Protein AF-A0A2V5NFQ5-F1 (afdb_monomer_lite)

Foldseek 3Di:
DQAADPVLLVVLLCVLLCVPVHDPLSNLLSLLVNLLNLLRDDLVPLQVQQVVCCSLVQFVDHDQPGWGDPLVVLQAEDDTTSSVVSVLVSVLSCLCVVLVDDDPDPCNVVSSSVCSQLQLNSQSSLSRDALVNLLVVVPVQWDKAFWAFDDDVPQCVLQQVLLVVVLVSHRPRVSSNLVVVQPQGIQTAHALQHACDQRHCWHDDPPFLWIWGRHGSALKIKIKHLRADSDLPSWFAAQDDPRHGDPLQCRIHSFGQLVLVSVLSRLQSLLQVLLCLLPVDGALEKRWNTKIFDQWDQHPVGIDGPLCCLQDCVGVPPCSVVRLVRLVVSLVVVVVVVDDPQDQQDDSSSSSVSSCVRRGGMITMIISDHSQFLLLLLQLLDQCNQVCCACVRVVHDRDLVNLVVSVSVSCCQQQVHFDADPDRDSGSNVRSVVRCVRCVVSLLVSLLVALLSLLLSLLLCVLQLKFQLLLQFFRRQKHWTWGNHNSGTHIYIHRYDCSRIDGAAQPDLDDQPLVSLNRSQSNQCQAANAPVGNDCRHPLNSSCSSSVDDPVSSVVSVVSNLVSSLVSSVSSVVCCVPPPVSVSRHHPSCVVVSVLSLVLLQQCVVCLVVCVVPVVVLLVSLCVSCVPPPDCVSSVSVSVSSVVCSRDDSRDSPD

Structure (mmCIF, N/CA/C/O backbone):
data_AF-A0A2V5NFQ5-F1
#
_entry.id   AF-A0A2V5NFQ5-F1
#
loop_
_atom_site.group_PDB
_atom_site.id
_atom_site.type_symbol
_atom_site.label_atom_id
_atom_site.label_alt_id
_atom_site.label_comp_id
_atom_site.label_asym_id
_atom_site.label_entity_id
_atom_site.label_seq_id
_atom_site.pdbx_PDB_ins_code
_atom_site.Cartn_x
_atom_site.Cartn_y
_atom_site.Cartn_z
_atom_site.occupancy
_atom_site.B_iso_or_equiv
_atom_site.auth_seq_id
_atom_site.auth_comp_id
_atom_site.auth_asym_id
_atom_site.auth_atom_id
_atom_site.pdbx_PDB_model_num
ATOM 1 N N . MET A 1 1 ? -27.724 6.186 22.660 1.00 60.56 1 MET A N 1
ATOM 2 C CA . MET A 1 1 ? -27.056 5.898 23.952 1.00 60.56 1 MET A CA 1
ATOM 3 C C . MET A 1 1 ? -26.305 7.140 24.427 1.00 60.56 1 MET A C 1
ATOM 5 O O . MET A 1 1 ? -25.516 7.668 23.646 1.00 60.56 1 MET A O 1
ATOM 9 N N . ARG A 1 2 ? -26.605 7.650 25.633 1.00 77.44 2 ARG A N 1
ATOM 10 C CA . ARG A 1 2 ? -26.025 8.900 26.187 1.00 77.44 2 ARG A CA 1
ATOM 11 C C . ARG A 1 2 ? -24.910 8.654 27.209 1.00 77.44 2 ARG A C 1
ATOM 13 O O . ARG A 1 2 ? -24.024 9.484 27.350 1.00 77.44 2 ARG A O 1
ATOM 20 N N . SER A 1 3 ? -24.938 7.504 27.865 1.00 88.44 3 SER A N 1
ATOM 21 C CA . SER A 1 3 ? -23.966 7.064 28.859 1.00 88.44 3 SER A CA 1
ATOM 22 C C . SER A 1 3 ? -23.490 5.647 28.537 1.00 88.44 3 SER A C 1
ATOM 24 O O . SER A 1 3 ? -24.050 4.960 27.671 1.00 88.44 3 SER A O 1
ATOM 26 N N . TYR A 1 4 ? -22.411 5.246 29.204 1.00 94.62 4 TYR A N 1
ATOM 27 C CA . TYR A 1 4 ? -21.958 3.863 29.220 1.00 94.62 4 TYR A CA 1
ATOM 28 C C . TYR A 1 4 ? -22.967 2.980 29.970 1.00 94.62 4 TYR A C 1
ATOM 30 O O . TYR A 1 4 ? -23.352 3.307 31.091 1.00 94.62 4 TYR A O 1
ATOM 38 N N . ASP A 1 5 ? -23.334 1.851 29.367 1.00 96.38 5 ASP A N 1
ATOM 39 C CA . ASP A 1 5 ? -24.151 0.794 29.958 1.00 96.38 5 ASP A CA 1
ATOM 40 C C . ASP A 1 5 ? -23.502 -0.569 29.669 1.00 96.38 5 ASP A C 1
ATOM 42 O O . ASP A 1 5 ? -23.420 -1.022 28.521 1.00 96.38 5 ASP A O 1
ATOM 46 N N . ARG A 1 6 ? -23.046 -1.244 30.733 1.00 97.50 6 ARG A N 1
ATOM 47 C CA . ARG A 1 6 ? -22.397 -2.559 30.647 1.00 97.50 6 ARG A CA 1
ATOM 48 C C . ARG A 1 6 ? -23.325 -3.614 30.044 1.00 97.50 6 ARG A C 1
ATOM 50 O O . ARG A 1 6 ? -22.870 -4.416 29.229 1.00 97.50 6 ARG A O 1
ATOM 57 N N . ALA A 1 7 ? -24.595 -3.646 30.448 1.00 97.44 7 ALA A N 1
ATOM 58 C CA . ALA A 1 7 ? -25.540 -4.665 30.006 1.00 97.44 7 ALA A CA 1
ATOM 59 C C . ALA A 1 7 ? -25.820 -4.516 28.508 1.00 97.44 7 ALA A C 1
ATOM 61 O O . ALA A 1 7 ? -25.747 -5.496 27.763 1.00 97.44 7 ALA A O 1
ATOM 62 N N . ALA A 1 8 ? -26.043 -3.282 28.049 1.00 95.69 8 ALA A N 1
ATOM 63 C CA . ALA A 1 8 ? -26.188 -2.998 26.628 1.00 95.69 8 ALA A CA 1
ATOM 64 C C . ALA A 1 8 ? -24.907 -3.332 25.841 1.00 95.69 8 ALA A C 1
ATOM 66 O O . ALA A 1 8 ? -24.978 -3.980 24.796 1.00 95.69 8 ALA A O 1
ATOM 67 N N . GLY A 1 9 ? -23.728 -2.977 26.365 1.00 96.69 9 GLY A N 1
ATOM 68 C CA . GLY A 1 9 ? -22.444 -3.353 25.770 1.00 96.69 9 GLY A CA 1
ATOM 69 C C . GLY A 1 9 ? -22.281 -4.869 25.611 1.00 96.69 9 GLY A C 1
ATOM 70 O O . GLY A 1 9 ? -21.804 -5.337 24.579 1.00 96.69 9 GLY A O 1
ATOM 71 N N . LEU A 1 10 ? -22.686 -5.663 26.609 1.00 97.50 10 LEU A N 1
ATOM 72 C CA . LEU A 1 10 ? -22.585 -7.126 26.548 1.00 97.50 10 LEU A CA 1
ATOM 73 C C . LEU A 1 10 ? -23.522 -7.728 25.496 1.00 97.50 10 LEU A C 1
ATOM 75 O O . LEU A 1 10 ? -23.120 -8.665 24.806 1.00 97.50 10 LEU A O 1
ATOM 79 N N . ARG A 1 11 ? -24.726 -7.172 25.316 1.00 96.38 11 ARG A N 1
ATOM 80 C CA . ARG A 1 11 ? -25.628 -7.575 24.221 1.00 96.38 11 ARG A CA 1
ATOM 81 C C . ARG A 1 11 ? -24.999 -7.284 22.860 1.00 96.38 11 ARG A C 1
ATOM 83 O O . ARG A 1 11 ? -24.940 -8.173 22.017 1.00 96.38 11 ARG A O 1
ATOM 90 N N . LEU A 1 12 ? -24.448 -6.081 22.677 1.00 96.62 12 LEU A N 1
ATOM 91 C CA . LEU A 1 12 ? -23.753 -5.698 21.442 1.00 96.62 12 LEU A CA 1
ATOM 92 C C . LEU A 1 12 ? -22.550 -6.604 21.151 1.00 96.62 12 LEU A C 1
ATOM 94 O O . LEU A 1 12 ? -22.340 -6.992 20.006 1.00 96.62 12 LEU A O 1
ATOM 98 N N . LEU A 1 13 ? -21.793 -6.998 22.180 1.00 97.44 13 LEU A N 1
ATOM 99 C CA . LEU A 1 13 ? -20.691 -7.954 22.048 1.00 97.44 13 LEU A CA 1
ATOM 100 C C . LEU A 1 13 ? -21.167 -9.321 21.530 1.00 97.44 13 LEU A C 1
ATOM 102 O O . LEU A 1 13 ? -20.500 -9.912 20.681 1.00 97.44 13 LEU A O 1
ATOM 106 N N . LEU A 1 14 ? -22.288 -9.837 22.044 1.00 96.25 14 LEU A N 1
ATOM 107 C CA . LEU A 1 14 ? -22.852 -11.115 21.597 1.00 96.25 14 LEU A CA 1
ATOM 108 C C . LEU A 1 14 ? -23.326 -11.041 20.143 1.00 96.25 14 LEU A C 1
ATOM 110 O O . LEU A 1 14 ? -22.996 -11.935 19.360 1.00 96.25 14 LEU A O 1
ATOM 114 N N . ILE A 1 15 ? -24.025 -9.958 19.787 1.00 96.81 15 ILE A N 1
ATOM 115 C CA . ILE A 1 15 ? -24.491 -9.695 18.422 1.00 96.81 15 ILE A CA 1
ATOM 116 C C . ILE A 1 15 ? -23.301 -9.606 17.469 1.00 96.81 15 ILE A C 1
ATOM 118 O O . ILE A 1 15 ? -23.250 -10.356 16.502 1.00 96.81 15 ILE A O 1
ATOM 122 N N . ALA A 1 16 ? -22.309 -8.759 17.759 1.00 96.50 16 ALA A N 1
ATOM 123 C CA . ALA A 1 16 ? -21.158 -8.543 16.882 1.00 96.50 16 ALA A CA 1
ATOM 124 C C . ALA A 1 16 ? -20.346 -9.829 16.636 1.00 96.50 16 ALA A C 1
ATOM 126 O O . ALA A 1 16 ? -19.827 -10.047 15.543 1.00 96.50 16 ALA A O 1
ATOM 127 N N . ARG A 1 17 ? -20.290 -10.732 17.621 1.00 96.00 17 ARG A N 1
ATOM 128 C CA . ARG A 1 17 ? -19.656 -12.054 17.485 1.00 96.00 17 ARG A CA 1
ATOM 129 C C . ARG A 1 17 ? -20.462 -13.066 16.669 1.00 96.00 17 ARG A C 1
ATOM 131 O O . ARG A 1 17 ? -20.007 -14.190 16.516 1.00 96.00 17 ARG A O 1
ATOM 138 N N . GLY A 1 18 ? -21.660 -12.713 16.205 1.00 91.69 18 GLY A N 1
ATOM 139 C CA . GLY A 1 18 ? -22.498 -13.590 15.387 1.00 91.69 18 GLY A CA 1
ATOM 140 C C . GLY A 1 18 ? -23.067 -14.799 16.131 1.00 91.69 18 GLY A C 1
ATOM 141 O O . GLY A 1 18 ? -23.617 -15.692 15.497 1.00 91.69 18 GLY A O 1
ATOM 142 N N . ARG A 1 19 ? -22.994 -14.841 17.471 1.00 81.88 19 ARG A N 1
ATOM 143 C CA . ARG A 1 19 ? -23.405 -16.015 18.273 1.00 81.88 19 ARG A CA 1
ATOM 144 C C . ARG A 1 19 ? -24.900 -16.337 18.219 1.00 81.88 19 ARG A C 1
ATOM 146 O O . ARG A 1 19 ? -25.308 -17.372 18.722 1.00 81.88 19 ARG A O 1
ATOM 153 N N . ALA A 1 20 ? -25.698 -15.454 17.632 1.00 76.56 20 ALA A N 1
ATOM 154 C CA . ALA A 1 20 ? -27.136 -15.611 17.481 1.00 76.56 20 ALA A CA 1
ATOM 155 C C . ALA A 1 20 ? -27.568 -15.566 16.000 1.00 76.56 20 ALA A C 1
ATOM 157 O O . ALA A 1 20 ? -28.654 -15.090 15.694 1.00 76.56 20 ALA A O 1
ATOM 158 N N . GLY A 1 21 ? -26.694 -15.965 15.064 1.00 86.56 21 GLY A N 1
ATOM 159 C CA . GLY A 1 21 ? -27.043 -16.106 13.638 1.00 86.56 21 GLY A CA 1
ATOM 160 C C . GLY A 1 21 ? -27.281 -14.789 12.889 1.00 86.56 21 GLY A C 1
ATOM 161 O O . GLY A 1 21 ? -27.967 -14.770 11.874 1.00 86.56 21 GLY A O 1
ATOM 162 N N . HIS A 1 22 ? -26.757 -13.672 13.399 1.00 93.81 22 HIS A N 1
ATOM 163 C CA . HIS A 1 22 ? -27.001 -12.347 12.823 1.00 93.81 22 HIS A CA 1
ATOM 164 C C . HIS A 1 22 ? -26.202 -12.138 11.529 1.00 93.81 22 HIS A C 1
ATOM 166 O O . HIS A 1 22 ? -25.066 -12.610 11.412 1.00 93.81 22 HIS A O 1
ATOM 172 N N . THR A 1 23 ? -26.767 -11.368 10.594 1.00 93.88 23 THR A N 1
ATOM 173 C CA . THR A 1 23 ? -26.106 -11.016 9.329 1.00 93.88 23 THR A CA 1
ATOM 174 C C . THR A 1 23 ? -24.832 -10.204 9.559 1.00 93.88 23 THR A C 1
ATOM 176 O O . THR A 1 23 ? -24.648 -9.558 10.596 1.00 93.88 23 THR A O 1
ATOM 179 N N . TRP A 1 24 ? -23.936 -10.213 8.572 1.00 93.31 24 TRP A N 1
ATOM 180 C CA . TRP A 1 24 ? -22.687 -9.452 8.620 1.00 93.31 24 TRP A CA 1
ATOM 181 C C . TRP A 1 24 ? -22.939 -7.957 8.853 1.00 93.31 24 TRP A C 1
ATOM 183 O O . TRP A 1 24 ? -22.271 -7.317 9.659 1.00 93.31 24 TRP A O 1
ATOM 193 N N . GLU A 1 25 ? -23.959 -7.410 8.200 1.00 92.50 25 GLU A N 1
ATOM 194 C CA . GLU A 1 25 ? -24.374 -6.014 8.273 1.00 92.50 25 GLU A CA 1
ATOM 195 C C . GLU A 1 25 ? -24.731 -5.621 9.712 1.00 92.50 25 GLU A C 1
ATOM 197 O O . GLU A 1 25 ? -24.140 -4.686 10.256 1.00 92.50 25 GLU A O 1
ATOM 202 N N . VAL A 1 26 ? -25.586 -6.409 10.370 1.00 93.94 26 VAL A N 1
ATOM 203 C CA . VAL A 1 26 ? -25.982 -6.182 11.768 1.00 93.94 26 VAL A CA 1
ATOM 204 C C . VAL A 1 26 ? -24.787 -6.328 12.714 1.00 93.94 26 VAL A C 1
ATOM 206 O O . VAL A 1 26 ? -24.631 -5.557 13.665 1.00 93.94 26 VAL A O 1
ATOM 209 N N . ARG A 1 27 ? -23.889 -7.284 12.448 1.00 95.25 27 ARG A N 1
ATOM 210 C CA . ARG A 1 27 ? -22.669 -7.481 13.247 1.00 95.25 27 ARG A CA 1
ATOM 211 C C . ARG A 1 27 ? -21.730 -6.274 13.182 1.00 95.25 27 ARG A C 1
ATOM 213 O O . ARG A 1 27 ? -21.167 -5.897 14.212 1.00 95.25 27 ARG A O 1
ATOM 220 N N . ARG A 1 28 ? -21.567 -5.655 12.007 1.00 93.75 28 ARG A N 1
ATOM 221 C CA . ARG A 1 28 ? -20.750 -4.439 11.818 1.00 93.75 28 ARG A CA 1
ATOM 222 C C . ARG A 1 28 ? -21.304 -3.254 12.585 1.00 93.75 28 ARG A C 1
ATOM 224 O O . ARG A 1 28 ? -20.557 -2.578 13.292 1.00 93.75 28 ARG A O 1
ATOM 231 N N . GLU A 1 29 ? -22.610 -3.035 12.496 1.00 92.81 29 GLU A N 1
ATOM 232 C CA . GLU A 1 29 ? -23.271 -1.974 13.251 1.00 92.81 29 GLU A CA 1
ATOM 233 C C . GLU A 1 29 ? -23.126 -2.198 14.756 1.00 92.81 29 GLU A C 1
ATOM 235 O O . GLU A 1 29 ? -22.724 -1.283 15.476 1.00 92.81 29 GLU A O 1
ATOM 240 N N . ALA A 1 30 ? -23.340 -3.427 15.232 1.00 94.38 30 ALA A N 1
ATOM 241 C CA . ALA A 1 30 ? -23.159 -3.768 16.638 1.00 94.38 30 ALA A CA 1
ATOM 242 C C . ALA A 1 30 ? -21.712 -3.552 17.116 1.00 94.38 30 ALA A C 1
ATOM 244 O O . ALA A 1 30 ? -21.504 -3.033 18.216 1.00 94.38 30 ALA A O 1
ATOM 245 N N . ALA A 1 31 ? -20.710 -3.883 16.294 1.00 95.19 31 ALA A N 1
ATOM 246 C CA . ALA A 1 31 ? -19.302 -3.613 16.589 1.00 95.19 31 ALA A CA 1
ATOM 247 C C . ALA A 1 31 ? -19.021 -2.105 16.723 1.00 95.19 31 ALA A C 1
ATOM 249 O O . ALA A 1 31 ? -18.347 -1.676 17.666 1.00 95.19 31 ALA A O 1
ATOM 250 N N . LEU A 1 32 ? -19.588 -1.287 15.832 1.00 92.81 32 LEU A N 1
ATOM 251 C CA . LEU A 1 32 ? -19.474 0.170 15.885 1.00 92.81 32 LEU A CA 1
ATOM 252 C C . LEU A 1 32 ? -20.191 0.759 17.115 1.00 92.81 32 LEU A C 1
ATOM 254 O O . LEU A 1 32 ? -19.662 1.647 17.791 1.00 92.81 32 LEU A O 1
ATOM 258 N N . MET A 1 33 ? -21.368 0.228 17.465 1.00 92.06 33 MET A N 1
ATOM 259 C CA . MET A 1 33 ? -22.130 0.636 18.652 1.00 92.06 33 MET A CA 1
ATOM 260 C C . MET A 1 33 ? -21.375 0.275 19.931 1.00 92.06 33 MET A C 1
ATOM 262 O O . MET A 1 33 ? -21.305 1.083 20.862 1.00 92.06 33 MET A O 1
ATOM 266 N N . LEU A 1 34 ? -20.759 -0.909 19.966 1.00 94.88 34 LEU A N 1
ATOM 267 C CA . LEU A 1 34 ? -19.910 -1.346 21.068 1.00 94.88 34 LEU A CA 1
ATOM 268 C C . LEU A 1 34 ? -18.679 -0.441 21.205 1.00 94.88 34 LEU A C 1
ATOM 270 O O . LEU A 1 34 ? -18.346 -0.025 22.315 1.00 94.88 34 LEU A O 1
ATOM 274 N N . GLN A 1 35 ? -18.047 -0.054 20.092 1.00 94.94 35 GLN A N 1
ATOM 275 C CA . GLN A 1 35 ? -16.934 0.900 20.105 1.00 94.94 35 GLN A CA 1
ATOM 276 C C . GLN A 1 35 ? -17.351 2.229 20.724 1.00 94.94 35 GLN A C 1
ATOM 278 O O . GLN A 1 35 ? -16.655 2.751 21.597 1.00 94.94 35 GLN A O 1
ATOM 283 N N . ARG A 1 36 ? -18.526 2.743 20.353 1.00 92.12 36 ARG A N 1
ATOM 284 C CA . ARG A 1 36 ? -19.090 3.943 20.975 1.00 92.12 36 ARG A CA 1
ATOM 285 C C . ARG A 1 36 ? -19.328 3.760 22.477 1.00 92.12 36 ARG A C 1
ATOM 287 O O . ARG A 1 36 ? -18.960 4.648 23.242 1.00 92.12 36 ARG A O 1
ATOM 294 N N . GLN A 1 37 ? -19.908 2.640 22.912 1.00 93.00 37 GLN A N 1
ATOM 295 C CA . GLN A 1 37 ? -20.119 2.347 24.337 1.00 93.00 37 GLN A CA 1
ATOM 296 C C . GLN A 1 37 ? -18.812 2.386 25.131 1.00 93.00 37 GLN A C 1
ATOM 298 O O . GLN A 1 37 ? -18.731 3.019 26.182 1.00 93.00 37 GLN A O 1
ATOM 303 N N . LEU A 1 38 ? -17.758 1.787 24.586 1.00 95.06 38 LEU A N 1
ATOM 304 C CA . LEU A 1 38 ? -16.445 1.746 25.221 1.00 95.06 38 LEU A CA 1
ATOM 305 C C . LEU A 1 38 ? -15.750 3.112 25.228 1.00 95.06 38 LEU A C 1
ATOM 307 O O . LEU A 1 38 ? -15.013 3.436 26.160 1.00 95.06 38 LEU A O 1
ATOM 311 N N . LEU A 1 39 ? -16.030 3.965 24.242 1.00 93.62 39 LEU A N 1
ATOM 312 C CA . LEU A 1 39 ? -15.578 5.355 24.250 1.00 93.62 39 LEU A CA 1
ATOM 313 C C . LEU A 1 39 ? -16.300 6.215 25.300 1.00 93.62 39 LEU A C 1
ATOM 315 O O . LEU A 1 39 ? -15.667 7.119 25.852 1.00 93.62 39 LEU A O 1
ATOM 319 N N . LEU A 1 40 ? -17.559 5.910 25.635 1.00 93.12 40 LEU A N 1
ATOM 320 C CA . LEU A 1 40 ? -18.313 6.582 26.707 1.00 93.12 40 LEU A CA 1
ATOM 321 C C . LEU A 1 40 ? -17.838 6.195 28.118 1.00 93.12 40 LEU A C 1
ATOM 323 O O . LEU A 1 40 ? -18.066 6.947 29.062 1.00 93.12 40 LEU A O 1
ATOM 327 N N . LEU A 1 41 ? -17.160 5.054 28.276 1.00 95.31 41 LEU A N 1
ATOM 328 C CA . LEU A 1 41 ? -16.584 4.636 29.554 1.00 95.31 41 LEU A CA 1
ATOM 329 C C . LEU A 1 41 ? -15.431 5.579 29.971 1.00 95.31 41 LEU A C 1
ATOM 331 O O . LEU A 1 41 ? -14.465 5.709 29.208 1.00 95.31 41 LEU A O 1
ATOM 335 N N . PRO A 1 42 ? -15.467 6.223 31.159 1.00 95.38 42 PRO A N 1
ATOM 336 C CA . PRO A 1 42 ? -14.389 7.111 31.590 1.00 95.38 42 PRO A CA 1
ATOM 337 C C . PRO A 1 42 ? -13.035 6.388 31.680 1.00 95.38 42 PRO A C 1
ATOM 339 O O . PRO A 1 42 ? -12.987 5.234 32.117 1.00 95.38 42 PRO A O 1
ATOM 342 N N . PRO A 1 43 ? -11.917 7.036 31.298 1.00 95.81 43 PRO A N 1
ATOM 343 C CA . PRO A 1 43 ? -10.592 6.414 31.346 1.00 95.81 43 PRO A CA 1
ATOM 344 C C . PRO A 1 43 ? -10.138 6.084 32.775 1.00 95.81 43 PRO A C 1
ATOM 346 O O . PRO A 1 43 ? -9.321 5.193 32.946 1.00 95.81 43 PRO A O 1
ATOM 349 N N . SER A 1 44 ? -10.684 6.748 33.799 1.00 96.88 44 SER A N 1
ATOM 350 C CA . SER A 1 44 ? -10.374 6.486 35.210 1.00 96.88 44 SER A CA 1
ATOM 351 C C . SER A 1 44 ? -10.993 5.193 35.756 1.00 96.88 44 SER A C 1
ATOM 353 O O . SER A 1 44 ? -10.534 4.682 36.774 1.00 96.88 44 SER A O 1
ATOM 355 N N . ARG A 1 45 ? -12.009 4.616 35.094 1.00 97.31 45 ARG A N 1
ATOM 356 C CA . ARG A 1 45 ? -12.663 3.369 35.535 1.00 97.31 45 ARG A CA 1
ATOM 357 C C . ARG A 1 45 ? -11.862 2.136 35.106 1.00 97.31 45 ARG A C 1
ATOM 359 O O . ARG A 1 45 ? -12.348 1.305 34.344 1.00 97.31 45 ARG A O 1
ATOM 366 N N . ILE A 1 46 ? -10.628 2.016 35.595 1.00 97.19 46 ILE A N 1
ATOM 367 C CA . ILE A 1 46 ? -9.658 0.991 35.167 1.00 97.19 46 ILE A CA 1
ATOM 368 C C . ILE A 1 46 ? -10.196 -0.436 35.321 1.00 97.19 46 ILE A C 1
ATOM 370 O O . ILE A 1 46 ? -10.077 -1.228 34.392 1.00 97.19 46 ILE A O 1
ATOM 374 N N . ALA A 1 47 ? -10.868 -0.750 36.432 1.00 96.75 47 ALA A N 1
ATOM 375 C CA . ALA A 1 47 ? -11.459 -2.074 36.653 1.00 96.75 47 ALA A CA 1
ATOM 376 C C . ALA A 1 47 ? -12.532 -2.449 35.609 1.00 96.75 47 ALA A C 1
ATOM 378 O O . ALA A 1 47 ? -12.728 -3.628 35.309 1.00 96.75 47 ALA A O 1
ATOM 379 N N . GLU A 1 48 ? -13.221 -1.453 35.044 1.00 97.75 48 GLU A N 1
ATOM 380 C CA . GLU A 1 48 ? -14.207 -1.666 33.985 1.00 97.75 48 GLU A CA 1
ATOM 381 C C . GLU A 1 48 ? -13.533 -1.920 32.634 1.00 97.75 48 GLU A C 1
ATOM 383 O O . GLU A 1 48 ? -13.947 -2.810 31.894 1.00 97.75 48 GLU A O 1
ATOM 388 N N . HIS A 1 49 ? -12.471 -1.174 32.317 1.00 97.81 49 HIS A N 1
ATOM 389 C CA . HIS A 1 49 ? -11.670 -1.437 31.117 1.00 97.81 49 HIS A CA 1
ATOM 390 C C . HIS A 1 49 ? -11.013 -2.812 31.181 1.00 97.81 49 HIS A C 1
ATOM 392 O O . HIS A 1 49 ? -11.063 -3.552 30.205 1.00 97.81 49 HIS A O 1
ATOM 398 N N . ASP A 1 50 ? -10.485 -3.197 32.343 1.00 97.38 50 ASP A N 1
ATOM 399 C CA . ASP A 1 50 ? -9.913 -4.523 32.572 1.00 97.38 50 ASP A CA 1
ATOM 400 C C . ASP A 1 50 ? -10.927 -5.646 32.289 1.00 97.38 50 ASP A C 1
ATOM 402 O O . ASP A 1 50 ? -10.624 -6.607 31.578 1.00 97.38 50 ASP A O 1
ATOM 406 N N . PHE A 1 51 ? -12.176 -5.483 32.745 1.00 97.69 51 PHE A N 1
ATOM 407 C CA . PHE A 1 51 ? -13.271 -6.390 32.395 1.00 97.69 51 PHE A CA 1
ATOM 408 C C . PHE A 1 51 ? -13.458 -6.507 30.874 1.00 97.69 51 PHE A C 1
ATOM 410 O O . PHE A 1 51 ? -13.542 -7.619 30.342 1.00 97.69 51 PHE A O 1
ATOM 417 N N . TRP A 1 52 ? -13.486 -5.383 30.155 1.00 98.00 52 TRP A N 1
ATOM 418 C CA . TRP A 1 52 ? -13.635 -5.384 28.698 1.00 98.00 52 TRP A CA 1
ATOM 419 C C . TRP A 1 52 ? -12.437 -5.973 27.966 1.00 98.00 52 TRP A C 1
ATOM 421 O O . TRP A 1 52 ? -12.623 -6.685 26.981 1.00 98.00 52 TRP A O 1
ATOM 431 N N . PHE A 1 53 ? -11.223 -5.753 28.459 1.00 97.50 53 PHE A N 1
ATOM 432 C CA . PHE A 1 53 ? -10.016 -6.338 27.888 1.00 97.50 53 PHE A CA 1
ATOM 433 C C . PHE A 1 53 ? -10.024 -7.861 27.990 1.00 97.50 53 PHE A C 1
ATOM 435 O O . PHE A 1 53 ? -9.625 -8.531 27.039 1.00 97.50 53 PHE A O 1
ATOM 442 N N . VAL A 1 54 ? -10.569 -8.427 29.068 1.00 96.94 54 VAL A N 1
ATOM 443 C CA . VAL A 1 54 ? -10.823 -9.874 29.147 1.00 96.94 54 VAL A CA 1
ATOM 444 C C . VAL A 1 54 ? -11.898 -10.293 28.145 1.00 96.94 54 VAL A C 1
ATOM 446 O O . VAL A 1 54 ? -11.708 -11.247 27.391 1.00 96.94 54 VAL A O 1
ATOM 449 N N . LYS A 1 55 ? -13.024 -9.570 28.077 1.00 97.50 55 LYS A N 1
ATOM 450 C CA . LYS A 1 55 ? -14.122 -9.913 27.158 1.00 97.50 55 LYS A CA 1
ATOM 451 C C . LYS A 1 55 ? -13.717 -9.854 25.688 1.00 97.50 55 LYS A C 1
ATOM 453 O O . LYS A 1 55 ? -14.210 -10.681 24.925 1.00 97.50 55 LYS A O 1
ATOM 458 N N . LEU A 1 56 ? -12.823 -8.945 25.309 1.00 96.62 56 LEU A N 1
ATOM 459 C CA . LEU A 1 56 ? -12.270 -8.778 23.960 1.00 96.62 56 LEU A CA 1
ATOM 460 C C . LEU A 1 56 ? -11.004 -9.617 23.710 1.00 96.62 56 LEU A C 1
ATOM 462 O O . LEU A 1 56 ? -10.405 -9.498 22.648 1.00 96.62 56 LEU A O 1
ATOM 466 N N . ALA A 1 57 ? -10.596 -10.461 24.665 1.00 95.25 57 ALA A N 1
ATOM 467 C CA . ALA A 1 57 ? -9.382 -11.277 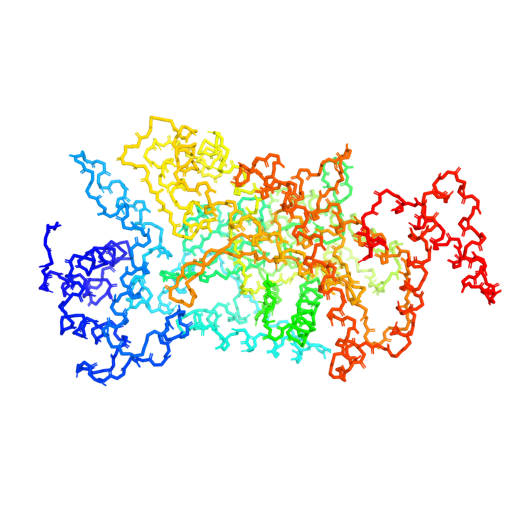24.587 1.00 95.25 57 ALA A CA 1
ATOM 468 C C . ALA A 1 57 ? -8.082 -10.468 24.373 1.00 95.25 57 ALA A C 1
ATOM 470 O O . ALA A 1 57 ? -7.100 -10.975 23.835 1.00 95.25 57 ALA A O 1
ATOM 471 N N . LEU A 1 58 ? -8.042 -9.226 24.856 1.00 94.94 58 LEU A N 1
ATOM 472 C CA . LEU A 1 58 ? -6.813 -8.435 25.012 1.00 94.94 58 LEU A CA 1
ATOM 473 C C . LEU A 1 58 ? -6.037 -8.856 26.268 1.00 94.94 58 LEU A C 1
ATOM 475 O O . LEU A 1 58 ? -4.831 -8.637 26.364 1.00 94.94 58 LEU A O 1
ATOM 479 N N . LYS A 1 59 ? -6.730 -9.505 27.212 1.00 93.69 59 LYS A N 1
ATOM 480 C CA . LYS A 1 59 ? -6.196 -10.139 28.421 1.00 93.69 59 LYS A CA 1
ATOM 481 C C . LYS A 1 59 ? -6.797 -11.527 28.603 1.00 93.69 59 LYS A C 1
ATOM 483 O O . LYS A 1 59 ? -7.921 -11.779 28.176 1.00 93.69 59 LYS A O 1
ATOM 488 N N . ARG A 1 60 ? -6.067 -12.424 29.275 1.00 92.19 60 ARG A N 1
ATOM 489 C CA . ARG A 1 60 ? -6.561 -13.780 29.594 1.00 92.19 60 ARG A CA 1
ATOM 490 C C . ARG A 1 60 ? -7.505 -13.809 30.794 1.00 92.19 60 ARG A C 1
ATOM 492 O O . ARG A 1 60 ? -8.452 -14.585 30.800 1.00 92.19 60 ARG A O 1
ATOM 499 N N . ARG A 1 61 ? -7.216 -13.014 31.827 1.00 94.00 61 ARG A N 1
ATOM 500 C CA . ARG A 1 61 ? -7.939 -12.996 33.108 1.00 94.00 61 ARG A CA 1
ATOM 501 C C . ARG A 1 61 ? -8.007 -11.572 33.659 1.00 94.00 61 ARG A C 1
ATOM 503 O O . ARG A 1 61 ? -7.215 -10.719 33.258 1.00 94.00 61 ARG A O 1
ATOM 510 N N . LYS A 1 62 ? -8.975 -11.347 34.549 1.00 92.69 62 LYS A N 1
ATOM 511 C CA . LYS A 1 62 ? -9.206 -10.070 35.238 1.00 92.69 62 LYS A CA 1
ATOM 512 C C . LYS A 1 62 ? -8.139 -9.858 36.319 1.00 92.69 62 LYS A C 1
ATOM 514 O O . LYS A 1 62 ? -7.743 -10.824 36.963 1.00 92.69 62 LYS A O 1
ATOM 519 N N . GLY A 1 63 ? -7.718 -8.616 36.523 1.00 91.38 63 GLY A N 1
ATOM 520 C CA . GLY A 1 63 ? -6.725 -8.185 37.508 1.00 91.38 63 GLY A CA 1
ATOM 521 C C . GLY A 1 63 ? -5.842 -7.093 36.910 1.00 91.38 63 GLY A C 1
ATOM 522 O O . GLY A 1 63 ? -5.236 -7.314 35.865 1.00 91.38 63 GLY A O 1
ATOM 523 N N . ILE A 1 64 ? -5.772 -5.920 37.544 1.00 89.56 64 ILE A N 1
ATOM 524 C CA . ILE A 1 64 ? -5.082 -4.735 36.994 1.00 89.56 64 ILE A CA 1
ATOM 525 C C . ILE A 1 64 ? -3.579 -5.000 36.814 1.00 89.56 64 ILE A C 1
ATOM 527 O O . ILE A 1 64 ? -3.013 -4.580 35.808 1.00 89.56 64 ILE A O 1
ATOM 531 N N . ASP A 1 65 ? -2.988 -5.791 37.710 1.00 90.00 65 ASP A N 1
ATOM 532 C CA . ASP A 1 65 ? -1.564 -6.156 37.688 1.00 90.00 65 ASP A CA 1
ATOM 533 C C . ASP A 1 65 ? -1.247 -7.308 36.724 1.00 90.00 65 ASP A C 1
ATOM 535 O O . ASP A 1 65 ? -0.086 -7.630 36.471 1.00 90.00 65 ASP A O 1
ATOM 539 N N . LEU A 1 66 ? -2.276 -7.948 36.154 1.00 89.81 66 LEU A N 1
ATOM 540 C CA . LEU A 1 66 ? -2.069 -8.996 35.161 1.00 89.81 66 LEU A CA 1
ATOM 541 C C . LEU A 1 66 ? -1.723 -8.386 33.796 1.00 89.81 66 LEU A C 1
ATOM 543 O O . LEU A 1 66 ? -2.386 -7.439 33.355 1.00 89.81 66 LEU A O 1
ATOM 547 N N . PRO A 1 67 ? -0.753 -8.965 33.070 1.00 89.19 67 PRO A N 1
ATOM 548 C CA . PRO A 1 67 ? -0.283 -8.404 31.813 1.00 89.19 67 PRO A CA 1
ATOM 549 C C . PRO A 1 67 ? -1.314 -8.534 30.685 1.00 89.19 67 PRO A C 1
ATOM 551 O O . PRO A 1 67 ? -2.162 -9.436 30.662 1.00 89.19 67 PRO A O 1
ATOM 554 N N . LEU A 1 68 ? -1.190 -7.644 29.700 1.00 91.62 68 LEU A N 1
ATOM 555 C CA . LEU A 1 68 ? -1.846 -7.769 28.397 1.00 91.62 68 LEU A CA 1
ATOM 556 C C . LEU A 1 68 ? -1.330 -8.996 27.634 1.00 91.62 68 LEU A C 1
ATOM 558 O O . LEU A 1 68 ? -0.209 -9.470 27.844 1.00 91.62 68 LEU A O 1
ATOM 562 N N . ASN A 1 69 ? -2.132 -9.500 26.697 1.00 90.75 69 ASN A N 1
ATOM 563 C CA . ASN A 1 69 ? -1.658 -10.496 25.744 1.00 90.75 69 ASN A CA 1
ATOM 564 C C . ASN A 1 69 ? -0.492 -9.912 24.936 1.00 90.75 69 ASN A C 1
ATOM 566 O O . ASN A 1 69 ? -0.621 -8.852 24.330 1.00 90.75 69 ASN A O 1
ATOM 570 N N . ARG A 1 70 ? 0.640 -10.629 24.887 1.00 87.19 70 ARG A N 1
ATOM 571 C CA . ARG A 1 70 ? 1.861 -10.169 24.195 1.00 87.19 70 ARG A CA 1
ATOM 572 C C . ARG A 1 70 ? 1.624 -9.812 22.724 1.00 87.19 70 ARG A C 1
ATOM 574 O O . ARG A 1 70 ? 2.288 -8.922 22.204 1.00 87.19 70 ARG A O 1
ATOM 581 N N . ASP A 1 71 ? 0.663 -10.470 22.080 1.00 87.06 71 ASP A N 1
ATOM 582 C CA . ASP A 1 71 ? 0.302 -10.212 20.684 1.00 87.06 71 ASP A CA 1
ATOM 583 C C . ASP A 1 71 ? -0.295 -8.812 20.467 1.00 87.06 71 ASP A C 1
ATOM 585 O O . ASP A 1 71 ? -0.133 -8.258 19.384 1.00 87.06 71 ASP A O 1
ATOM 589 N N . VAL A 1 72 ? -0.901 -8.200 21.493 1.00 89.12 72 VAL A N 1
ATOM 590 C CA . VAL A 1 72 ? -1.462 -6.838 21.415 1.00 89.12 72 VAL A CA 1
ATOM 591 C C . VAL A 1 72 ? -0.359 -5.812 21.146 1.00 89.12 72 VAL A C 1
ATOM 593 O O . VAL A 1 72 ? -0.567 -4.863 20.399 1.00 89.12 72 VAL A O 1
ATOM 596 N N . LEU A 1 73 ? 0.854 -6.024 21.667 1.00 86.88 73 LEU A N 1
ATOM 597 C CA . LEU A 1 73 ? 1.985 -5.120 21.421 1.00 86.88 73 LEU A CA 1
ATOM 598 C C . LEU A 1 73 ? 2.396 -5.088 19.941 1.00 86.88 73 LEU A C 1
ATOM 600 O O . LEU A 1 73 ? 2.833 -4.052 19.444 1.00 86.88 73 LEU A O 1
ATOM 604 N N . ARG A 1 74 ? 2.194 -6.190 19.201 1.00 90.62 74 ARG A N 1
ATOM 605 C CA . ARG A 1 74 ? 2.452 -6.232 17.748 1.00 90.62 74 ARG A CA 1
ATOM 606 C C . ARG A 1 74 ? 1.481 -5.370 16.953 1.00 90.62 74 ARG A C 1
ATOM 608 O O . ARG A 1 74 ? 1.728 -5.091 15.790 1.00 90.62 74 ARG A O 1
ATOM 615 N N . GLU A 1 75 ? 0.394 -4.925 17.573 1.00 93.88 75 GLU A N 1
ATOM 616 C CA . GLU A 1 75 ? -0.554 -4.008 16.956 1.00 93.88 75 GLU A CA 1
ATOM 617 C C . GLU A 1 75 ? -0.138 -2.536 17.054 1.00 93.88 75 GLU A C 1
ATOM 619 O O . GLU A 1 75 ? -0.917 -1.681 16.644 1.00 93.88 75 GLU A O 1
ATOM 624 N N . GLY A 1 76 ? 1.037 -2.232 17.623 1.00 93.56 76 GLY A N 1
ATOM 625 C CA . GLY A 1 76 ? 1.590 -0.876 17.713 1.00 93.56 76 GLY A CA 1
ATOM 626 C C . GLY A 1 76 ? 1.389 -0.172 19.060 1.00 93.56 76 GLY A C 1
ATOM 627 O O . GLY A 1 76 ? 1.734 1.004 19.190 1.00 93.56 76 GLY A O 1
ATOM 628 N N . PHE A 1 77 ? 0.848 -0.867 20.064 1.00 95.19 77 PHE A N 1
ATOM 629 C CA . PHE A 1 77 ? 0.764 -0.383 21.448 1.00 95.19 77 PHE A CA 1
ATOM 630 C C . PHE A 1 77 ? 2.119 -0.486 22.168 1.00 95.19 77 PHE A C 1
ATOM 632 O O . PHE A 1 77 ? 2.909 -1.385 21.879 1.00 95.19 77 PHE A O 1
ATOM 639 N N . ARG A 1 78 ? 2.391 0.432 23.103 1.00 93.75 78 ARG A N 1
ATOM 640 C CA . ARG A 1 78 ? 3.622 0.447 23.920 1.00 93.75 78 ARG A CA 1
ATOM 641 C C . ARG A 1 78 ? 3.363 0.037 25.365 1.00 93.75 78 ARG A C 1
ATOM 643 O O . ARG A 1 78 ? 4.188 -0.673 25.941 1.00 93.75 78 ARG A O 1
ATOM 650 N N . ALA A 1 79 ? 2.237 0.476 25.920 1.00 92.19 79 ALA A N 1
ATOM 651 C CA . ALA A 1 79 ? 1.855 0.222 27.302 1.00 92.19 79 ALA A CA 1
ATOM 652 C C . ALA A 1 79 ? 1.806 -1.278 27.634 1.00 92.19 79 ALA A C 1
ATOM 654 O O . ALA A 1 79 ? 1.272 -2.087 26.868 1.00 92.19 79 ALA A O 1
ATOM 655 N N . ARG A 1 80 ? 2.356 -1.643 28.799 1.00 86.56 80 ARG A N 1
ATOM 656 C CA . ARG A 1 80 ? 2.376 -3.028 29.306 1.00 86.56 80 ARG A CA 1
ATOM 657 C C . ARG A 1 80 ? 1.415 -3.242 30.471 1.00 86.56 80 ARG A C 1
ATOM 659 O O . ARG A 1 80 ? 0.902 -4.351 30.620 1.00 86.56 80 ARG A O 1
ATOM 666 N N . ASP A 1 81 ? 1.164 -2.204 31.261 1.00 90.38 81 ASP A N 1
ATOM 667 C CA . ASP A 1 81 ? 0.139 -2.188 32.297 1.00 90.38 81 ASP A CA 1
ATOM 668 C C . ASP A 1 81 ? -1.212 -1.715 31.738 1.00 90.38 81 ASP A C 1
ATOM 670 O O . ASP A 1 81 ? -1.321 -1.105 30.671 1.00 90.38 81 ASP A O 1
ATOM 674 N N . VAL A 1 82 ? -2.277 -2.005 32.481 1.00 93.12 82 VAL A N 1
ATOM 675 C CA . VAL A 1 82 ? -3.647 -1.691 32.065 1.00 93.12 82 VAL A CA 1
ATOM 676 C C . VAL A 1 82 ? -3.905 -0.186 32.041 1.00 93.12 82 VAL A C 1
ATOM 678 O O . VAL A 1 82 ? -4.639 0.285 31.171 1.00 93.12 82 VAL A O 1
ATOM 681 N N . LYS A 1 83 ? -3.343 0.577 32.984 1.00 92.81 83 LYS A N 1
ATOM 682 C CA . LYS A 1 83 ? -3.678 1.992 33.178 1.00 92.81 83 LYS A CA 1
ATOM 683 C C . LYS A 1 83 ? -3.197 2.828 31.999 1.00 92.81 83 LYS A C 1
ATOM 685 O O . LYS A 1 83 ? -3.985 3.591 31.437 1.00 92.81 83 LYS A O 1
ATOM 690 N N . GLU A 1 84 ? -1.949 2.647 31.585 1.00 93.94 84 GLU A N 1
ATOM 691 C CA . GLU A 1 84 ? -1.404 3.313 30.401 1.00 93.94 84 GLU A CA 1
ATOM 692 C C . GLU A 1 84 ? -2.095 2.829 29.121 1.00 93.94 84 GLU A C 1
ATOM 694 O O . GLU A 1 84 ? -2.481 3.637 28.265 1.00 93.94 84 GLU A O 1
ATOM 699 N N . PHE A 1 85 ? -2.351 1.520 29.021 1.00 96.25 85 PHE A N 1
ATOM 700 C CA . PHE A 1 85 ? -2.966 0.920 27.840 1.00 96.25 85 PHE A CA 1
ATOM 701 C C . PHE A 1 85 ? -4.379 1.438 27.572 1.00 96.25 85 PHE A C 1
ATOM 703 O O . PHE A 1 85 ? -4.735 1.654 26.413 1.00 96.25 85 PHE A O 1
ATOM 710 N N . VAL A 1 86 ? -5.170 1.734 28.611 1.00 96.69 86 VAL A N 1
ATOM 711 C CA . VAL A 1 86 ? -6.478 2.398 28.458 1.00 96.69 86 VAL A CA 1
ATOM 712 C C . VAL A 1 86 ? -6.346 3.704 27.674 1.00 96.69 86 VAL A C 1
ATOM 714 O O . VAL A 1 86 ? -7.167 3.980 26.796 1.00 96.69 86 VAL A O 1
ATOM 717 N N . GLY A 1 87 ? -5.314 4.503 27.949 1.00 95.56 87 GLY A N 1
ATOM 718 C CA . GLY A 1 87 ? -5.055 5.748 27.231 1.00 95.56 87 GLY A CA 1
ATOM 719 C C . GLY A 1 87 ? -4.761 5.511 25.749 1.00 95.56 87 GLY A C 1
ATOM 720 O O . GLY A 1 87 ? -5.392 6.131 24.889 1.00 95.56 87 GLY A O 1
ATOM 721 N N . GLU A 1 88 ? -3.838 4.596 25.447 1.00 95.94 88 GLU A N 1
ATOM 722 C CA . GLU A 1 88 ? -3.447 4.266 24.070 1.00 95.94 88 GLU A CA 1
ATOM 723 C C . GLU A 1 88 ? -4.604 3.661 23.266 1.00 95.94 88 GLU A C 1
ATOM 725 O O . GLU A 1 88 ? -4.917 4.120 22.166 1.00 95.94 88 GLU A O 1
ATOM 730 N N . TRP A 1 89 ? -5.284 2.666 23.833 1.00 95.69 89 TRP A N 1
ATOM 731 C CA . TRP A 1 89 ? -6.405 1.973 23.206 1.00 95.69 89 TRP A CA 1
ATOM 732 C C . TRP A 1 89 ? -7.557 2.927 22.903 1.00 95.69 89 TRP A C 1
ATOM 734 O O . TRP A 1 89 ? -8.076 2.944 21.785 1.00 95.69 89 TRP A O 1
ATOM 744 N N . ARG A 1 90 ? -7.901 3.814 23.846 1.00 94.56 90 ARG A N 1
ATOM 745 C CA . ARG A 1 90 ? -8.917 4.848 23.610 1.00 94.56 90 ARG A CA 1
ATOM 746 C C . ARG A 1 90 ? -8.504 5.815 22.508 1.00 94.56 90 ARG A C 1
ATOM 748 O O . ARG A 1 90 ? -9.357 6.171 21.704 1.00 94.56 90 ARG A O 1
ATOM 755 N N . ARG A 1 91 ? -7.237 6.247 22.439 1.00 93.12 91 ARG A N 1
ATOM 756 C CA . ARG A 1 91 ? -6.758 7.106 21.337 1.00 93.12 91 ARG A CA 1
ATOM 757 C C . ARG A 1 91 ? -6.916 6.420 19.980 1.00 93.12 91 ARG A C 1
ATOM 759 O O . ARG A 1 91 ? -7.414 7.050 19.051 1.00 93.12 91 ARG A O 1
ATOM 766 N N . ARG A 1 92 ? -6.597 5.126 19.881 1.00 93.44 92 ARG A N 1
ATOM 767 C CA . ARG A 1 92 ? -6.805 4.348 18.652 1.00 93.44 92 ARG A CA 1
ATOM 768 C C . ARG A 1 92 ? -8.287 4.267 18.270 1.00 93.44 92 ARG A C 1
ATOM 770 O O . ARG A 1 92 ? -8.648 4.615 17.149 1.00 93.44 92 ARG A O 1
ATOM 777 N N . LEU A 1 93 ? -9.160 3.894 19.211 1.00 92.12 93 LEU A N 1
ATOM 778 C CA . LEU A 1 93 ? -10.610 3.798 18.976 1.00 92.12 93 LEU A CA 1
ATOM 779 C C . LEU A 1 93 ? -11.275 5.143 18.653 1.00 92.12 93 LEU A C 1
ATOM 781 O O . LEU A 1 93 ? -12.351 5.167 18.053 1.00 92.12 93 LEU A O 1
ATOM 785 N N . LYS A 1 94 ? -10.664 6.258 19.068 1.00 89.69 94 LYS A N 1
ATOM 786 C CA . LYS A 1 94 ? -11.177 7.609 18.833 1.00 89.69 94 LYS A CA 1
ATOM 787 C C . LYS A 1 94 ? -10.971 8.118 17.410 1.00 89.69 94 LYS A C 1
ATOM 789 O O . LYS A 1 94 ? -11.551 9.149 17.091 1.00 89.69 94 LYS A O 1
ATOM 794 N N . ARG A 1 95 ? -10.199 7.443 16.553 1.00 88.00 95 ARG A N 1
ATOM 795 C CA . ARG A 1 95 ? -9.926 7.932 15.189 1.00 88.00 95 ARG A CA 1
ATOM 796 C C . ARG A 1 95 ? -11.208 8.285 14.404 1.00 88.00 95 ARG A C 1
ATOM 798 O O . ARG A 1 95 ? -11.305 9.438 13.982 1.00 88.00 95 ARG A O 1
ATOM 805 N N . PRO A 1 96 ? -12.250 7.427 14.354 1.00 81.44 96 PRO A N 1
ATOM 806 C CA . PRO A 1 96 ? -13.534 7.781 13.747 1.00 81.44 96 PRO A CA 1
ATOM 807 C C . PRO A 1 96 ? -14.487 8.517 14.712 1.00 81.44 96 PRO A C 1
ATOM 809 O O . PRO A 1 96 ? -15.655 8.708 14.396 1.00 81.44 96 PRO A O 1
ATOM 812 N N . ALA A 1 97 ? -14.070 8.919 15.921 1.00 63.72 97 ALA A N 1
ATOM 813 C CA . ALA A 1 97 ? -14.999 9.400 16.952 1.00 63.72 97 ALA A CA 1
ATOM 814 C C . ALA A 1 97 ? -15.686 10.726 16.619 1.00 63.72 97 ALA A C 1
ATOM 816 O O . ALA A 1 97 ? -16.810 10.921 17.073 1.00 63.72 97 ALA A O 1
ATOM 817 N N . GLY A 1 98 ? -15.077 11.599 15.807 1.00 64.69 98 GLY A N 1
ATOM 818 C CA . GLY A 1 98 ? -15.764 12.791 15.283 1.00 64.69 98 GLY A CA 1
ATOM 819 C C . GLY A 1 98 ? -17.018 12.442 14.466 1.00 64.69 98 GLY A C 1
ATOM 820 O O . GLY A 1 98 ? -17.968 13.218 14.400 1.00 64.69 98 GLY A O 1
ATOM 821 N N . LEU A 1 99 ? -17.054 11.226 13.921 1.00 63.38 99 LEU A N 1
ATOM 822 C CA . LEU A 1 99 ? -18.169 10.668 13.161 1.00 63.38 99 LEU A CA 1
ATOM 823 C C . LEU A 1 99 ? -19.162 9.902 14.044 1.00 63.38 99 LEU A C 1
ATOM 825 O O . LEU A 1 99 ? -20.331 9.761 13.705 1.00 63.38 99 LEU A O 1
ATOM 829 N N . LEU A 1 100 ? -18.712 9.472 15.226 1.00 65.62 100 LEU A N 1
ATOM 830 C CA . LEU A 1 100 ? -19.545 8.857 16.260 1.00 65.62 100 LEU A CA 1
ATOM 831 C C . LEU A 1 100 ? -20.232 9.889 17.169 1.00 65.62 100 LEU A C 1
ATOM 833 O O . LEU A 1 100 ? -21.078 9.513 17.981 1.00 65.62 100 LEU A O 1
ATOM 837 N N . GLN A 1 101 ? -19.893 11.177 17.090 1.00 64.56 101 GLN A N 1
ATOM 838 C CA . GLN A 1 101 ? -20.593 12.224 17.840 1.00 64.56 101 GLN A CA 1
ATOM 839 C C . GLN A 1 101 ? -21.975 12.506 17.229 1.00 64.56 101 GLN A C 1
ATOM 841 O O . GLN A 1 101 ? -22.209 12.289 16.044 1.00 64.56 101 GLN A O 1
ATOM 846 N N . ARG A 1 102 ? -22.936 12.926 18.065 1.00 56.03 102 ARG A N 1
ATOM 847 C CA . ARG A 1 102 ? -24.298 13.241 17.601 1.00 56.03 102 ARG A CA 1
ATOM 848 C C . ARG A 1 102 ? -24.254 14.420 16.623 1.00 56.03 102 ARG A C 1
ATOM 850 O O . ARG A 1 102 ? -23.670 15.443 16.957 1.00 56.03 102 ARG A O 1
ATOM 857 N N . SER A 1 103 ? -24.944 14.294 15.489 1.00 53.06 103 SER A N 1
ATOM 858 C CA . SER A 1 103 ? -25.547 15.462 14.835 1.00 53.06 103 SER A CA 1
ATOM 859 C C . SER A 1 103 ? -26.899 15.734 15.503 1.00 53.06 103 SER A C 1
ATOM 861 O O . SER A 1 103 ? -27.571 14.787 15.922 1.00 53.06 103 SER A O 1
ATOM 863 N N . ALA A 1 104 ? -27.280 17.003 15.656 1.00 45.94 104 ALA A N 1
ATOM 864 C CA . ALA A 1 104 ? -28.579 17.391 16.215 1.00 45.94 104 ALA A CA 1
ATOM 865 C C . ALA A 1 104 ? -29.752 17.092 15.256 1.00 45.94 104 ALA A C 1
ATOM 867 O O . ALA A 1 104 ? -30.897 17.034 15.689 1.00 45.94 104 ALA A O 1
ATOM 868 N N . SER A 1 105 ? -29.464 16.850 13.975 1.00 50.66 105 SER A N 1
ATOM 869 C CA . SER A 1 105 ? -30.419 16.500 12.921 1.00 50.66 105 SER A CA 1
ATOM 870 C C . SER A 1 105 ? -30.368 14.995 12.598 1.00 50.66 105 SER A C 1
ATOM 872 O O . SER A 1 105 ? -29.368 14.321 12.862 1.00 50.66 105 SER A O 1
ATOM 874 N N . GLY A 1 106 ? -31.425 14.441 11.988 1.00 48.56 106 GLY A N 1
ATOM 875 C CA . GLY A 1 106 ? -31.551 13.025 11.576 1.00 48.56 106 GLY A CA 1
ATOM 876 C C . GLY A 1 106 ? -30.423 12.454 10.688 1.00 48.56 106 GLY A C 1
ATOM 877 O O . GLY A 1 106 ? -30.375 11.249 10.456 1.00 48.56 106 GLY A O 1
ATOM 878 N N . GLN A 1 107 ? -29.448 13.277 10.293 1.00 58.59 107 GLN A N 1
ATOM 879 C CA . GLN A 1 107 ? -28.177 12.930 9.635 1.00 58.59 107 GLN A CA 1
ATOM 880 C C . GLN A 1 107 ? -27.321 11.899 10.400 1.00 58.59 107 GLN A C 1
ATOM 882 O O . GLN A 1 107 ? -26.356 11.354 9.865 1.00 58.59 107 GLN A O 1
ATOM 887 N N . CYS A 1 108 ? -27.644 11.609 11.666 1.00 65.19 108 CYS A N 1
ATOM 888 C CA . CYS A 1 108 ? -26.912 10.630 12.468 1.00 65.19 108 CYS A CA 1
ATOM 889 C C . CYS A 1 108 ? -26.999 9.196 11.910 1.00 65.19 108 CYS A C 1
ATOM 891 O O . CYS A 1 108 ? -26.037 8.450 12.071 1.00 65.19 108 CYS A O 1
ATOM 893 N N . ALA A 1 109 ? -28.114 8.802 11.281 1.00 71.81 109 ALA A N 1
ATOM 894 C CA . ALA A 1 109 ? -28.304 7.434 10.782 1.00 71.81 109 ALA A CA 1
ATOM 895 C C . ALA A 1 109 ? -27.487 7.156 9.507 1.00 71.81 109 ALA A C 1
ATOM 897 O O . ALA A 1 109 ? -26.765 6.166 9.445 1.00 71.81 109 ALA A O 1
ATOM 898 N N . VAL A 1 110 ? -27.513 8.076 8.538 1.00 71.56 110 VAL A N 1
ATOM 899 C CA . VAL A 1 110 ? -26.763 7.954 7.273 1.00 71.56 110 VAL A CA 1
ATOM 900 C C . VAL A 1 110 ? -25.253 7.899 7.526 1.00 71.56 110 VAL A C 1
ATOM 902 O O . VAL A 1 110 ? -24.562 7.009 7.035 1.00 71.56 110 VAL A O 1
ATOM 905 N N . ARG A 1 111 ? -24.731 8.785 8.386 1.00 75.06 111 ARG A N 1
ATOM 906 C CA . ARG A 1 111 ? -23.308 8.780 8.780 1.00 75.06 111 ARG A CA 1
ATOM 907 C C . ARG A 1 111 ? -22.908 7.485 9.481 1.00 75.06 111 ARG A C 1
ATOM 909 O O . ARG A 1 111 ? -21.814 6.965 9.268 1.00 75.06 111 ARG A O 1
ATOM 916 N N . TRP A 1 112 ? -23.800 6.961 10.319 1.00 80.81 112 TRP A N 1
ATOM 917 C CA . TRP A 1 112 ? -23.587 5.688 10.995 1.00 80.81 112 TRP A CA 1
ATOM 918 C C . TRP A 1 112 ? -23.480 4.533 10.000 1.00 80.81 112 TRP A C 1
ATOM 920 O O . TRP A 1 112 ? -22.565 3.718 10.104 1.00 80.81 112 TRP A O 1
ATOM 930 N N . GLN A 1 113 ? -24.373 4.496 9.014 1.00 80.00 113 GLN A N 1
ATOM 931 C CA . GLN A 1 113 ? -24.370 3.484 7.966 1.00 80.00 113 GLN A CA 1
ATOM 932 C C . GLN A 1 113 ? -23.101 3.571 7.107 1.00 80.00 113 GLN A C 1
ATOM 934 O O . GLN A 1 113 ? -22.445 2.551 6.897 1.00 80.00 113 GLN A O 1
ATOM 939 N N . TYR A 1 114 ? -22.688 4.778 6.701 1.00 80.56 114 TYR A N 1
ATOM 940 C CA . TYR A 1 114 ? -21.441 4.996 5.955 1.00 80.56 114 TYR A CA 1
ATOM 941 C C . TYR A 1 114 ? -20.209 4.480 6.723 1.00 80.56 114 TYR A C 1
ATOM 943 O O . TYR A 1 114 ? -19.351 3.783 6.177 1.00 80.56 114 TYR A O 1
ATOM 951 N N . LEU A 1 115 ? -20.135 4.763 8.029 1.00 81.62 115 LEU A N 1
ATOM 952 C CA . LEU A 1 115 ? -19.086 4.232 8.901 1.00 81.62 115 LEU A CA 1
ATOM 953 C C . LEU A 1 115 ? -19.121 2.706 9.012 1.00 81.62 115 LEU A C 1
ATOM 955 O O . LEU A 1 115 ? -18.073 2.066 8.956 1.00 81.62 115 LEU A O 1
ATOM 959 N N . ALA A 1 116 ? -20.309 2.127 9.197 1.00 85.31 116 ALA A N 1
ATOM 960 C CA . ALA A 1 116 ? -20.481 0.686 9.341 1.00 85.31 116 ALA A CA 1
ATOM 961 C C . ALA A 1 116 ? -20.136 -0.069 8.046 1.00 85.31 116 ALA A C 1
ATOM 963 O O . ALA A 1 116 ? -19.666 -1.204 8.112 1.00 85.31 116 ALA A O 1
ATOM 964 N N . GLN A 1 117 ? -20.313 0.562 6.880 1.00 85.12 117 GLN A N 1
ATOM 965 C CA . GLN A 1 117 ? -19.866 0.031 5.591 1.00 85.12 117 GLN A CA 1
ATOM 966 C C . GLN A 1 117 ? -18.333 0.017 5.464 1.00 85.12 117 GLN A C 1
ATOM 968 O O . GLN A 1 117 ? -17.781 -0.906 4.866 1.00 85.12 117 GLN A O 1
ATOM 973 N N . GLY A 1 118 ? -17.641 0.981 6.084 1.00 85.56 118 GLY A N 1
ATOM 974 C CA . GLY A 1 118 ? -16.181 1.078 6.121 1.00 85.56 118 GLY A CA 1
ATOM 975 C C . GLY A 1 118 ? -15.520 0.211 7.194 1.00 85.56 118 GLY A C 1
ATOM 976 O O . GLY A 1 118 ? -14.910 0.727 8.129 1.00 85.56 118 GLY A O 1
ATOM 977 N N . GLU A 1 119 ? -15.616 -1.110 7.056 1.00 87.38 119 GLU A N 1
ATOM 978 C CA . GLU A 1 119 ? -15.238 -2.111 8.069 1.00 87.38 119 GLU A CA 1
ATOM 979 C C . GLU A 1 119 ? -13.837 -1.945 8.674 1.00 87.38 119 GLU A C 1
ATOM 981 O O . GLU A 1 119 ? -13.644 -2.142 9.878 1.00 87.38 119 GLU A O 1
ATOM 986 N N . TYR A 1 120 ? -12.846 -1.556 7.870 1.00 89.19 120 TYR A N 1
ATOM 987 C CA . TYR A 1 120 ? -11.471 -1.371 8.344 1.00 89.19 120 TYR A CA 1
ATOM 988 C C . TYR A 1 120 ? -11.348 -0.233 9.382 1.00 89.19 120 TYR A C 1
ATOM 990 O O . TYR A 1 120 ? -10.441 -0.247 10.213 1.00 89.19 120 TYR A O 1
ATOM 998 N N . ARG A 1 121 ? -12.302 0.712 9.399 1.00 89.31 121 ARG A N 1
ATOM 999 C CA . ARG A 1 121 ? -12.381 1.831 10.361 1.00 89.31 121 ARG A CA 1
ATOM 1000 C C . ARG A 1 121 ? -13.101 1.452 11.657 1.00 89.31 121 ARG A C 1
ATOM 1002 O O . ARG A 1 121 ? -13.032 2.189 12.644 1.00 89.31 121 ARG A O 1
ATOM 1009 N N . VAL A 1 122 ? -13.760 0.292 11.695 1.00 91.69 122 VAL A N 1
ATOM 1010 C CA . VAL A 1 122 ? -14.370 -0.264 12.909 1.00 91.69 122 VAL A CA 1
ATOM 1011 C C . VAL A 1 122 ? -13.286 -0.997 13.700 1.00 91.69 122 VAL A C 1
ATOM 1013 O O . VAL A 1 122 ? -13.162 -2.216 13.647 1.00 91.69 122 VAL A O 1
ATOM 1016 N N . PHE A 1 123 ? -12.460 -0.251 14.434 1.00 93.19 123 PHE A N 1
ATOM 1017 C CA . PHE A 1 123 ? -11.269 -0.771 15.121 1.00 93.19 123 PHE A CA 1
ATOM 1018 C C . PHE A 1 123 ? -11.524 -1.937 16.078 1.00 93.19 123 PHE A C 1
ATOM 1020 O O . PHE A 1 123 ? -10.622 -2.741 16.289 1.00 93.19 123 PHE A O 1
ATOM 1027 N N . LEU A 1 124 ? -12.727 -2.069 16.643 1.00 94.75 124 LEU A N 1
ATOM 1028 C CA . LEU A 1 124 ? -13.064 -3.240 17.458 1.00 94.75 124 LEU A CA 1
ATOM 1029 C C . LEU A 1 124 ? -13.351 -4.510 16.661 1.00 94.75 124 LEU A C 1
ATOM 1031 O O . LEU A 1 124 ? -13.250 -5.594 17.232 1.00 94.75 124 LEU A O 1
ATOM 1035 N N . ALA A 1 125 ? -13.690 -4.405 15.375 1.00 95.44 125 ALA A N 1
ATOM 1036 C CA . ALA A 1 125 ? -14.086 -5.542 14.549 1.00 95.44 125 ALA A CA 1
ATOM 1037 C C . ALA A 1 125 ? -13.026 -6.654 14.539 1.00 95.44 125 ALA A C 1
ATOM 1039 O O . ALA A 1 125 ? -13.372 -7.830 14.609 1.00 95.44 125 ALA A O 1
ATOM 1040 N N . ARG A 1 126 ? -11.738 -6.294 14.600 1.00 95.88 126 ARG A N 1
ATOM 1041 C CA . ARG A 1 126 ? -10.620 -7.248 14.673 1.00 95.88 126 ARG A CA 1
ATOM 1042 C C . ARG A 1 126 ? -10.636 -8.189 15.888 1.00 95.88 126 ARG A C 1
ATOM 1044 O O . ARG A 1 126 ? -9.937 -9.195 15.886 1.00 95.88 126 ARG A O 1
ATOM 1051 N N . TYR A 1 127 ? -11.377 -7.850 16.945 1.00 96.50 127 TYR A N 1
ATOM 1052 C CA . TYR A 1 127 ? -11.529 -8.674 18.155 1.00 96.50 127 TYR A CA 1
ATOM 1053 C C . TYR A 1 127 ? -12.885 -9.398 18.209 1.00 96.50 127 TYR A C 1
ATOM 1055 O O . TYR A 1 127 ? -13.201 -10.090 19.184 1.00 96.50 127 TYR A O 1
ATOM 1063 N N . LEU A 1 128 ? -13.717 -9.186 17.188 1.00 96.94 128 LEU A N 1
ATOM 1064 C CA . LEU A 1 128 ? -15.106 -9.631 17.121 1.00 96.94 128 LEU A CA 1
ATOM 1065 C C . LEU A 1 128 ? -15.345 -10.584 15.951 1.00 96.94 128 LEU A C 1
ATOM 1067 O O . LEU A 1 128 ? -16.194 -11.464 16.077 1.00 96.94 128 LEU A O 1
ATOM 1071 N N . PHE A 1 129 ? -14.610 -10.415 14.852 1.00 96.88 129 PHE A N 1
ATOM 1072 C CA . PHE A 1 129 ? -14.697 -11.235 13.647 1.00 96.88 129 PHE A CA 1
ATOM 1073 C C . PHE A 1 129 ? -13.468 -12.135 13.559 1.00 96.88 129 PHE A C 1
ATOM 1075 O O . PHE A 1 129 ? -12.348 -11.686 13.817 1.00 96.88 129 PHE A O 1
ATOM 1082 N N . SER A 1 130 ? -13.660 -13.410 13.229 1.00 96.81 130 SER A N 1
ATOM 1083 C CA . SER A 1 130 ? -12.528 -14.313 13.034 1.00 96.81 130 SER A CA 1
ATOM 1084 C C . SER A 1 130 ? -11.861 -14.073 11.671 1.00 96.81 130 SER A C 1
ATOM 1086 O O . SER A 1 130 ? -12.523 -13.653 10.719 1.00 96.81 130 SER A O 1
ATOM 1088 N N . PRO A 1 131 ? -10.555 -14.359 11.533 1.00 98.12 131 PRO A N 1
ATOM 1089 C CA . PRO A 1 131 ? -9.884 -14.354 10.235 1.00 98.12 131 PRO A CA 1
ATOM 1090 C C . PRO A 1 131 ? -10.605 -15.177 9.158 1.00 98.12 131 PRO A C 1
ATOM 1092 O O . PRO A 1 131 ? -10.689 -14.752 8.010 1.00 98.12 131 PRO A O 1
ATOM 1095 N N . GLU A 1 132 ? -11.139 -16.341 9.529 1.00 98.00 132 GLU A N 1
ATOM 1096 C CA . GLU A 1 132 ? -11.876 -17.236 8.638 1.00 98.00 132 GLU A CA 1
ATOM 1097 C C . GLU A 1 132 ? -13.180 -16.597 8.143 1.00 98.00 132 GLU A C 1
ATOM 1099 O O . GLU A 1 132 ? -13.466 -16.641 6.949 1.00 98.00 132 GLU A O 1
ATOM 1104 N N . GLU A 1 133 ? -13.941 -15.946 9.030 1.00 96.62 133 GLU A N 1
ATOM 1105 C CA . GLU A 1 133 ? -15.154 -15.208 8.655 1.00 96.62 133 GLU A CA 1
ATOM 1106 C C . GLU A 1 133 ? -14.840 -14.081 7.669 1.00 96.62 133 GLU A C 1
ATOM 1108 O O . GLU A 1 133 ? -15.544 -13.911 6.673 1.00 96.62 133 GLU A O 1
ATOM 1113 N N . VAL A 1 134 ? -13.758 -13.336 7.917 1.00 97.62 134 VAL A N 1
ATOM 1114 C CA . VAL A 1 134 ? -13.326 -12.241 7.041 1.00 97.62 134 VAL A CA 1
ATOM 1115 C C . VAL A 1 134 ? -12.961 -12.766 5.660 1.00 97.62 134 VAL A C 1
ATOM 1117 O O . VAL A 1 134 ? -13.415 -12.211 4.663 1.00 97.62 134 VAL A O 1
ATOM 1120 N N . VAL A 1 135 ? -12.185 -13.848 5.575 1.00 98.19 135 VAL A N 1
ATOM 1121 C CA . VAL A 1 135 ? -11.806 -14.428 4.279 1.00 98.19 135 VAL A CA 1
ATOM 1122 C C . VAL A 1 135 ? -13.016 -15.011 3.558 1.00 98.19 135 VAL A C 1
ATOM 1124 O O . VAL A 1 135 ? -13.157 -14.781 2.364 1.00 98.19 135 VAL A O 1
ATOM 1127 N N . ASN A 1 136 ? -13.946 -15.666 4.254 1.00 97.12 136 ASN A N 1
ATOM 1128 C CA . ASN A 1 136 ? -15.202 -16.107 3.642 1.00 97.12 136 ASN A CA 1
ATOM 1129 C C . ASN A 1 136 ? -16.011 -14.923 3.086 1.00 97.12 136 ASN A C 1
ATOM 1131 O O . ASN A 1 136 ? -16.583 -15.014 1.999 1.00 97.12 136 ASN A O 1
ATOM 1135 N N . ARG A 1 137 ? -16.008 -13.776 3.779 1.00 95.81 137 ARG A N 1
ATOM 1136 C CA . ARG A 1 137 ? -16.641 -12.553 3.272 1.00 95.81 137 ARG A CA 1
ATOM 1137 C C . ARG A 1 137 ? -15.912 -11.994 2.051 1.00 95.81 137 ARG A C 1
ATOM 1139 O O . ARG A 1 137 ? -16.585 -11.581 1.111 1.00 95.81 137 ARG A O 1
ATOM 1146 N N . VAL A 1 138 ? -14.579 -12.024 2.026 1.00 96.56 138 VAL A N 1
ATOM 1147 C CA . VAL A 1 138 ? -13.781 -11.674 0.836 1.00 96.56 138 VAL A CA 1
ATOM 1148 C C . VAL A 1 138 ? -14.166 -12.572 -0.339 1.00 96.56 138 VAL A C 1
ATOM 1150 O O . VAL A 1 138 ? -14.511 -12.055 -1.396 1.00 96.56 138 VAL A O 1
ATOM 1153 N N . LEU A 1 139 ? -14.201 -13.894 -0.134 1.00 96.50 139 LEU A N 1
ATOM 1154 C CA . LEU A 1 139 ? -14.585 -14.881 -1.149 1.00 96.50 139 LEU A CA 1
ATOM 1155 C C . LEU A 1 139 ? -16.000 -14.637 -1.694 1.00 96.50 139 LEU A C 1
ATOM 1157 O O . LEU A 1 139 ? -16.222 -14.804 -2.883 1.00 96.50 139 LEU A O 1
ATOM 1161 N N . SER A 1 140 ? -16.937 -14.167 -0.863 1.00 95.44 140 SER A N 1
ATOM 1162 C CA . SER A 1 140 ? -18.299 -13.821 -1.311 1.00 95.44 140 SER A CA 1
ATOM 1163 C C . SER A 1 140 ? -18.386 -12.582 -2.216 1.00 95.44 140 SER A C 1
ATOM 1165 O O . SER A 1 140 ? -19.454 -12.296 -2.747 1.00 95.44 140 SER A O 1
ATOM 1167 N N . ARG A 1 141 ? -17.297 -11.814 -2.355 1.00 95.19 141 ARG A N 1
ATOM 1168 C CA . ARG A 1 141 ? -17.240 -10.561 -3.132 1.00 95.19 141 ARG A CA 1
ATOM 1169 C C . ARG A 1 141 ? -16.346 -10.647 -4.367 1.00 95.19 141 ARG A C 1
ATOM 1171 O O . ARG A 1 141 ? -16.192 -9.660 -5.078 1.00 95.19 141 ARG A O 1
ATOM 1178 N N . VAL A 1 142 ? -15.728 -11.797 -4.601 1.00 96.25 142 VAL A N 1
ATOM 1179 C CA . VAL A 1 142 ? -14.791 -12.019 -5.703 1.00 96.25 142 VAL A CA 1
ATOM 1180 C C . VAL A 1 142 ? -15.187 -13.291 -6.435 1.00 96.25 142 VAL A C 1
ATOM 1182 O O . VAL A 1 142 ? -15.835 -14.171 -5.873 1.00 96.25 142 VAL A O 1
ATOM 1185 N N . ARG A 1 143 ? -14.789 -13.408 -7.698 1.00 96.06 143 ARG A N 1
ATOM 1186 C CA . ARG A 1 143 ? -14.844 -14.688 -8.409 1.00 96.06 143 ARG A CA 1
ATOM 1187 C C . ARG A 1 143 ? -13.589 -15.490 -8.058 1.00 96.06 143 ARG A C 1
ATOM 1189 O O . ARG A 1 143 ? -12.544 -14.911 -7.761 1.00 96.06 143 ARG A O 1
ATOM 1196 N N . VAL A 1 144 ? -13.680 -16.816 -8.082 1.00 95.75 144 VAL A N 1
ATOM 1197 C CA . VAL A 1 144 ? -12.565 -17.711 -7.736 1.00 95.75 144 VAL A CA 1
ATOM 1198 C C . VAL A 1 144 ? -12.434 -18.793 -8.798 1.00 95.75 144 VAL A C 1
ATOM 1200 O O . VAL A 1 144 ? -13.444 -19.287 -9.291 1.00 95.75 144 VAL A O 1
ATOM 1203 N N . SER A 1 145 ? -11.202 -19.149 -9.145 1.00 95.62 145 SER A N 1
ATOM 1204 C CA . SER A 1 145 ? -10.880 -20.324 -9.965 1.00 95.62 145 SER A CA 1
ATOM 1205 C C . SER A 1 145 ? -9.676 -21.067 -9.386 1.00 95.62 145 SER A C 1
ATOM 1207 O O . SER A 1 145 ? -9.049 -20.585 -8.431 1.00 95.62 145 SER A O 1
ATOM 1209 N N . LYS A 1 146 ? -9.352 -22.238 -9.943 1.00 92.56 146 LYS A N 1
ATOM 1210 C CA . LYS A 1 146 ? -8.184 -23.010 -9.526 1.00 92.56 146 LYS A CA 1
ATOM 1211 C C . LYS A 1 146 ? -6.878 -22.342 -9.942 1.00 92.56 146 LYS A C 1
ATOM 1213 O O . LYS A 1 146 ? -6.703 -21.855 -11.061 1.00 92.56 146 LYS A O 1
ATOM 1218 N N . GLY A 1 147 ? -5.943 -22.366 -9.005 1.00 90.75 147 GLY A N 1
ATOM 1219 C CA . GLY A 1 147 ? -4.548 -22.023 -9.221 1.00 90.75 147 GLY A CA 1
ATOM 1220 C C . GLY A 1 147 ? -3.641 -23.149 -8.765 1.00 90.75 147 GLY A C 1
ATOM 1221 O O . GLY A 1 147 ? -4.073 -24.078 -8.082 1.00 90.75 147 GLY A O 1
ATOM 1222 N N . GLU A 1 148 ? -2.374 -23.022 -9.122 1.00 90.19 148 GLU A N 1
ATOM 1223 C CA . GLU A 1 148 ? -1.307 -23.844 -8.565 1.00 90.19 148 GLU A CA 1
ATOM 1224 C C . GLU A 1 148 ? -0.217 -22.935 -8.014 1.00 90.19 148 GLU A C 1
ATOM 1226 O O . GLU A 1 148 ? -0.023 -21.807 -8.485 1.00 90.19 148 GLU A O 1
ATOM 1231 N N . GLU A 1 149 ? 0.498 -23.410 -6.997 1.00 86.31 149 GLU A N 1
ATOM 1232 C CA . GLU A 1 149 ? 1.683 -22.705 -6.529 1.00 86.31 149 GLU A CA 1
ATOM 1233 C C . GLU A 1 149 ? 2.693 -22.641 -7.671 1.00 86.31 149 GLU A C 1
ATOM 1235 O O . GLU A 1 149 ? 3.037 -23.655 -8.272 1.00 86.31 149 GLU A O 1
ATOM 1240 N N . LEU A 1 150 ? 3.160 -21.437 -7.989 1.00 80.19 150 LEU A N 1
ATOM 1241 C CA . LEU A 1 150 ? 4.178 -21.262 -9.008 1.00 80.19 150 LEU A CA 1
ATOM 1242 C C . LEU A 1 150 ? 5.547 -21.427 -8.322 1.00 80.19 150 LEU A C 1
ATOM 1244 O O . LEU A 1 150 ? 5.949 -20.521 -7.586 1.00 80.19 150 LEU A O 1
ATOM 1248 N N . PRO A 1 151 ? 6.280 -22.541 -8.530 1.00 65.75 151 PRO A N 1
ATOM 1249 C CA . PRO A 1 151 ? 7.523 -22.788 -7.809 1.00 65.75 151 PRO A CA 1
ATOM 1250 C C . PRO A 1 151 ? 8.581 -21.725 -8.137 1.00 65.75 151 PRO A C 1
ATOM 1252 O O . PRO A 1 151 ? 8.591 -21.131 -9.226 1.00 65.75 151 PRO A O 1
ATOM 1255 N N . PHE A 1 152 ? 9.491 -21.509 -7.184 1.00 60.84 152 PHE A N 1
ATOM 1256 C CA . PHE A 1 152 ? 10.612 -20.567 -7.257 1.00 60.84 152 PHE A CA 1
ATOM 1257 C C . PHE A 1 152 ? 11.953 -21.323 -7.398 1.00 60.84 152 PHE A C 1
ATOM 1259 O O . PHE A 1 152 ? 12.687 -21.432 -6.423 1.00 60.84 152 PHE A O 1
ATOM 1266 N N . PRO A 1 153 ? 12.315 -21.873 -8.566 1.00 58.03 153 PRO A N 1
ATOM 1267 C CA . PRO A 1 153 ? 13.430 -22.821 -8.640 1.00 58.03 153 PRO A CA 1
ATOM 1268 C C . PRO A 1 153 ? 14.826 -22.237 -8.347 1.00 58.03 153 PRO A C 1
ATOM 1270 O O . PRO A 1 153 ? 15.701 -23.000 -7.962 1.00 58.03 153 PRO A O 1
ATOM 1273 N N . GLN A 1 154 ? 15.063 -20.925 -8.506 1.00 54.00 154 GLN A N 1
ATOM 1274 C CA . GLN A 1 154 ? 16.413 -20.341 -8.342 1.00 54.00 154 GLN A CA 1
ATOM 1275 C C . GLN A 1 154 ? 16.530 -19.221 -7.290 1.00 54.00 154 GLN A C 1
ATOM 1277 O O . GLN A 1 154 ? 17.637 -18.894 -6.884 1.00 54.00 154 GLN A O 1
ATOM 1282 N N . ASP A 1 155 ? 15.415 -18.679 -6.784 1.00 62.88 155 ASP A N 1
ATOM 1283 C CA . ASP A 1 155 ? 15.408 -17.570 -5.809 1.00 62.88 155 ASP A CA 1
ATOM 1284 C C . ASP A 1 155 ? 14.338 -17.742 -4.707 1.00 62.88 155 ASP A C 1
ATOM 1286 O O . ASP A 1 155 ? 13.974 -16.771 -4.029 1.00 62.88 155 ASP A O 1
ATOM 1290 N N . SER A 1 156 ? 13.822 -18.970 -4.513 1.00 67.94 156 SER A N 1
ATOM 1291 C CA . SER A 1 156 ? 12.811 -19.278 -3.484 1.00 67.94 156 SER A CA 1
ATOM 1292 C C . SER A 1 156 ? 13.211 -18.728 -2.135 1.00 67.94 156 SER A C 1
ATOM 1294 O O . SER A 1 156 ? 12.410 -18.093 -1.459 1.00 67.94 156 SER A O 1
ATOM 1296 N N . ASP A 1 157 ? 14.459 -18.946 -1.746 1.00 86.62 157 ASP A N 1
ATOM 1297 C CA . ASP A 1 157 ? 14.847 -18.827 -0.351 1.00 86.62 157 ASP A CA 1
ATOM 1298 C C . ASP A 1 157 ? 14.883 -17.375 0.094 1.00 86.62 157 ASP A C 1
ATOM 1300 O O . ASP A 1 157 ? 14.458 -17.063 1.206 1.00 86.62 157 ASP A O 1
ATOM 1304 N N . LEU A 1 158 ? 15.311 -16.465 -0.787 1.00 89.06 158 LEU A N 1
ATOM 1305 C CA . LEU A 1 158 ? 15.328 -15.040 -0.481 1.00 89.06 158 LEU A CA 1
ATOM 1306 C C . LEU A 1 158 ? 13.908 -14.475 -0.391 1.00 89.06 158 LEU A C 1
ATOM 1308 O O . LEU A 1 158 ? 13.591 -13.779 0.576 1.00 89.06 158 LEU A O 1
ATOM 1312 N N . ILE A 1 159 ? 13.051 -14.793 -1.366 1.00 91.06 159 ILE A N 1
ATOM 1313 C CA . ILE A 1 159 ? 11.660 -14.323 -1.387 1.00 91.06 159 ILE A CA 1
ATOM 1314 C C . ILE A 1 159 ? 10.909 -14.883 -0.176 1.00 91.06 159 ILE A C 1
ATOM 1316 O O . ILE A 1 159 ? 10.293 -14.129 0.574 1.00 91.06 159 ILE A O 1
ATOM 1320 N N . GLN A 1 160 ? 11.026 -16.188 0.074 1.00 91.44 160 GLN A N 1
ATOM 1321 C CA . GLN A 1 160 ? 10.385 -16.867 1.198 1.00 91.44 160 GLN A CA 1
ATOM 1322 C C . GLN A 1 160 ? 10.919 -16.377 2.548 1.00 91.44 160 GLN A C 1
ATOM 1324 O O . GLN A 1 160 ? 10.147 -16.244 3.499 1.00 91.44 160 GLN A O 1
ATOM 1329 N N . ALA A 1 161 ? 12.215 -16.068 2.666 1.00 93.38 161 ALA A N 1
ATOM 1330 C CA . ALA A 1 161 ? 12.775 -15.492 3.886 1.00 93.38 161 ALA A CA 1
ATOM 1331 C C . ALA A 1 161 ? 12.184 -14.107 4.181 1.00 93.38 161 ALA A C 1
ATOM 1333 O O . ALA A 1 161 ? 11.738 -13.866 5.306 1.00 93.38 161 ALA A O 1
ATOM 1334 N N . GLU A 1 162 ? 12.123 -13.214 3.189 1.00 95.25 162 GLU A N 1
ATOM 1335 C CA . GLU A 1 162 ? 11.521 -11.887 3.366 1.00 95.25 162 GLU A CA 1
ATOM 1336 C C . GLU A 1 162 ? 10.010 -11.970 3.625 1.00 95.25 162 GLU A C 1
ATOM 1338 O O . GLU A 1 162 ? 9.512 -11.289 4.524 1.00 95.25 162 GLU A O 1
ATOM 1343 N N . ALA A 1 163 ? 9.294 -12.868 2.940 1.00 95.44 163 ALA A N 1
ATOM 1344 C CA . ALA A 1 163 ? 7.879 -13.143 3.189 1.00 95.44 163 ALA A CA 1
ATOM 1345 C C . ALA A 1 163 ? 7.635 -13.602 4.635 1.00 95.44 163 ALA A C 1
ATOM 1347 O O . ALA A 1 163 ? 6.810 -13.029 5.348 1.00 95.44 163 ALA A O 1
ATOM 1348 N N . ARG A 1 164 ? 8.408 -14.583 5.127 1.00 95.75 164 ARG A N 1
ATOM 1349 C CA . ARG A 1 164 ? 8.318 -15.077 6.514 1.00 95.75 164 ARG A CA 1
ATOM 1350 C C . ARG A 1 164 ? 8.630 -13.985 7.533 1.00 95.75 164 ARG A C 1
ATOM 1352 O O . ARG A 1 164 ? 7.947 -13.899 8.555 1.00 95.75 164 ARG A O 1
ATOM 1359 N N . LEU A 1 165 ? 9.641 -13.152 7.275 1.00 95.88 165 LEU A N 1
ATOM 1360 C CA . LEU A 1 165 ? 9.989 -12.026 8.145 1.00 95.88 165 LEU A CA 1
ATOM 1361 C C . LEU A 1 165 ? 8.851 -11.001 8.214 1.00 95.88 165 LEU A C 1
ATOM 1363 O O . LEU A 1 165 ? 8.452 -10.617 9.315 1.00 95.88 165 LEU A O 1
ATOM 1367 N N . ALA A 1 166 ? 8.290 -10.615 7.067 1.00 95.88 166 ALA A N 1
ATOM 1368 C CA . ALA A 1 166 ? 7.157 -9.698 7.001 1.00 95.88 166 ALA A CA 1
ATOM 1369 C C . ALA A 1 166 ? 5.907 -10.288 7.676 1.00 95.88 166 ALA A C 1
ATOM 1371 O O . ALA A 1 166 ? 5.295 -9.634 8.519 1.00 95.88 166 ALA A O 1
ATOM 1372 N N . ALA A 1 167 ? 5.571 -11.552 7.404 1.00 96.12 167 ALA A N 1
ATOM 1373 C CA . ALA A 1 167 ? 4.429 -12.233 8.012 1.00 96.12 167 ALA A CA 1
ATOM 1374 C C . ALA A 1 167 ? 4.571 -12.370 9.538 1.00 96.12 167 ALA A C 1
ATOM 1376 O O . ALA A 1 167 ? 3.591 -12.229 10.267 1.00 96.12 167 ALA A O 1
ATOM 1377 N N . LYS A 1 168 ? 5.792 -12.595 10.047 1.00 95.00 168 LYS A N 1
ATOM 1378 C CA . LYS A 1 168 ? 6.080 -12.650 11.491 1.00 95.00 168 LYS A CA 1
ATOM 1379 C C . LYS A 1 168 ? 5.912 -11.291 12.180 1.00 95.00 168 LYS A C 1
ATOM 1381 O O . LYS A 1 168 ? 5.597 -11.261 13.372 1.00 95.00 168 LYS A O 1
ATOM 1386 N N . ALA A 1 169 ? 6.139 -10.195 11.455 1.00 93.62 169 ALA A N 1
ATOM 1387 C CA . ALA A 1 169 ? 5.963 -8.836 11.961 1.00 93.62 169 ALA A CA 1
ATOM 1388 C C . ALA A 1 169 ? 4.485 -8.416 12.045 1.00 93.62 169 ALA A C 1
ATOM 1390 O O . ALA A 1 169 ? 4.153 -7.533 12.835 1.00 93.62 169 ALA A O 1
ATOM 1391 N N . LEU A 1 170 ? 3.594 -9.059 11.281 1.00 95.69 170 LEU A N 1
ATOM 1392 C CA . LEU A 1 170 ? 2.159 -8.789 11.342 1.00 95.69 170 LEU A CA 1
ATOM 1393 C C . LEU A 1 170 ? 1.554 -9.221 12.691 1.00 95.69 170 LEU A C 1
ATOM 1395 O O . LEU A 1 170 ? 1.974 -10.228 13.282 1.00 95.69 170 LEU A O 1
ATOM 1399 N N . PRO A 1 171 ? 0.513 -8.520 13.180 1.00 95.81 171 PRO A N 1
ATOM 1400 C CA . PRO A 1 171 ? -0.281 -9.042 14.276 1.00 95.81 171 PRO A CA 1
ATOM 1401 C C . PRO A 1 171 ? -0.998 -10.337 13.859 1.00 95.81 171 PRO A C 1
ATOM 1403 O O . PRO A 1 171 ? -1.262 -10.592 12.682 1.00 95.81 171 PRO A O 1
ATOM 1406 N N . LYS A 1 172 ? -1.312 -11.184 14.846 1.00 96.19 172 LYS A N 1
ATOM 1407 C CA . LYS A 1 172 ? -1.811 -12.555 14.625 1.00 96.19 172 LYS A CA 1
ATOM 1408 C C . LYS A 1 172 ? -3.064 -12.615 13.741 1.00 96.19 172 LYS A C 1
ATOM 1410 O O . LYS A 1 172 ? -3.209 -13.549 12.956 1.00 96.19 172 LYS A O 1
ATOM 1415 N N . TYR A 1 173 ? -3.955 -11.636 13.885 1.00 97.50 173 TYR A N 1
ATOM 1416 C CA . TYR A 1 173 ? -5.190 -11.530 13.110 1.00 97.50 173 TYR A CA 1
ATOM 1417 C C . TYR A 1 173 ? -4.898 -11.351 11.611 1.00 97.50 173 TYR A C 1
ATOM 1419 O O . TYR A 1 173 ? -5.334 -12.159 10.795 1.00 97.50 173 TYR A O 1
ATOM 1427 N N . GLU A 1 174 ? -4.073 -10.367 11.259 1.00 98.06 174 GLU A N 1
ATOM 1428 C CA . GLU A 1 174 ? -3.647 -10.077 9.889 1.00 98.06 174 GLU A CA 1
ATOM 1429 C C . GLU A 1 174 ? -2.821 -11.222 9.303 1.00 98.06 174 GLU A C 1
ATOM 1431 O O . GLU A 1 174 ? -3.074 -11.643 8.178 1.00 98.06 174 GLU A O 1
ATOM 1436 N N . ALA A 1 175 ? -1.883 -11.779 10.075 1.00 97.94 175 ALA A N 1
ATOM 1437 C CA . ALA A 1 175 ? -1.059 -12.904 9.635 1.00 97.94 175 ALA A CA 1
ATOM 1438 C C . ALA A 1 175 ? -1.909 -14.133 9.266 1.00 97.94 175 ALA A C 1
ATOM 1440 O O . ALA A 1 175 ? -1.609 -14.841 8.302 1.00 97.94 175 ALA A O 1
ATOM 1441 N N . ARG A 1 176 ? -2.996 -14.390 10.009 1.00 98.25 176 ARG A N 1
ATOM 1442 C CA . ARG A 1 176 ? -3.917 -15.492 9.710 1.00 98.25 176 ARG A CA 1
ATOM 1443 C C . ARG A 1 176 ? -4.741 -15.227 8.450 1.00 98.25 176 ARG A C 1
ATOM 1445 O O . ARG A 1 176 ? -4.869 -16.144 7.644 1.00 98.25 176 ARG A O 1
ATOM 1452 N N . ILE A 1 177 ? -5.250 -14.006 8.264 1.00 98.62 177 ILE A N 1
ATOM 1453 C CA . ILE A 1 177 ? -5.965 -13.613 7.037 1.00 98.62 177 ILE A CA 1
ATOM 1454 C C . ILE A 1 177 ? -5.042 -13.758 5.827 1.00 98.62 177 ILE A C 1
ATOM 1456 O O . ILE A 1 177 ? -5.408 -14.416 4.859 1.00 98.62 177 ILE A O 1
ATOM 1460 N N . LEU A 1 178 ? -3.818 -13.230 5.910 1.00 98.44 178 LEU A N 1
ATOM 1461 C CA . LEU A 1 178 ? -2.816 -13.349 4.854 1.00 98.44 178 LEU A CA 1
ATOM 1462 C C . LEU A 1 178 ? -2.544 -14.812 4.488 1.00 98.44 178 LEU A C 1
ATOM 1464 O O . LEU A 1 178 ? -2.569 -15.159 3.311 1.00 98.44 178 LEU A O 1
ATOM 1468 N N . LYS A 1 179 ? -2.343 -15.682 5.488 1.00 98.12 179 LYS A N 1
ATOM 1469 C CA . LYS A 1 179 ? -2.129 -17.119 5.264 1.00 98.12 179 LYS A CA 1
ATOM 1470 C C . LYS A 1 179 ? -3.286 -17.760 4.492 1.00 98.12 179 LYS A C 1
ATOM 1472 O O . LYS A 1 179 ? -3.039 -18.560 3.600 1.00 98.12 179 LYS A O 1
ATOM 1477 N N . LEU A 1 180 ? -4.527 -17.426 4.841 1.00 98.12 180 LEU A N 1
ATOM 1478 C CA . LEU A 1 180 ? -5.720 -17.945 4.167 1.00 98.12 180 LEU A CA 1
ATOM 1479 C C . LEU A 1 180 ? -5.854 -17.399 2.734 1.00 98.12 180 LEU A C 1
ATOM 1481 O O . LEU A 1 180 ? -6.228 -18.142 1.835 1.00 98.12 180 LEU A O 1
ATOM 1485 N N . LEU A 1 181 ? -5.498 -16.131 2.499 1.00 97.56 181 LEU A N 1
ATOM 1486 C CA . LEU A 1 181 ? -5.470 -15.550 1.151 1.00 97.56 181 LEU A CA 1
ATOM 1487 C C . LEU A 1 181 ? -4.370 -16.177 0.272 1.00 97.56 181 LEU A C 1
ATOM 1489 O O . LEU A 1 181 ? -4.540 -16.318 -0.942 1.00 97.56 181 LEU A O 1
ATOM 1493 N N . CYS A 1 182 ? -3.263 -16.620 0.868 1.00 96.62 182 CYS A N 1
ATOM 1494 C CA . CYS A 1 182 ? -2.160 -17.277 0.162 1.00 96.62 182 CYS A CA 1
ATOM 1495 C C . CYS A 1 182 ? -2.422 -18.752 -0.201 1.00 96.62 182 CYS A C 1
ATOM 1497 O O . CYS A 1 182 ? -1.508 -19.395 -0.700 1.00 96.62 182 CYS A O 1
ATOM 1499 N N . ASP A 1 183 ? -3.638 -19.280 -0.004 1.00 95.00 183 ASP A N 1
ATOM 1500 C CA . ASP A 1 183 ? -4.030 -20.632 -0.435 1.00 95.00 183 ASP A CA 1
ATOM 1501 C C . ASP A 1 183 ? -3.666 -20.866 -1.919 1.00 95.00 183 ASP A C 1
ATOM 1503 O O . ASP A 1 183 ? -4.219 -20.174 -2.783 1.00 95.00 183 ASP A O 1
ATOM 1507 N N . PRO A 1 184 ? -2.734 -21.786 -2.237 1.00 90.75 184 PRO A N 1
ATOM 1508 C CA . PRO A 1 184 ? -2.216 -21.948 -3.595 1.00 90.75 184 PRO A CA 1
ATOM 1509 C C . PRO A 1 184 ? -3.287 -22.429 -4.577 1.00 90.75 184 PRO A C 1
ATOM 1511 O O . PRO A 1 184 ? -3.189 -22.133 -5.763 1.00 90.75 184 PRO A O 1
ATOM 1514 N N . SER A 1 185 ? -4.343 -23.082 -4.081 1.00 93.50 185 SER A N 1
ATOM 1515 C CA . SER A 1 185 ? -5.427 -23.623 -4.905 1.00 93.50 185 SER A CA 1
ATOM 1516 C C . SER A 1 185 ? -6.397 -22.565 -5.442 1.00 93.50 185 SER A C 1
ATOM 1518 O O . SER A 1 185 ? -7.257 -22.890 -6.258 1.00 93.50 185 SER A O 1
ATOM 1520 N N . LYS A 1 186 ? -6.288 -21.302 -4.998 1.00 95.62 186 LYS A N 1
ATOM 1521 C CA . LYS A 1 186 ? -7.258 -20.237 -5.304 1.00 95.62 186 LYS A CA 1
ATOM 1522 C C . LYS A 1 186 ? -6.634 -19.067 -6.047 1.00 95.62 186 LYS A C 1
ATOM 1524 O O . LYS A 1 186 ? -5.747 -18.393 -5.515 1.00 95.62 186 LYS A O 1
ATOM 1529 N N . ILE A 1 187 ? -7.192 -18.747 -7.208 1.00 96.81 187 ILE A N 1
ATOM 1530 C CA . ILE A 1 187 ? -7.007 -17.466 -7.894 1.00 96.81 187 ILE A CA 1
ATOM 1531 C C . ILE A 1 187 ? -8.214 -16.579 -7.611 1.00 96.81 187 ILE A C 1
ATOM 1533 O O . ILE A 1 187 ? -9.352 -17.034 -7.707 1.00 96.81 187 ILE A O 1
ATOM 1537 N N . TYR A 1 188 ? -7.972 -15.315 -7.278 1.00 96.94 188 TYR A N 1
ATOM 1538 C CA . TYR A 1 188 ? -9.018 -14.336 -6.998 1.00 96.94 188 TYR A CA 1
ATOM 1539 C C . TYR A 1 188 ? -9.211 -13.399 -8.180 1.00 96.94 188 TYR A C 1
ATOM 1541 O O . TYR A 1 188 ? -8.260 -12.802 -8.683 1.00 96.94 188 TYR A O 1
ATOM 1549 N N . TRP A 1 189 ? -10.460 -13.219 -8.575 1.00 96.81 189 TRP A N 1
ATOM 1550 C CA . TRP A 1 189 ? -10.845 -12.412 -9.716 1.00 96.81 189 TRP A CA 1
ATOM 1551 C C . TRP A 1 189 ? -11.821 -11.334 -9.288 1.00 96.81 189 TRP A C 1
ATOM 1553 O O . TRP A 1 189 ? -12.724 -11.569 -8.483 1.00 96.81 189 TRP A O 1
ATOM 1563 N N . VAL A 1 190 ? -11.669 -10.151 -9.865 1.00 95.50 190 VAL A N 1
ATOM 1564 C CA . VAL A 1 190 ? -12.620 -9.064 -9.684 1.00 95.50 190 VAL A CA 1
ATOM 1565 C C . VAL A 1 190 ? -14.015 -9.515 -10.128 1.00 95.50 190 VAL A C 1
ATOM 1567 O O . VAL A 1 190 ? -14.160 -10.255 -11.109 1.00 95.50 190 VAL A O 1
ATOM 1570 N N . SER A 1 191 ? -15.042 -9.137 -9.368 1.00 93.38 191 SER A N 1
ATOM 1571 C CA . SER A 1 191 ? -16.439 -9.350 -9.751 1.00 93.38 191 SER A CA 1
ATOM 1572 C C . SER A 1 191 ? -16.803 -8.483 -10.961 1.00 93.38 191 SER A C 1
ATOM 1574 O O . SER A 1 191 ? -16.093 -7.541 -11.304 1.00 93.38 191 SER A O 1
ATOM 1576 N N . GLU A 1 192 ? -17.914 -8.793 -11.627 1.00 90.12 192 GLU A N 1
ATOM 1577 C CA . GLU A 1 192 ? -18.417 -7.956 -12.729 1.00 90.12 192 GLU A CA 1
ATOM 1578 C C . GLU A 1 192 ? -18.933 -6.600 -12.232 1.00 90.12 192 GLU A C 1
ATOM 1580 O O . GLU A 1 192 ? -18.847 -5.605 -12.939 1.00 90.12 192 GLU A O 1
ATOM 1585 N N . GLN A 1 193 ? -19.395 -6.553 -10.981 1.00 89.56 193 GLN A N 1
ATOM 1586 C CA . GLN A 1 193 ? -19.750 -5.333 -10.260 1.00 89.56 193 GLN A CA 1
ATOM 1587 C C . GLN A 1 193 ? -18.791 -5.175 -9.076 1.00 89.56 193 GLN A C 1
ATOM 1589 O O . GLN A 1 193 ? -19.103 -5.615 -7.962 1.00 89.56 193 GLN A O 1
ATOM 1594 N N . PRO A 1 194 ? -17.564 -4.680 -9.310 1.00 89.00 194 PRO A N 1
ATOM 1595 C CA . PRO A 1 194 ? -16.597 -4.505 -8.246 1.00 89.00 194 PRO A CA 1
ATOM 1596 C C . PRO A 1 194 ? -17.006 -3.390 -7.303 1.00 89.00 194 PRO A C 1
ATOM 1598 O O . PRO A 1 194 ? -17.529 -2.354 -7.702 1.00 89.00 194 PRO A O 1
ATOM 1601 N N . ASP A 1 195 ? -16.665 -3.578 -6.039 1.00 89.06 195 ASP A N 1
ATOM 1602 C CA . ASP A 1 195 ? -16.744 -2.514 -5.060 1.00 89.06 195 ASP A CA 1
ATOM 1603 C C . ASP A 1 195 ? -15.510 -1.609 -5.222 1.00 89.06 195 ASP A C 1
ATOM 1605 O O . ASP A 1 195 ? -14.377 -1.994 -4.919 1.00 89.06 195 ASP A O 1
ATOM 1609 N N . THR A 1 196 ? -15.708 -0.420 -5.785 1.00 87.44 196 THR A N 1
ATOM 1610 C CA . THR A 1 196 ? -14.642 0.569 -6.019 1.00 87.44 196 THR A CA 1
ATOM 1611 C C . THR A 1 196 ? -14.480 1.531 -4.844 1.00 87.44 196 THR A C 1
ATOM 1613 O O . THR A 1 196 ? -13.587 2.388 -4.864 1.00 87.44 196 THR A O 1
ATOM 1616 N N . ALA A 1 197 ? -15.305 1.400 -3.796 1.00 89.94 197 ALA A N 1
ATOM 1617 C CA . ALA A 1 197 ? -15.270 2.332 -2.686 1.00 89.94 197 ALA A CA 1
ATOM 1618 C C . ALA A 1 197 ? -13.973 2.182 -1.878 1.00 89.94 197 ALA A C 1
ATOM 1620 O O . ALA A 1 197 ? -13.483 1.095 -1.555 1.00 89.94 197 ALA A O 1
ATOM 1621 N N . VAL A 1 198 ? -13.394 3.321 -1.506 1.00 87.25 198 VAL A N 1
ATOM 1622 C CA . VAL A 1 198 ? -12.100 3.396 -0.815 1.00 87.25 198 VAL A CA 1
ATOM 1623 C C . VAL A 1 198 ? -12.176 2.819 0.605 1.00 87.25 198 VAL A C 1
ATOM 1625 O O . VAL A 1 198 ? -11.148 2.553 1.220 1.00 87.25 198 VAL A O 1
ATOM 1628 N N . ASN A 1 199 ? -13.361 2.575 1.159 1.00 86.56 199 ASN A N 1
ATOM 1629 C CA . ASN A 1 199 ? -13.545 1.964 2.477 1.00 86.56 199 ASN A CA 1
ATOM 1630 C C . ASN A 1 199 ? -13.955 0.486 2.464 1.00 86.56 199 ASN A C 1
ATOM 1632 O O . ASN A 1 199 ? -14.129 -0.096 3.537 1.00 86.56 199 ASN A O 1
ATOM 1636 N N . SER A 1 200 ? -14.069 -0.122 1.292 1.00 91.69 200 SER A N 1
ATOM 1637 C CA . SER A 1 200 ? -14.616 -1.466 1.149 1.00 91.69 200 SER A CA 1
ATOM 1638 C C . SER A 1 200 ? -13.675 -2.555 1.642 1.00 91.69 200 SER A C 1
ATOM 1640 O O . SER A 1 200 ? -12.454 -2.434 1.543 1.00 91.69 200 SER A O 1
ATOM 1642 N N . LEU A 1 201 ? -14.253 -3.645 2.162 1.00 94.88 201 LEU A N 1
ATOM 1643 C CA . LEU A 1 201 ? -13.501 -4.824 2.611 1.00 94.88 201 LEU A CA 1
ATOM 1644 C C . LEU A 1 201 ? -12.608 -5.378 1.496 1.00 94.88 201 LEU A C 1
ATOM 1646 O O . LEU A 1 201 ? -11.473 -5.774 1.748 1.00 94.88 201 LEU A O 1
ATOM 1650 N N . VAL A 1 202 ? -13.150 -5.412 0.280 1.00 95.81 202 VAL A N 1
ATOM 1651 C CA . VAL A 1 202 ? -12.438 -5.727 -0.954 1.00 95.81 202 VAL A CA 1
ATOM 1652 C C . VAL A 1 202 ? -12.673 -4.548 -1.877 1.00 95.81 202 VAL A C 1
ATOM 1654 O O . VAL A 1 202 ? -13.814 -4.309 -2.255 1.00 95.81 202 VAL A O 1
ATOM 1657 N N . ALA A 1 203 ? -11.622 -3.801 -2.186 1.00 93.94 203 ALA A N 1
ATOM 1658 C CA . ALA A 1 203 ? -11.685 -2.671 -3.100 1.00 93.94 203 ALA A CA 1
ATOM 1659 C C . ALA A 1 203 ? -11.024 -3.032 -4.435 1.00 93.94 203 ALA A C 1
ATOM 1661 O O . ALA A 1 203 ? -9.987 -3.697 -4.444 1.00 93.94 203 ALA A O 1
ATOM 1662 N N . TYR A 1 204 ? -11.576 -2.546 -5.544 1.00 94.06 204 TYR A N 1
ATOM 1663 C CA . TYR A 1 204 ? -10.936 -2.538 -6.863 1.00 94.06 204 TYR A CA 1
ATOM 1664 C C . TYR A 1 204 ? -10.580 -1.088 -7.229 1.00 94.06 204 TYR A C 1
ATOM 1666 O O . TYR A 1 204 ? -11.436 -0.353 -7.726 1.00 94.06 204 TYR A O 1
ATOM 1674 N N . PRO A 1 205 ? -9.358 -0.610 -6.917 1.00 90.94 205 PRO A N 1
ATOM 1675 C CA . PRO A 1 205 ? -9.011 0.792 -7.123 1.00 90.94 205 PRO A CA 1
ATOM 1676 C C . PRO A 1 205 ? -9.117 1.201 -8.607 1.00 90.94 205 PRO A C 1
ATOM 1678 O O . PRO A 1 205 ? -8.592 0.488 -9.471 1.00 90.94 205 PRO A O 1
ATOM 1681 N N . PRO A 1 206 ? -9.725 2.358 -8.931 1.00 86.81 206 PRO A N 1
ATOM 1682 C CA . PRO A 1 206 ? -9.922 2.783 -10.316 1.00 86.81 206 PRO A CA 1
ATOM 1683 C C . PRO A 1 206 ? -8.627 2.871 -11.134 1.00 86.81 206 PRO A C 1
ATOM 1685 O O . PRO A 1 206 ? -7.645 3.502 -10.727 1.00 86.81 206 PRO A O 1
ATOM 1688 N N . GLY A 1 207 ? -8.648 2.296 -12.340 1.00 84.75 207 GLY A N 1
ATOM 1689 C CA . GLY A 1 207 ? -7.508 2.292 -13.265 1.00 84.75 207 GLY A CA 1
ATOM 1690 C C . GLY A 1 207 ? -6.397 1.305 -12.897 1.00 84.75 207 GLY A C 1
ATOM 1691 O O . GLY A 1 207 ? -5.281 1.432 -13.396 1.00 84.75 207 GLY A O 1
ATOM 1692 N N . THR A 1 208 ? -6.683 0.339 -12.024 1.00 88.75 208 THR A N 1
ATOM 1693 C CA . THR A 1 208 ? -5.749 -0.723 -11.639 1.00 88.75 208 THR A CA 1
ATOM 1694 C C . THR A 1 208 ? -6.281 -2.091 -12.053 1.00 88.75 208 THR A C 1
ATOM 1696 O O . THR A 1 208 ? -7.421 -2.232 -12.480 1.00 88.75 208 THR A O 1
ATOM 1699 N N . VAL A 1 209 ? -5.447 -3.119 -11.920 1.00 90.50 209 VAL A N 1
ATOM 1700 C CA . VAL A 1 209 ? -5.849 -4.520 -12.106 1.00 90.50 209 VAL A CA 1
ATOM 1701 C C . VAL A 1 209 ? -5.581 -5.275 -10.807 1.00 90.50 209 VAL A C 1
ATOM 1703 O O . VAL A 1 209 ? -4.942 -6.321 -10.805 1.00 90.50 209 VAL A O 1
ATOM 1706 N N . VAL A 1 210 ? -5.970 -4.699 -9.669 1.00 93.94 210 VAL A N 1
ATOM 1707 C CA . VAL A 1 210 ? -5.662 -5.260 -8.346 1.00 93.94 210 VAL A CA 1
ATOM 1708 C C . VAL A 1 210 ? -6.904 -5.282 -7.466 1.00 93.94 210 VAL A C 1
ATOM 1710 O O . VAL A 1 210 ? -7.746 -4.391 -7.550 1.00 93.94 210 VAL A O 1
ATOM 1713 N N . LEU A 1 211 ? -7.000 -6.286 -6.599 1.00 96.94 211 LEU A N 1
ATOM 1714 C CA . LEU A 1 211 ? -7.940 -6.282 -5.480 1.00 96.94 211 LEU A CA 1
ATOM 1715 C C . LEU A 1 211 ? -7.181 -5.911 -4.213 1.00 96.94 211 LEU A C 1
ATOM 1717 O O . LEU A 1 211 ? -6.113 -6.454 -3.949 1.00 96.94 211 LEU A O 1
ATOM 1721 N N . VAL A 1 212 ? -7.740 -5.020 -3.405 1.00 97.25 212 VAL A N 1
ATOM 1722 C CA . VAL A 1 212 ? -7.170 -4.649 -2.111 1.00 97.25 212 VAL A CA 1
ATOM 1723 C C . VAL A 1 212 ? -8.091 -5.135 -1.005 1.00 97.25 212 VAL A C 1
ATOM 1725 O O . VAL A 1 212 ? -9.219 -4.663 -0.878 1.00 97.25 212 VAL A O 1
ATOM 1728 N N . VAL A 1 213 ? -7.604 -6.070 -0.194 1.00 98.00 213 VAL A N 1
ATOM 1729 C CA . VAL A 1 213 ? -8.301 -6.575 0.989 1.00 98.00 213 VAL A CA 1
ATOM 1730 C C . VAL A 1 213 ? -7.928 -5.721 2.197 1.00 98.00 213 VAL A C 1
ATOM 1732 O O . VAL A 1 213 ? -6.748 -5.560 2.516 1.00 98.00 213 VAL A O 1
ATOM 1735 N N . LYS A 1 214 ? -8.942 -5.210 2.899 1.00 97.19 214 LYS A N 1
ATOM 1736 C CA . LYS A 1 214 ? -8.810 -4.337 4.074 1.00 97.19 214 LYS A CA 1
ATOM 1737 C C . LYS A 1 214 ? -9.447 -4.996 5.293 1.00 97.19 214 LYS A C 1
ATOM 1739 O O . LYS A 1 214 ? -10.636 -4.792 5.540 1.00 97.19 214 LYS A O 1
ATOM 1744 N N . PRO A 1 215 ? -8.693 -5.800 6.063 1.00 97.12 215 PRO A N 1
ATOM 1745 C CA . PRO A 1 215 ? -9.238 -6.496 7.216 1.00 97.12 215 PRO A CA 1
ATOM 1746 C C . PRO A 1 215 ? -9.968 -5.550 8.189 1.00 97.12 215 PRO A C 1
ATOM 1748 O O . PRO A 1 215 ? -9.432 -4.487 8.525 1.00 97.12 215 PRO A O 1
ATOM 1751 N N . PRO A 1 216 ? -11.153 -5.933 8.700 1.00 96.31 216 PRO A N 1
ATOM 1752 C CA . PRO A 1 216 ? -11.914 -5.107 9.630 1.00 96.31 216 PRO A CA 1
ATOM 1753 C C . PRO A 1 216 ? -11.092 -4.710 10.860 1.00 96.31 216 PRO A C 1
ATOM 1755 O O . PRO A 1 216 ? -10.447 -5.555 11.483 1.00 96.31 216 PRO A O 1
ATOM 1758 N N . GLY A 1 217 ? -11.104 -3.421 11.200 1.00 94.25 217 GLY A N 1
ATOM 1759 C CA . GLY A 1 217 ? -10.328 -2.833 12.296 1.00 94.25 217 GLY A CA 1
ATOM 1760 C C . GLY A 1 217 ? -8.797 -2.845 12.151 1.00 94.25 217 GLY A C 1
ATOM 1761 O O . GLY A 1 217 ? -8.097 -2.555 13.131 1.00 94.25 217 GLY A O 1
ATOM 1762 N N . SER A 1 218 ? -8.261 -3.179 10.973 1.00 94.44 218 SER A N 1
ATOM 1763 C CA . SER A 1 218 ? -6.820 -3.204 10.706 1.00 94.44 218 SER A CA 1
ATOM 1764 C C . SER A 1 218 ? -6.331 -1.958 9.965 1.00 94.44 218 SER A C 1
ATOM 1766 O O . SER A 1 218 ? -7.042 -1.367 9.156 1.00 94.44 218 SER A O 1
ATOM 1768 N N . CYS A 1 219 ? -5.076 -1.578 10.222 1.00 93.50 219 CYS A N 1
ATOM 1769 C CA . CYS A 1 219 ? -4.347 -0.607 9.404 1.00 93.50 219 CYS A CA 1
ATOM 1770 C C . CYS A 1 219 ? -3.509 -1.270 8.298 1.00 93.50 219 CYS A C 1
ATOM 1772 O O . CYS A 1 219 ? -2.882 -0.566 7.516 1.00 93.50 219 CYS A O 1
ATOM 1774 N N . VAL A 1 220 ? -3.493 -2.601 8.207 1.00 95.56 220 VAL A N 1
ATOM 1775 C CA . VAL A 1 220 ? -2.792 -3.334 7.145 1.00 95.56 220 VAL A CA 1
ATOM 1776 C C . VAL A 1 220 ? -3.734 -3.529 5.962 1.00 95.56 220 VAL A C 1
ATOM 1778 O O . VAL A 1 220 ? -4.926 -3.755 6.152 1.00 95.56 220 VAL A O 1
ATOM 1781 N N . GLU A 1 221 ? -3.197 -3.448 4.750 1.00 97.44 221 GLU A N 1
ATOM 1782 C CA . GLU A 1 221 ? -3.887 -3.836 3.519 1.00 97.44 221 GLU A CA 1
ATOM 1783 C C . GLU A 1 221 ? -3.107 -4.970 2.841 1.00 97.44 221 GLU A C 1
ATOM 1785 O O . GLU A 1 221 ? -1.879 -5.063 2.975 1.00 97.44 221 GLU A O 1
ATOM 1790 N N . PHE A 1 222 ? -3.832 -5.843 2.142 1.00 98.19 222 PHE A N 1
ATOM 1791 C CA . PHE A 1 222 ? -3.248 -6.865 1.280 1.00 98.19 222 PHE A CA 1
ATOM 1792 C C . PHE A 1 222 ? -3.660 -6.595 -0.158 1.00 98.19 222 PHE A C 1
ATOM 1794 O O . PHE A 1 222 ? -4.849 -6.467 -0.440 1.00 98.19 222 PHE A O 1
ATOM 1801 N N . GLU A 1 223 ? -2.695 -6.520 -1.067 1.00 97.56 223 GLU A N 1
ATOM 1802 C CA . GLU A 1 223 ? -2.971 -6.380 -2.496 1.00 97.56 223 GLU A CA 1
ATOM 1803 C C . GLU A 1 223 ? -2.869 -7.747 -3.171 1.00 97.56 223 GLU A C 1
ATOM 1805 O O . GLU A 1 223 ? -1.896 -8.476 -2.987 1.00 97.56 223 GLU A O 1
ATOM 1810 N N . ILE A 1 224 ? -3.885 -8.096 -3.949 1.00 97.12 224 ILE A N 1
ATOM 1811 C CA . ILE A 1 224 ? -3.884 -9.232 -4.859 1.00 97.12 224 ILE A CA 1
ATOM 1812 C C . ILE A 1 224 ? -3.739 -8.640 -6.252 1.00 97.12 224 ILE A C 1
ATOM 1814 O O . ILE A 1 224 ? -4.690 -8.080 -6.809 1.00 97.12 224 ILE A O 1
ATOM 1818 N N . LYS A 1 225 ? -2.528 -8.704 -6.799 1.00 93.31 225 LYS A N 1
ATOM 1819 C CA . LYS A 1 225 ? -2.258 -8.127 -8.112 1.00 93.31 225 LYS A CA 1
ATOM 1820 C C . LYS A 1 225 ? -2.784 -9.040 -9.209 1.00 93.31 225 LYS A C 1
ATOM 1822 O O . LYS A 1 225 ? -2.641 -10.257 -9.135 1.00 93.31 225 LYS A O 1
ATOM 1827 N N . ARG A 1 226 ? -3.280 -8.413 -10.275 1.00 84.69 226 ARG A N 1
ATOM 1828 C CA . ARG A 1 226 ? -3.686 -9.044 -11.540 1.00 84.69 226 ARG A CA 1
ATOM 1829 C C . ARG A 1 226 ? -4.912 -9.928 -11.377 1.00 84.69 226 ARG A C 1
ATOM 1831 O O . ARG A 1 226 ? -4.920 -11.111 -11.693 1.00 84.69 226 ARG A O 1
ATOM 1838 N N . ALA A 1 227 ? -5.954 -9.308 -10.842 1.00 86.31 227 ALA A N 1
ATOM 1839 C CA . ALA A 1 227 ? -7.234 -9.940 -10.553 1.00 86.31 227 ALA A CA 1
ATOM 1840 C C . ALA A 1 227 ? -8.222 -9.894 -11.736 1.00 86.31 227 ALA A C 1
ATOM 1842 O O . ALA A 1 227 ? -9.423 -10.044 -11.532 1.00 86.31 227 ALA A O 1
ATOM 1843 N N . GLY A 1 228 ? -7.755 -9.667 -12.966 1.00 91.75 228 GLY A N 1
ATOM 1844 C CA . GLY A 1 228 ? -8.614 -9.545 -14.142 1.00 91.75 228 GLY A CA 1
ATOM 1845 C C . GLY A 1 228 ? -9.327 -8.199 -14.278 1.00 91.75 228 GLY A C 1
ATOM 1846 O O . GLY A 1 228 ? -9.134 -7.269 -13.492 1.00 91.75 228 GLY A O 1
ATOM 1847 N N . THR A 1 229 ? -10.150 -8.097 -15.322 1.00 92.50 229 THR A N 1
ATOM 1848 C CA . THR A 1 229 ? -11.056 -6.961 -15.559 1.00 92.50 229 THR A CA 1
ATOM 1849 C C . THR A 1 229 ? -12.472 -7.253 -15.040 1.00 92.50 229 THR A C 1
ATOM 1851 O O . THR A 1 229 ? -12.860 -8.428 -14.992 1.00 92.50 229 THR A O 1
ATOM 1854 N N . PRO A 1 230 ? -13.259 -6.224 -14.657 1.00 90.81 230 PRO A N 1
ATOM 1855 C CA . PRO A 1 230 ? -14.635 -6.379 -14.181 1.00 90.81 230 PRO A CA 1
ATOM 1856 C C . PRO A 1 230 ? -15.584 -6.652 -15.349 1.00 90.81 230 PRO A C 1
ATOM 1858 O O . PRO A 1 230 ? -16.416 -5.839 -15.729 1.00 90.81 230 PRO A O 1
ATOM 1861 N N . SER A 1 231 ? -15.396 -7.800 -15.986 1.00 89.81 231 SER A N 1
ATOM 1862 C CA . SER A 1 231 ? -16.229 -8.272 -17.082 1.00 89.81 231 SER A CA 1
ATOM 1863 C C . SER A 1 231 ? -16.301 -9.797 -17.085 1.00 89.81 231 SER A C 1
ATOM 1865 O O . SER A 1 231 ? -15.542 -10.480 -16.379 1.00 89.81 231 SER A O 1
ATOM 1867 N N . SER A 1 232 ? -17.171 -10.341 -17.934 1.00 86.44 232 SER A N 1
ATOM 1868 C CA . SER A 1 232 ? -17.234 -11.774 -18.242 1.00 86.44 232 SER A CA 1
ATOM 1869 C C . SER A 1 232 ? -15.933 -12.319 -18.855 1.00 86.44 232 SER A C 1
ATOM 1871 O O . SER A 1 232 ? -15.721 -13.530 -18.859 1.00 86.44 232 SER A O 1
ATOM 1873 N N . ARG A 1 233 ? -15.033 -11.434 -19.317 1.00 90.50 233 ARG A N 1
ATOM 1874 C CA . ARG A 1 233 ? -13.706 -11.739 -19.869 1.00 90.50 233 ARG A CA 1
ATOM 1875 C C . ARG A 1 233 ? -12.624 -11.243 -18.902 1.00 90.50 233 ARG A C 1
ATOM 1877 O O . ARG A 1 233 ? -12.103 -10.134 -19.062 1.00 90.50 233 ARG A O 1
ATOM 1884 N N . PRO A 1 234 ? -12.275 -12.025 -17.864 1.00 92.25 234 PRO A N 1
ATOM 1885 C CA . PRO A 1 234 ? -11.301 -11.584 -16.870 1.00 92.25 234 PRO A CA 1
ATOM 1886 C C . PRO A 1 234 ? -9.932 -11.276 -17.495 1.00 92.25 234 PRO A C 1
ATOM 1888 O O . PRO A 1 234 ? -9.263 -10.354 -17.028 1.00 92.25 234 PRO A O 1
ATOM 1891 N N . LEU A 1 235 ? -9.558 -11.977 -18.573 1.00 94.62 235 LEU A N 1
ATOM 1892 C CA . LEU A 1 235 ? -8.336 -11.756 -19.348 1.00 94.62 235 LEU A CA 1
ATOM 1893 C C . LEU A 1 235 ? -8.636 -11.498 -20.831 1.00 94.62 235 LEU A C 1
ATOM 1895 O O . LEU A 1 235 ? -9.645 -11.959 -21.361 1.00 94.62 235 LEU A O 1
ATOM 1899 N N . SER A 1 236 ? -7.725 -10.797 -21.504 1.00 94.69 236 SER A N 1
ATOM 1900 C CA . SER A 1 236 ? -7.710 -10.626 -22.962 1.00 94.69 236 SER A CA 1
ATOM 1901 C C . SER A 1 236 ? -6.274 -10.425 -23.465 1.00 94.69 236 SER A C 1
ATOM 1903 O O . SER A 1 236 ? -5.344 -10.290 -22.668 1.00 94.69 236 SER A O 1
ATOM 1905 N N . VAL A 1 237 ? -6.089 -10.379 -24.784 1.00 95.19 237 VAL A N 1
ATOM 1906 C CA . VAL A 1 237 ? -4.810 -10.055 -25.428 1.00 95.19 237 VAL A CA 1
ATOM 1907 C C . VAL A 1 237 ? -4.914 -8.704 -26.125 1.00 95.19 237 VAL A C 1
ATOM 1909 O O . VAL A 1 237 ? -5.902 -8.419 -26.802 1.00 95.19 237 VAL A O 1
ATOM 1912 N N . LYS A 1 238 ? -3.892 -7.868 -25.946 1.00 93.62 238 LYS A N 1
ATOM 1913 C CA . LYS A 1 238 ? -3.743 -6.566 -26.599 1.00 93.62 238 LYS A CA 1
ATOM 1914 C C . LYS A 1 238 ? -2.359 -6.457 -27.219 1.00 93.62 238 LYS A C 1
ATOM 1916 O O . LYS A 1 238 ? -1.385 -6.896 -26.623 1.00 93.62 238 LYS A O 1
ATOM 1921 N N . PHE A 1 239 ? -2.288 -5.847 -28.393 1.00 93.38 239 PHE A N 1
ATOM 1922 C CA . PHE A 1 239 ? -1.024 -5.505 -29.045 1.00 93.38 239 PHE A CA 1
ATOM 1923 C C . PHE A 1 239 ? -0.864 -3.990 -29.169 1.00 93.38 239 PHE A C 1
ATOM 1925 O O . PHE A 1 239 ? 0.215 -3.469 -28.933 1.00 93.38 239 PHE A O 1
ATOM 1932 N N . GLU A 1 240 ? -1.962 -3.275 -29.414 1.00 92.00 240 GLU A N 1
ATOM 1933 C CA . GLU A 1 240 ? -1.983 -1.819 -29.528 1.00 92.00 240 GLU A CA 1
ATOM 1934 C C . GLU A 1 240 ? -3.043 -1.195 -28.616 1.00 92.00 240 GLU A C 1
ATOM 1936 O O . GLU A 1 240 ? -4.074 -1.800 -28.296 1.00 92.00 240 GLU A O 1
ATOM 1941 N N . GLN A 1 241 ? -2.791 0.044 -28.206 1.00 89.50 241 GLN A N 1
ATOM 1942 C CA . GLN A 1 241 ? -3.737 0.903 -27.514 1.00 89.50 241 GLN A CA 1
ATOM 1943 C C . GLN A 1 241 ? -3.603 2.325 -28.059 1.00 89.50 241 GLN A C 1
ATOM 1945 O O . GLN A 1 241 ? -2.530 2.912 -28.011 1.00 89.50 241 GLN A O 1
ATOM 1950 N N . ASN A 1 242 ? -4.708 2.891 -28.555 1.00 90.19 242 ASN A N 1
ATOM 1951 C CA . ASN A 1 242 ? -4.737 4.224 -29.172 1.00 90.19 242 ASN A CA 1
ATOM 1952 C C . ASN A 1 242 ? -3.735 4.391 -30.337 1.00 90.19 242 ASN A C 1
ATOM 1954 O O . ASN A 1 242 ? -3.178 5.469 -30.513 1.00 90.19 242 ASN A O 1
ATOM 1958 N N . GLY A 1 243 ? -3.508 3.326 -31.116 1.00 90.19 243 GLY A N 1
ATOM 1959 C CA . GLY A 1 243 ? -2.585 3.325 -32.258 1.00 90.19 243 GLY A CA 1
ATOM 1960 C C . GLY A 1 243 ? -1.105 3.165 -31.896 1.00 90.19 243 GLY A C 1
ATOM 1961 O O . GLY A 1 243 ? -0.269 3.168 -32.791 1.00 90.19 243 GLY A O 1
ATOM 1962 N N . GLU A 1 244 ? -0.770 3.012 -30.612 1.00 90.88 244 GLU A N 1
ATOM 1963 C CA . GLU A 1 244 ? 0.593 2.729 -30.158 1.00 90.88 244 GLU A CA 1
ATOM 1964 C C . GLU A 1 244 ? 0.709 1.282 -29.679 1.00 90.88 244 GLU A C 1
ATOM 1966 O O . GLU A 1 244 ? -0.176 0.775 -28.980 1.00 90.88 244 GLU A O 1
ATOM 1971 N N . GLU A 1 245 ? 1.815 0.622 -30.021 1.00 91.06 245 GLU A N 1
ATOM 1972 C CA . GLU A 1 245 ? 2.124 -0.713 -29.514 1.00 91.06 245 GLU A CA 1
ATOM 1973 C C . GLU A 1 245 ? 2.251 -0.686 -27.983 1.00 91.06 245 GLU A C 1
ATOM 1975 O O . GLU A 1 245 ? 2.949 0.152 -27.402 1.00 91.06 245 GLU A O 1
ATOM 1980 N N . VAL A 1 246 ? 1.583 -1.621 -27.306 1.00 88.56 246 VAL A N 1
ATOM 1981 C CA . VAL A 1 246 ? 1.718 -1.769 -25.858 1.00 88.56 246 VAL A CA 1
ATOM 1982 C C . VAL A 1 246 ? 2.986 -2.565 -25.525 1.00 88.56 246 VAL A C 1
ATOM 1984 O O . VAL A 1 246 ? 3.284 -3.559 -26.193 1.00 88.56 246 VAL A O 1
ATOM 1987 N N . PRO A 1 247 ? 3.712 -2.206 -24.448 1.00 84.31 247 PRO A N 1
ATOM 1988 C CA . PRO A 1 247 ? 4.869 -2.976 -24.001 1.00 84.31 247 PRO A CA 1
ATOM 1989 C C . PRO A 1 247 ? 4.529 -4.461 -23.795 1.00 84.31 247 PRO A C 1
ATOM 1991 O O . PRO A 1 247 ? 3.405 -4.763 -23.378 1.00 84.31 247 PRO A O 1
ATOM 1994 N N . PRO A 1 248 ? 5.483 -5.397 -23.983 1.00 84.38 248 PRO A N 1
ATOM 1995 C CA . PRO A 1 248 ? 5.242 -6.831 -23.799 1.00 84.38 248 PRO A CA 1
ATOM 1996 C C . PRO A 1 248 ? 4.559 -7.193 -22.472 1.00 84.38 248 PRO A C 1
ATOM 1998 O O . PRO A 1 248 ? 3.646 -8.017 -22.440 1.00 84.38 248 PRO A O 1
ATOM 2001 N N . SER A 1 249 ? 4.919 -6.499 -21.391 1.00 80.19 249 SER A N 1
ATOM 2002 C CA . SER A 1 249 ? 4.336 -6.648 -20.052 1.00 80.19 249 SER A CA 1
ATOM 2003 C C . SER A 1 249 ? 2.837 -6.330 -19.962 1.00 80.19 249 SER A C 1
ATOM 2005 O O . SER A 1 249 ? 2.169 -6.764 -19.024 1.00 80.19 249 SER A O 1
ATOM 2007 N N . HIS A 1 250 ? 2.297 -5.573 -20.921 1.00 85.75 250 HIS A N 1
ATOM 2008 C CA . HIS A 1 250 ? 0.900 -5.141 -20.992 1.00 85.75 250 HIS A CA 1
ATOM 2009 C C . HIS A 1 250 ? 0.080 -5.917 -22.030 1.00 85.75 250 HIS A C 1
ATOM 2011 O O . HIS A 1 250 ? -1.135 -5.717 -22.114 1.00 85.75 250 HIS A O 1
ATOM 2017 N N . ARG A 1 251 ? 0.710 -6.814 -22.804 1.00 90.88 251 ARG A N 1
ATOM 2018 C CA . ARG A 1 251 ? 0.030 -7.570 -23.867 1.00 90.88 251 ARG A CA 1
ATOM 2019 C C . ARG A 1 251 ? -1.009 -8.559 -23.332 1.00 90.88 251 ARG A C 1
ATOM 2021 O O . ARG A 1 251 ? -1.989 -8.852 -24.013 1.00 90.88 251 ARG A O 1
ATOM 2028 N N . LEU A 1 252 ? -0.844 -9.028 -22.093 1.00 92.75 252 LEU A N 1
ATOM 2029 C CA . LEU A 1 252 ? -1.867 -9.776 -21.363 1.00 92.75 252 LEU A CA 1
ATOM 2030 C C . LEU A 1 252 ? -2.758 -8.810 -20.565 1.00 92.75 252 LEU A C 1
ATOM 2032 O O . LEU A 1 252 ? -2.473 -8.459 -19.418 1.00 92.75 252 LEU A O 1
ATOM 2036 N N . GLN A 1 253 ? -3.870 -8.386 -21.159 1.00 92.19 253 GLN A N 1
ATOM 2037 C CA . GLN A 1 253 ? -4.820 -7.500 -20.496 1.00 92.19 253 GLN A CA 1
ATOM 2038 C C . GLN A 1 253 ? -5.515 -8.223 -19.335 1.00 92.19 253 GLN A C 1
ATOM 2040 O O . GLN A 1 253 ? -6.034 -9.324 -19.495 1.00 92.19 253 GLN A O 1
ATOM 2045 N N . GLY A 1 254 ? -5.580 -7.570 -18.171 1.00 90.25 254 GLY A N 1
ATOM 2046 C CA . GLY A 1 254 ? -6.205 -8.129 -16.966 1.00 90.25 254 GLY A CA 1
ATOM 2047 C C . GLY A 1 254 ? -5.291 -9.069 -16.165 1.00 90.25 254 GLY A C 1
ATOM 2048 O O . GLY A 1 254 ? -5.611 -9.389 -15.023 1.00 90.25 254 GLY A O 1
ATOM 2049 N N . GLY A 1 255 ? -4.140 -9.468 -16.716 1.00 88.94 255 GLY A N 1
ATOM 2050 C CA . GLY A 1 255 ? -3.189 -10.381 -16.079 1.00 88.94 255 GLY A CA 1
ATOM 2051 C C . GLY A 1 255 ? -1.798 -9.773 -15.872 1.00 88.94 255 GLY A C 1
ATOM 2052 O O . GLY A 1 255 ? -1.553 -8.609 -16.197 1.00 88.94 255 GLY A O 1
ATOM 2053 N N . SER A 1 256 ? -0.884 -10.576 -15.318 1.00 84.81 256 SER A N 1
ATOM 2054 C CA . SER A 1 256 ? 0.569 -10.393 -15.465 1.00 84.81 256 SER A CA 1
ATOM 2055 C C . SER A 1 256 ? 1.187 -11.651 -16.013 1.00 84.81 256 SER A C 1
ATOM 2057 O O . SER A 1 256 ? 0.746 -12.753 -15.696 1.00 84.81 256 SER A O 1
ATOM 2059 N N . LEU A 1 257 ? 2.305 -11.463 -16.699 1.00 88.00 257 LEU A N 1
ATOM 2060 C CA . LEU A 1 257 ? 3.244 -12.530 -16.998 1.00 88.00 257 LE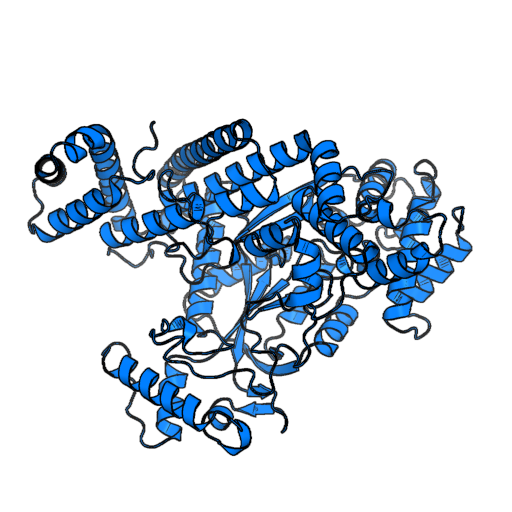U A CA 1
ATOM 2061 C C . LEU A 1 257 ? 3.814 -13.062 -15.670 1.00 88.00 257 LEU A C 1
ATOM 2063 O O . LEU A 1 257 ? 4.335 -12.297 -14.855 1.00 88.00 257 LEU A O 1
ATOM 2067 N N . GLY A 1 258 ? 3.720 -14.367 -15.425 1.00 87.38 258 GLY A N 1
ATOM 2068 C CA . GLY A 1 258 ? 4.173 -14.988 -14.178 1.00 87.38 258 GLY A CA 1
ATOM 2069 C C . GLY A 1 258 ? 5.659 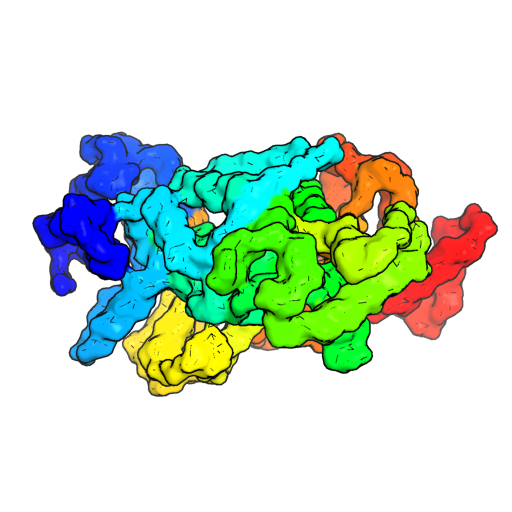-14.738 -13.903 1.00 87.38 258 GLY A C 1
ATOM 2070 O O . GLY A 1 258 ? 6.060 -14.557 -12.753 1.00 87.38 258 GLY A O 1
ATOM 2071 N N . TRP A 1 259 ? 6.475 -14.632 -14.955 1.00 85.25 259 TRP A N 1
ATOM 2072 C CA . TRP A 1 259 ? 7.892 -14.297 -14.834 1.00 85.25 259 TRP A CA 1
ATOM 2073 C C . TRP A 1 259 ? 8.142 -12.841 -14.394 1.00 85.25 259 TRP A C 1
ATOM 2075 O O . TRP A 1 259 ? 9.073 -12.616 -13.624 1.00 85.25 259 TRP A O 1
ATOM 2085 N N . HIS A 1 260 ? 7.286 -11.876 -14.766 1.00 87.62 260 HIS A N 1
ATOM 2086 C CA . HIS A 1 260 ? 7.356 -10.501 -14.237 1.00 87.62 260 HIS A CA 1
ATOM 2087 C C . HIS A 1 260 ? 7.125 -10.483 -12.728 1.00 87.62 260 HIS A C 1
ATOM 2089 O O . HIS A 1 260 ? 7.850 -9.822 -11.994 1.00 87.62 260 HIS A O 1
ATOM 2095 N N . LEU A 1 261 ? 6.140 -11.242 -12.243 1.00 90.12 261 LEU A N 1
ATOM 2096 C CA . LEU A 1 261 ? 5.850 -11.310 -10.810 1.00 90.12 261 LEU A CA 1
ATOM 2097 C C . LEU A 1 261 ? 6.979 -11.998 -10.024 1.00 90.12 261 LEU A C 1
ATOM 2099 O O . LEU A 1 261 ? 7.263 -11.619 -8.885 1.00 90.12 261 LEU A O 1
ATOM 2103 N N . ARG A 1 262 ? 7.656 -12.986 -10.630 1.00 89.06 262 ARG A N 1
ATOM 2104 C CA . ARG A 1 262 ? 8.888 -13.571 -10.071 1.00 89.06 262 ARG A CA 1
ATOM 2105 C C . ARG A 1 262 ? 9.998 -12.526 -9.979 1.00 89.06 262 ARG A C 1
ATOM 2107 O O . ARG A 1 262 ? 10.618 -12.403 -8.924 1.00 89.06 262 ARG A O 1
ATOM 2114 N N . PHE A 1 263 ? 10.225 -11.779 -11.060 1.00 89.62 263 PHE A N 1
ATOM 2115 C CA . PHE A 1 263 ? 11.206 -10.698 -11.102 1.00 89.62 263 PHE A CA 1
ATOM 2116 C C . PHE A 1 263 ? 10.922 -9.650 -10.018 1.00 89.62 263 PHE A C 1
ATOM 2118 O O . PHE A 1 263 ? 11.803 -9.361 -9.211 1.00 89.62 263 PHE A O 1
ATOM 2125 N N . GLU A 1 264 ? 9.677 -9.176 -9.927 1.00 91.75 264 GLU A N 1
ATOM 2126 C CA . GLU A 1 264 ? 9.216 -8.227 -8.912 1.00 91.75 264 GLU A CA 1
ATOM 2127 C C . GLU A 1 264 ? 9.487 -8.747 -7.491 1.00 91.75 264 GLU A C 1
ATOM 2129 O O . GLU A 1 264 ? 10.107 -8.062 -6.674 1.00 91.75 264 GLU A O 1
ATOM 2134 N N . GLY A 1 265 ? 9.060 -9.981 -7.194 1.00 93.06 265 GLY A N 1
ATOM 2135 C CA . GLY A 1 265 ? 9.245 -10.596 -5.880 1.00 93.06 265 GLY A CA 1
ATOM 2136 C C . GLY A 1 265 ? 10.720 -10.708 -5.492 1.00 93.06 265 GLY A C 1
ATOM 2137 O O . GLY A 1 265 ? 11.096 -10.361 -4.371 1.00 93.06 265 GLY A O 1
ATOM 2138 N N . ARG A 1 266 ? 11.571 -11.132 -6.431 1.00 92.00 266 ARG A N 1
ATOM 2139 C CA . ARG A 1 266 ? 13.023 -11.250 -6.249 1.00 92.00 266 ARG A CA 1
ATOM 2140 C C . ARG A 1 266 ? 13.679 -9.888 -6.026 1.00 92.00 266 ARG A C 1
ATOM 2142 O O . ARG A 1 266 ? 14.441 -9.722 -5.071 1.00 92.00 266 ARG A O 1
ATOM 2149 N N . ALA A 1 267 ? 13.398 -8.919 -6.895 1.00 93.06 267 ALA A N 1
ATOM 2150 C CA . ALA A 1 267 ? 13.969 -7.581 -6.825 1.00 93.06 267 ALA A CA 1
ATOM 2151 C C . ALA A 1 267 ? 13.563 -6.877 -5.522 1.00 93.06 267 ALA A C 1
ATOM 2153 O O . ALA A 1 267 ? 14.424 -6.365 -4.799 1.00 93.06 267 ALA A O 1
ATOM 2154 N N . GLY A 1 268 ? 12.276 -6.945 -5.168 1.00 95.44 268 GLY A N 1
ATOM 2155 C CA . GLY A 1 268 ? 11.738 -6.401 -3.924 1.00 95.44 268 GLY A CA 1
ATOM 2156 C C . GLY A 1 268 ? 12.345 -7.050 -2.678 1.00 95.44 268 GLY A C 1
ATOM 2157 O O . GLY A 1 268 ? 12.799 -6.340 -1.778 1.00 95.44 268 GLY A O 1
ATOM 2158 N N . ALA A 1 269 ? 12.442 -8.385 -2.632 1.00 95.44 269 ALA A N 1
ATOM 2159 C CA . ALA A 1 269 ? 13.046 -9.104 -1.506 1.00 95.44 269 ALA A CA 1
ATOM 2160 C C . ALA A 1 269 ? 14.532 -8.752 -1.328 1.00 95.44 269 ALA A C 1
ATOM 2162 O O . ALA A 1 269 ? 15.003 -8.476 -0.218 1.00 95.44 269 ALA A O 1
ATOM 2163 N N . ARG A 1 270 ? 15.282 -8.685 -2.431 1.00 95.12 270 ARG A N 1
ATOM 2164 C CA . ARG A 1 270 ? 16.695 -8.307 -2.395 1.00 95.12 270 ARG A CA 1
ATOM 2165 C C . ARG A 1 2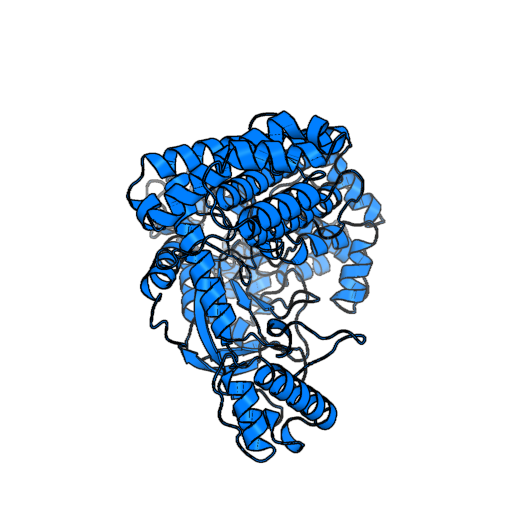70 ? 16.890 -6.862 -1.947 1.00 95.12 270 ARG A C 1
ATOM 2167 O O . ARG A 1 270 ? 17.735 -6.609 -1.087 1.00 95.12 270 ARG A O 1
ATOM 2174 N N . PHE A 1 271 ? 16.090 -5.928 -2.460 1.00 97.12 271 PHE A N 1
ATOM 2175 C CA . PHE A 1 271 ? 16.135 -4.542 -2.002 1.00 97.12 271 PHE A CA 1
ATOM 2176 C C . PHE A 1 271 ? 15.747 -4.412 -0.526 1.00 97.12 271 PHE A C 1
ATOM 2178 O O . PHE A 1 271 ? 16.421 -3.695 0.212 1.00 97.12 271 PHE A O 1
ATOM 2185 N N . SER A 1 272 ? 14.730 -5.154 -0.068 1.00 96.94 272 SER A N 1
ATOM 2186 C CA . SER A 1 272 ? 14.328 -5.220 1.345 1.00 96.94 272 SER A CA 1
ATOM 2187 C C . SER A 1 272 ? 15.494 -5.596 2.251 1.00 96.94 272 SER A C 1
ATOM 2189 O O . SER A 1 272 ? 15.787 -4.896 3.228 1.00 96.94 272 SER A O 1
ATOM 2191 N N . ARG A 1 273 ? 16.224 -6.653 1.884 1.00 96.19 273 ARG A N 1
ATOM 2192 C CA . ARG A 1 273 ? 17.386 -7.122 2.638 1.00 96.19 273 ARG A CA 1
ATOM 2193 C C . ARG A 1 273 ? 18.521 -6.099 2.648 1.00 96.19 273 ARG A C 1
ATOM 2195 O O . ARG A 1 273 ? 19.012 -5.780 3.727 1.00 96.19 273 ARG A O 1
ATOM 2202 N N . ILE A 1 274 ? 18.886 -5.535 1.493 1.00 96.94 274 ILE A N 1
ATOM 2203 C CA . ILE A 1 274 ? 19.894 -4.462 1.391 1.00 96.94 274 ILE A CA 1
ATOM 2204 C C . ILE A 1 274 ? 19.501 -3.287 2.292 1.00 96.94 274 ILE A C 1
ATOM 2206 O O . ILE A 1 274 ? 20.293 -2.842 3.122 1.00 96.94 274 ILE A O 1
ATOM 2210 N N . TYR A 1 275 ? 18.268 -2.801 2.164 1.00 98.06 275 TYR A N 1
ATOM 2211 C CA . TYR A 1 275 ? 17.783 -1.653 2.916 1.00 98.06 275 TYR A CA 1
ATOM 2212 C C . TYR A 1 275 ? 17.801 -1.921 4.423 1.00 98.06 275 TYR A C 1
ATOM 2214 O O . TYR A 1 275 ? 18.260 -1.073 5.186 1.00 98.06 275 TYR A O 1
ATOM 2222 N N . ARG A 1 276 ? 17.370 -3.107 4.867 1.00 97.06 276 ARG A N 1
ATOM 2223 C CA . ARG A 1 276 ? 17.412 -3.495 6.282 1.00 97.06 276 ARG A CA 1
ATOM 2224 C C . ARG A 1 276 ? 18.839 -3.595 6.808 1.00 97.06 276 ARG A C 1
ATOM 2226 O O . ARG A 1 276 ? 19.084 -3.125 7.914 1.00 97.06 276 ARG A O 1
ATOM 2233 N N . THR A 1 277 ? 19.771 -4.138 6.029 1.00 97.12 277 THR A N 1
ATOM 2234 C CA . THR A 1 277 ? 21.190 -4.200 6.405 1.00 97.12 277 THR A CA 1
ATOM 2235 C C . THR A 1 277 ? 21.788 -2.803 6.566 1.00 97.12 277 THR A C 1
ATOM 2237 O O . THR A 1 277 ? 22.497 -2.549 7.531 1.00 97.12 277 THR A O 1
ATOM 2240 N N . VAL A 1 278 ? 21.445 -1.864 5.677 1.00 97.81 278 VAL A N 1
ATOM 2241 C CA . VAL A 1 278 ? 21.942 -0.481 5.748 1.00 97.81 278 VAL A CA 1
ATOM 2242 C C . VAL A 1 278 ? 21.266 0.320 6.864 1.00 97.81 278 VAL A C 1
ATOM 2244 O O . VAL A 1 278 ? 21.894 1.148 7.525 1.00 97.81 278 VAL A O 1
ATOM 2247 N N . HIS A 1 279 ? 19.959 0.141 7.060 1.00 97.06 279 HIS A N 1
ATOM 2248 C CA . HIS A 1 279 ? 19.145 1.047 7.876 1.00 97.06 279 HIS A CA 1
ATOM 2249 C C . HIS A 1 279 ? 18.668 0.484 9.205 1.00 97.06 279 HIS A C 1
ATOM 2251 O O . HIS A 1 279 ? 18.146 1.255 10.007 1.00 97.06 279 HIS A O 1
ATOM 2257 N N . GLY A 1 280 ? 18.827 -0.815 9.446 1.00 96.44 280 GLY A N 1
ATOM 2258 C CA . GLY A 1 280 ? 18.315 -1.493 10.638 1.00 96.44 280 GLY A CA 1
ATOM 2259 C C . GLY A 1 280 ? 16.785 -1.559 10.705 1.00 96.44 280 GLY A C 1
ATOM 2260 O O . GLY A 1 280 ? 16.229 -1.892 11.748 1.00 96.44 280 GLY A O 1
ATOM 2261 N N . ARG A 1 281 ? 16.082 -1.225 9.615 1.00 95.44 281 ARG A N 1
ATOM 2262 C CA . ARG A 1 281 ? 14.614 -1.214 9.529 1.00 95.44 281 ARG A CA 1
ATOM 2263 C C . ARG A 1 281 ? 14.139 -1.695 8.163 1.00 95.44 281 ARG A C 1
ATOM 2265 O O . ARG A 1 281 ? 14.861 -1.560 7.181 1.00 95.44 281 ARG A O 1
ATOM 2272 N N . VAL A 1 282 ? 12.923 -2.226 8.106 1.00 93.94 282 VAL A N 1
ATOM 2273 C CA . VAL A 1 282 ? 12.289 -2.683 6.858 1.00 93.94 282 VAL A CA 1
ATOM 2274 C C . VAL A 1 282 ? 11.950 -1.462 5.982 1.00 93.94 282 VAL A C 1
ATOM 2276 O O . VAL A 1 282 ? 11.496 -0.450 6.531 1.00 93.94 282 VAL A O 1
ATOM 2279 N N . PRO A 1 283 ? 12.198 -1.490 4.657 1.00 94.75 283 PRO A N 1
ATOM 2280 C CA . PRO A 1 283 ? 11.716 -0.436 3.768 1.00 94.75 283 PRO A CA 1
ATOM 2281 C C . PRO A 1 283 ? 10.203 -0.507 3.602 1.00 94.75 283 PRO A C 1
ATOM 2283 O O . PRO A 1 283 ? 9.589 -1.553 3.783 1.00 94.75 283 PRO A O 1
ATOM 2286 N N . ALA A 1 284 ? 9.602 0.595 3.171 1.00 94.81 284 ALA A N 1
ATOM 2287 C CA . ALA A 1 284 ? 8.174 0.645 2.900 1.00 94.81 284 ALA A CA 1
ATOM 2288 C C . ALA A 1 284 ? 7.804 0.109 1.502 1.00 94.81 284 ALA A C 1
ATOM 2290 O O . ALA A 1 284 ? 7.027 0.726 0.778 1.00 94.81 284 ALA A O 1
ATOM 2291 N N . ILE A 1 285 ? 8.405 -1.013 1.109 1.00 96.31 285 ILE A N 1
ATOM 2292 C CA . ILE A 1 285 ? 8.162 -1.705 -0.162 1.00 96.31 285 ILE A CA 1
ATOM 2293 C C . ILE A 1 285 ? 7.128 -2.816 0.036 1.00 96.31 285 ILE A C 1
ATOM 2295 O O . ILE A 1 285 ? 7.069 -3.422 1.110 1.00 96.31 285 ILE A O 1
ATOM 2299 N N . ALA A 1 286 ? 6.331 -3.100 -0.991 1.00 96.81 286 ALA A N 1
ATOM 2300 C CA . ALA A 1 286 ? 5.461 -4.268 -0.983 1.00 96.81 286 ALA A CA 1
ATOM 2301 C C . ALA A 1 286 ? 6.279 -5.567 -0.875 1.00 96.81 286 ALA A C 1
ATOM 2303 O O . ALA A 1 286 ? 7.347 -5.704 -1.474 1.00 96.81 286 ALA A O 1
ATOM 2304 N N . VAL A 1 287 ? 5.766 -6.530 -0.108 1.00 96.75 287 VAL A N 1
ATOM 2305 C CA . VAL A 1 287 ? 6.382 -7.852 0.078 1.00 96.75 287 VAL A CA 1
ATOM 2306 C C . VAL A 1 287 ? 5.455 -8.922 -0.472 1.00 96.75 287 VAL A C 1
ATOM 2308 O O . VAL A 1 287 ? 4.303 -9.017 -0.050 1.00 96.75 287 VAL A O 1
ATOM 2311 N N . THR A 1 288 ? 5.979 -9.737 -1.384 1.00 95.88 288 THR A N 1
ATOM 2312 C CA . THR A 1 288 ? 5.309 -10.900 -1.975 1.00 95.88 288 THR A CA 1
ATOM 2313 C C . THR A 1 288 ? 5.259 -12.068 -0.992 1.00 95.88 288 THR A C 1
ATOM 2315 O O . THR A 1 288 ? 6.297 -12.484 -0.488 1.00 95.88 288 THR A O 1
ATOM 2318 N N . HIS A 1 289 ? 4.063 -12.617 -0.750 1.00 95.25 289 HIS A N 1
ATOM 2319 C CA . HIS A 1 289 ? 3.841 -13.756 0.161 1.00 95.25 289 HIS A CA 1
ATOM 2320 C C . HIS A 1 289 ? 3.418 -15.043 -0.534 1.00 95.25 289 HIS A C 1
ATOM 2322 O O . HIS A 1 289 ? 3.722 -16.126 -0.047 1.00 95.25 289 HIS A O 1
ATOM 2328 N N . GLY A 1 290 ? 2.714 -14.934 -1.656 1.00 92.38 290 GLY A N 1
ATOM 2329 C CA . GLY A 1 290 ? 2.265 -16.087 -2.426 1.00 92.38 290 GLY A CA 1
ATOM 2330 C C . GLY A 1 290 ? 2.195 -15.733 -3.897 1.00 92.38 290 GLY A C 1
ATOM 2331 O O . GLY A 1 290 ? 1.679 -14.669 -4.239 1.00 92.38 290 GLY A O 1
ATOM 2332 N N . LEU A 1 291 ? 2.717 -16.618 -4.742 1.00 92.25 291 LEU A N 1
ATOM 2333 C CA . LEU A 1 291 ? 2.719 -16.484 -6.191 1.00 92.25 291 LEU A CA 1
ATOM 2334 C C . LEU A 1 291 ? 2.057 -17.717 -6.801 1.00 92.25 291 LEU A C 1
ATOM 2336 O O . LEU A 1 291 ? 2.382 -18.847 -6.437 1.00 92.25 291 LEU A O 1
ATOM 2340 N N . LYS A 1 292 ? 1.106 -17.489 -7.700 1.00 93.12 292 LYS A N 1
ATOM 2341 C CA . LYS A 1 292 ? 0.218 -18.531 -8.209 1.00 93.12 292 LYS A CA 1
ATOM 2342 C C . LYS A 1 292 ? 0.189 -18.502 -9.724 1.00 93.12 292 LYS A C 1
ATOM 2344 O O . LYS A 1 292 ? 0.140 -17.425 -10.318 1.00 93.12 292 LYS A O 1
ATOM 2349 N N . SER A 1 293 ? 0.207 -19.682 -10.320 1.00 92.75 293 SER A N 1
ATOM 2350 C CA . SER A 1 293 ? -0.048 -19.908 -11.735 1.00 92.75 293 SER A CA 1
ATOM 2351 C C . SER A 1 293 ? -1.551 -19.918 -11.981 1.00 92.75 293 SER A C 1
ATOM 2353 O O . SER A 1 293 ? -2.299 -20.541 -11.222 1.00 92.75 293 SER A O 1
ATOM 2355 N N . ILE A 1 294 ? -2.000 -19.241 -13.034 1.00 93.44 294 ILE A N 1
ATOM 2356 C CA . ILE A 1 294 ? -3.409 -19.237 -13.427 1.00 93.44 294 ILE A CA 1
ATOM 2357 C C . ILE A 1 294 ? -3.618 -20.301 -14.508 1.00 93.44 294 ILE A C 1
ATOM 2359 O O . ILE A 1 294 ? -3.161 -20.141 -15.636 1.00 93.44 294 ILE A O 1
ATOM 2363 N N . HIS A 1 295 ? -4.342 -21.369 -14.171 1.00 90.75 295 HIS A N 1
ATOM 2364 C CA . HIS A 1 295 ? -4.656 -22.455 -15.111 1.00 90.75 295 HIS A CA 1
ATOM 2365 C C . HIS A 1 295 ? -6.057 -22.322 -15.700 1.00 90.75 295 HIS A C 1
ATOM 2367 O O . HIS A 1 295 ? -6.292 -22.670 -16.860 1.00 90.75 295 HIS A O 1
ATOM 2373 N N . THR A 1 296 ? -6.986 -21.795 -14.908 1.00 95.00 296 THR A N 1
ATOM 2374 C CA . THR A 1 296 ? -8.390 -21.682 -15.275 1.00 95.00 296 THR A CA 1
ATOM 2375 C C . THR A 1 296 ? -8.942 -20.294 -14.977 1.00 95.00 296 THR A C 1
ATOM 2377 O O . THR A 1 296 ? -8.462 -19.574 -14.096 1.00 95.00 296 THR A O 1
ATOM 2380 N N . LEU A 1 297 ? -9.979 -19.917 -15.719 1.00 95.00 297 LEU A N 1
ATOM 2381 C CA . LEU A 1 297 ? -10.664 -18.637 -15.621 1.00 95.00 297 LEU A CA 1
ATOM 2382 C C . LEU A 1 297 ? -12.130 -18.854 -15.236 1.00 95.00 297 LEU A C 1
ATOM 2384 O O . LEU A 1 297 ? -12.758 -19.787 -15.747 1.00 95.00 297 LEU A O 1
ATOM 2388 N N . PRO A 1 298 ? -12.708 -17.998 -14.377 1.00 94.19 298 PRO A N 1
ATOM 2389 C CA . PRO A 1 298 ? -14.142 -17.993 -14.157 1.00 94.19 298 PRO A CA 1
ATOM 2390 C C . PRO A 1 298 ? -14.831 -17.409 -15.396 1.00 94.19 298 PRO A C 1
ATOM 2392 O O . PRO A 1 298 ? -14.570 -16.269 -15.781 1.00 94.19 298 PRO A O 1
ATOM 2395 N N . THR A 1 299 ? -15.720 -18.184 -16.011 1.00 91.19 299 THR A N 1
ATOM 2396 C CA . THR A 1 299 ? -16.559 -17.752 -17.139 1.00 91.19 299 THR A CA 1
ATOM 2397 C C . THR A 1 299 ? -18.037 -17.885 -16.774 1.00 91.19 299 THR A C 1
ATOM 2399 O O . THR A 1 299 ? -18.384 -18.531 -15.782 1.00 91.19 299 THR A O 1
ATOM 2402 N N . ALA A 1 300 ? -18.929 -17.343 -17.607 1.00 87.06 300 ALA A N 1
ATOM 2403 C CA . ALA A 1 300 ? -20.371 -17.563 -17.465 1.00 87.06 300 ALA A CA 1
ATOM 2404 C C . ALA A 1 300 ? -20.765 -19.057 -17.536 1.00 87.06 300 ALA A C 1
ATOM 2406 O O . ALA A 1 300 ? -21.782 -19.454 -16.978 1.00 87.06 300 ALA A O 1
ATOM 2407 N N . LYS A 1 301 ? -19.939 -19.901 -18.176 1.00 88.94 301 LYS A N 1
ATOM 2408 C CA . LYS A 1 301 ? -20.130 -21.359 -18.312 1.00 88.94 301 LYS A CA 1
ATOM 2409 C C . LYS A 1 301 ? -19.339 -22.166 -17.277 1.00 88.94 301 LYS A C 1
ATOM 2411 O O . LYS A 1 301 ? -18.992 -23.326 -17.524 1.00 88.94 301 LYS A O 1
ATOM 2416 N N . GLY A 1 302 ? -19.013 -21.535 -16.150 1.00 91.00 302 GLY A N 1
ATOM 2417 C CA . GLY A 1 302 ? -18.176 -22.100 -15.100 1.00 91.00 302 GLY A CA 1
ATOM 2418 C C . GLY A 1 302 ? -16.683 -21.891 -15.342 1.00 91.00 302 GLY A C 1
ATOM 2419 O O . GLY A 1 302 ? -16.253 -21.075 -16.157 1.00 91.00 302 GLY A O 1
ATOM 2420 N N . GLU A 1 303 ? -15.876 -22.619 -14.587 1.00 95.06 303 GLU A N 1
ATOM 2421 C CA . GLU A 1 303 ? -14.421 -22.557 -14.660 1.00 95.06 303 GLU A CA 1
ATOM 2422 C C . GLU A 1 303 ? -13.899 -23.243 -15.937 1.00 95.06 303 GLU A C 1
ATOM 2424 O O . GLU A 1 303 ? -14.279 -24.378 -16.224 1.00 95.06 303 GLU A O 1
ATOM 2429 N N . ARG A 1 304 ? -13.042 -22.561 -16.713 1.00 95.50 304 ARG A N 1
ATOM 2430 C CA . ARG A 1 304 ? -12.495 -23.076 -17.986 1.00 95.50 304 ARG A CA 1
ATOM 2431 C C . ARG A 1 304 ? -10.976 -22.932 -18.067 1.00 95.50 304 ARG A C 1
ATOM 2433 O O . ARG A 1 304 ? -10.468 -21.896 -17.637 1.00 95.50 304 ARG A O 1
ATOM 2440 N N . PRO A 1 305 ? -10.240 -23.907 -18.629 1.00 95.38 305 PRO A N 1
ATOM 2441 C CA . PRO A 1 305 ? -8.819 -23.767 -18.936 1.00 95.38 305 PRO A CA 1
ATOM 2442 C C . PRO A 1 305 ? -8.529 -22.519 -19.773 1.00 95.38 305 PRO A C 1
ATOM 2444 O O . PRO A 1 305 ? -9.249 -22.219 -20.727 1.00 95.38 305 PRO A O 1
ATOM 2447 N N . ILE A 1 306 ? -7.446 -21.806 -19.458 1.00 94.25 306 ILE A N 1
ATOM 2448 C CA . ILE A 1 306 ? -7.100 -20.571 -20.178 1.00 94.25 306 ILE A CA 1
ATOM 2449 C C . ILE A 1 306 ? -6.868 -20.799 -21.677 1.00 94.25 306 ILE A C 1
ATOM 2451 O O . ILE A 1 306 ? -7.271 -19.977 -22.500 1.00 94.25 306 ILE A O 1
ATOM 2455 N N . ILE A 1 307 ? -6.257 -21.928 -22.036 1.00 94.94 307 ILE A N 1
ATOM 2456 C CA . ILE A 1 307 ? -6.013 -22.303 -23.430 1.00 94.94 307 ILE A CA 1
ATOM 2457 C C . ILE A 1 307 ? -7.325 -22.437 -24.212 1.00 94.94 307 ILE A C 1
ATOM 2459 O O . ILE A 1 307 ? -7.422 -21.950 -25.338 1.00 94.94 307 ILE A O 1
ATOM 2463 N N . GLU A 1 308 ? -8.347 -23.041 -23.602 1.00 95.19 308 GLU A N 1
ATOM 2464 C CA . GLU A 1 308 ? -9.675 -23.212 -24.192 1.00 95.19 308 GLU A CA 1
ATOM 2465 C C . GLU A 1 308 ? -10.360 -21.848 -24.326 1.00 95.19 308 GLU A C 1
ATOM 2467 O O . GLU A 1 308 ? -10.848 -21.498 -25.399 1.00 95.19 308 GLU A O 1
ATOM 2472 N N . PHE A 1 309 ? -10.304 -21.030 -23.269 1.00 95.38 309 PHE A N 1
ATOM 2473 C CA . PHE A 1 309 ? -10.886 -19.688 -23.248 1.00 95.38 309 PHE A CA 1
ATOM 2474 C C . PHE A 1 309 ? -10.328 -18.773 -24.351 1.00 95.38 309 PHE A C 1
ATOM 2476 O O . PHE A 1 309 ? -11.093 -18.095 -25.030 1.00 95.38 309 PHE A O 1
ATOM 2483 N N . LEU A 1 310 ? -9.009 -18.770 -24.574 1.00 95.88 310 LEU A N 1
ATOM 2484 C CA . LEU A 1 310 ? -8.369 -17.947 -25.612 1.00 95.88 310 LEU A CA 1
ATOM 2485 C C . LEU A 1 310 ? -8.477 -18.538 -27.031 1.00 95.88 310 LEU A C 1
ATOM 2487 O O . LEU A 1 310 ? -8.111 -17.870 -28.002 1.00 95.88 310 LEU A O 1
ATOM 2491 N N . SER A 1 311 ? -8.968 -19.773 -27.170 1.00 95.56 311 SER A N 1
ATOM 2492 C CA . SER A 1 311 ? -9.082 -20.469 -28.463 1.00 95.56 311 SER A CA 1
ATOM 2493 C C . SER A 1 311 ? -10.528 -20.685 -28.918 1.00 95.56 311 SER A C 1
ATOM 2495 O O . SER A 1 311 ? -10.749 -20.986 -30.086 1.00 95.56 311 SER A O 1
ATOM 2497 N N . SER A 1 312 ? -11.516 -20.513 -28.035 1.00 94.31 312 SER A N 1
ATOM 2498 C CA . SER A 1 312 ? -12.932 -20.736 -28.336 1.00 94.31 312 SER A CA 1
ATOM 2499 C C . SER A 1 312 ? -13.705 -19.425 -28.465 1.00 94.31 312 SER A C 1
ATOM 2501 O O . SER A 1 312 ? -13.871 -18.686 -27.491 1.00 94.31 312 SER A O 1
ATOM 2503 N N . ARG A 1 313 ? -14.261 -19.173 -29.658 1.00 94.88 313 ARG A N 1
ATOM 2504 C CA . ARG A 1 313 ? -15.177 -18.047 -29.909 1.00 94.88 313 ARG A CA 1
ATOM 2505 C C . ARG A 1 313 ? -16.405 -18.098 -29.004 1.00 94.88 313 ARG A C 1
ATOM 2507 O O . ARG A 1 313 ? -16.879 -17.062 -28.556 1.00 94.88 313 ARG A O 1
ATOM 2514 N N . GLU A 1 314 ? -16.891 -19.299 -28.714 1.00 94.06 314 GLU A N 1
ATOM 2515 C CA . GLU A 1 314 ? -18.069 -19.525 -27.879 1.00 94.06 314 GLU A CA 1
ATOM 2516 C C . GLU A 1 314 ? -17.815 -19.193 -26.398 1.00 94.06 314 GLU A C 1
ATOM 2518 O O . GLU A 1 314 ? -18.724 -18.734 -25.705 1.00 94.06 314 GLU A O 1
ATOM 2523 N N . LEU A 1 315 ? -16.595 -19.430 -25.899 1.00 92.94 315 LEU A N 1
ATOM 2524 C CA . LEU A 1 315 ? -16.219 -19.101 -24.519 1.00 92.94 315 LEU A CA 1
ATOM 2525 C C . LEU A 1 315 ? -15.812 -17.639 -24.357 1.00 92.94 315 LEU A C 1
ATOM 2527 O O . LEU A 1 315 ? -16.157 -17.020 -23.352 1.00 92.94 315 LEU A O 1
ATOM 2531 N N . PHE A 1 316 ? -15.065 -17.098 -25.321 1.00 93.69 316 PHE A N 1
ATOM 2532 C CA . PHE A 1 316 ? -14.601 -15.716 -25.270 1.00 93.69 316 PHE A CA 1
ATOM 2533 C C . PHE A 1 316 ? -15.734 -14.721 -25.555 1.00 93.69 316 PHE A C 1
ATOM 2535 O O . PHE A 1 316 ? -15.797 -13.660 -24.934 1.00 93.69 316 PHE A O 1
ATOM 2542 N N . GLY A 1 317 ? -16.629 -15.070 -26.484 1.00 93.75 317 GLY A N 1
ATOM 2543 C CA . GLY A 1 317 ? -17.737 -14.232 -26.925 1.00 93.75 317 GLY A CA 1
ATOM 2544 C C . GLY A 1 317 ? -17.287 -13.054 -27.790 1.00 93.75 317 GLY A C 1
ATOM 2545 O O . GLY A 1 317 ? -16.366 -13.157 -28.608 1.00 93.75 317 GLY A O 1
ATOM 2546 N N . ASP A 1 318 ? -17.957 -11.917 -27.617 1.00 93.00 318 ASP A N 1
ATOM 2547 C CA . ASP A 1 318 ? -17.689 -10.708 -28.391 1.00 93.00 318 ASP A CA 1
ATOM 2548 C C . ASP A 1 318 ? -16.230 -10.255 -28.267 1.00 93.00 318 ASP A C 1
ATOM 2550 O O . ASP A 1 318 ? -15.589 -10.368 -27.220 1.00 93.00 318 ASP A O 1
ATOM 2554 N N . GLY A 1 319 ? -15.679 -9.719 -29.356 1.00 93.81 319 GLY A N 1
ATOM 2555 C CA . GLY A 1 319 ? -14.277 -9.299 -29.424 1.00 93.81 319 GLY A CA 1
ATOM 2556 C C . GLY A 1 319 ? -13.268 -10.438 -29.599 1.00 93.81 319 GLY A C 1
ATOM 2557 O O . GLY A 1 319 ? -12.070 -10.157 -29.601 1.00 93.81 319 GLY A O 1
ATOM 2558 N N . PHE A 1 320 ? -13.714 -11.689 -29.784 1.00 95.81 320 PHE A N 1
ATOM 2559 C CA . PHE A 1 320 ? -12.827 -12.824 -30.065 1.00 95.81 320 PHE A CA 1
ATOM 2560 C C . PHE A 1 320 ? -11.906 -12.550 -31.255 1.00 95.81 320 PHE A C 1
ATOM 2562 O O . PHE A 1 320 ? -10.695 -12.655 -31.111 1.00 95.81 320 PHE A O 1
ATOM 2569 N N . GLU A 1 321 ? -12.443 -12.110 -32.396 1.00 96.88 321 GLU A N 1
ATOM 2570 C CA . GLU A 1 321 ? -11.637 -11.856 -33.601 1.00 96.88 321 GLU A CA 1
ATOM 2571 C C . GLU A 1 321 ? -10.572 -10.771 -33.385 1.00 96.88 321 GLU A C 1
ATOM 2573 O O . GLU A 1 321 ? -9.433 -10.916 -33.832 1.00 96.88 321 GLU A O 1
ATOM 2578 N N . ALA A 1 322 ? -10.909 -9.711 -32.642 1.00 95.81 322 ALA A N 1
ATOM 2579 C CA . ALA A 1 322 ? -9.963 -8.654 -32.285 1.00 95.81 322 ALA A CA 1
ATOM 2580 C C . ALA A 1 322 ? -8.852 -9.184 -31.365 1.00 95.81 322 ALA A C 1
ATOM 2582 O O . ALA A 1 322 ? -7.673 -8.920 -31.599 1.00 95.81 322 ALA A O 1
ATOM 2583 N N . MET A 1 323 ? -9.214 -9.988 -30.360 1.00 96.00 323 MET A N 1
ATOM 2584 C CA . MET A 1 323 ? -8.252 -10.668 -29.492 1.00 96.00 323 MET A CA 1
ATOM 2585 C C . MET A 1 323 ? -7.362 -11.632 -30.290 1.00 96.00 323 MET A C 1
ATOM 2587 O O . MET A 1 323 ? -6.147 -11.611 -30.108 1.00 96.00 323 MET A O 1
ATOM 2591 N N . ARG A 1 324 ? -7.916 -12.416 -31.226 1.00 96.44 324 ARG A N 1
ATOM 2592 C CA . ARG A 1 324 ? -7.139 -13.300 -32.114 1.00 96.44 324 ARG A CA 1
ATOM 2593 C C . ARG A 1 324 ? -6.186 -12.512 -33.007 1.00 96.44 324 ARG A C 1
ATOM 2595 O O . ARG A 1 324 ? -5.049 -12.936 -33.200 1.00 96.44 324 ARG A O 1
ATOM 2602 N N . GLY A 1 325 ? -6.622 -11.360 -33.518 1.00 95.94 325 GLY A N 1
ATOM 2603 C CA . GLY A 1 325 ? -5.769 -10.408 -34.228 1.00 95.94 325 GLY A CA 1
ATOM 2604 C C . GLY A 1 325 ? -4.583 -9.969 -33.375 1.00 95.94 325 GLY A C 1
ATOM 2605 O O . GLY A 1 325 ? -3.438 -10.193 -33.764 1.00 95.94 325 GLY A O 1
ATOM 2606 N N . ALA A 1 326 ? -4.852 -9.441 -32.180 1.00 95.56 326 ALA A N 1
ATOM 2607 C CA . ALA A 1 326 ? -3.815 -9.024 -31.239 1.00 95.56 326 ALA A CA 1
ATOM 2608 C C . ALA A 1 326 ? -2.858 -10.171 -30.882 1.00 95.56 326 ALA A C 1
ATOM 2610 O O . ALA A 1 326 ? -1.647 -9.986 -30.896 1.00 95.56 326 ALA A O 1
ATOM 2611 N N . LEU A 1 327 ? -3.379 -11.374 -30.635 1.00 94.75 327 LEU A N 1
ATOM 2612 C CA . LEU A 1 327 ? -2.579 -12.558 -30.334 1.00 94.75 327 LEU A CA 1
ATOM 2613 C C . LEU A 1 327 ? -1.629 -12.911 -31.485 1.00 94.75 327 LEU A C 1
ATOM 2615 O O . LEU A 1 327 ? -0.452 -13.165 -31.234 1.00 94.75 327 LEU A O 1
ATOM 2619 N N . ARG A 1 328 ? -2.091 -12.860 -32.743 1.00 93.00 328 ARG A N 1
ATOM 2620 C CA . ARG A 1 328 ? -1.227 -13.067 -33.919 1.00 93.00 328 ARG A CA 1
ATOM 2621 C C . ARG A 1 328 ? -0.096 -12.043 -33.988 1.00 93.00 328 ARG A C 1
ATOM 2623 O O . ARG A 1 328 ? 1.036 -12.429 -34.270 1.00 93.00 328 ARG A O 1
ATOM 2630 N N . HIS A 1 329 ? -0.384 -10.771 -33.716 1.00 92.75 329 HIS A N 1
ATOM 2631 C CA . HIS A 1 329 ? 0.642 -9.726 -33.687 1.00 92.75 329 HIS A CA 1
ATOM 2632 C C . HIS A 1 329 ? 1.649 -9.944 -32.553 1.00 92.75 329 HIS A C 1
ATOM 2634 O O . HIS A 1 329 ? 2.850 -9.905 -32.801 1.00 92.75 329 HIS A O 1
ATOM 2640 N N . CYS A 1 330 ? 1.181 -10.271 -31.345 1.00 90.69 330 CYS A N 1
ATOM 2641 C CA . CYS A 1 330 ? 2.044 -10.575 -30.203 1.00 90.69 330 CYS A CA 1
ATOM 2642 C C . CYS A 1 330 ? 3.008 -11.731 -30.493 1.00 90.69 330 CYS A C 1
ATOM 2644 O O . CYS A 1 330 ? 4.190 -11.625 -30.178 1.00 90.69 330 CYS A O 1
ATOM 2646 N N . VAL A 1 331 ? 2.499 -12.818 -31.082 1.00 88.69 331 VAL A N 1
ATOM 2647 C CA . VAL A 1 331 ? 3.284 -14.015 -31.408 1.00 88.69 331 VAL A CA 1
ATOM 2648 C C . VAL A 1 331 ? 4.320 -13.711 -32.493 1.00 88.69 331 VAL A C 1
ATOM 2650 O O . VAL A 1 331 ? 5.483 -14.051 -32.317 1.00 88.69 331 VAL A O 1
ATOM 2653 N N . ARG A 1 332 ? 3.938 -13.004 -33.569 1.00 85.62 332 ARG A N 1
ATOM 2654 C CA . ARG A 1 332 ? 4.880 -12.576 -34.622 1.00 85.62 332 ARG A CA 1
ATOM 2655 C C . ARG A 1 332 ? 5.991 -11.684 -34.077 1.00 85.62 332 ARG A C 1
ATOM 2657 O O . ARG A 1 332 ? 7.156 -12.011 -34.243 1.00 85.62 332 ARG A O 1
ATOM 2664 N N . ALA A 1 333 ? 5.628 -10.636 -33.339 1.00 82.88 333 ALA A N 1
ATOM 2665 C CA . ALA A 1 333 ? 6.595 -9.703 -32.765 1.00 82.88 333 ALA A CA 1
ATOM 2666 C C . ALA A 1 333 ? 7.579 -10.375 -31.791 1.00 82.88 333 ALA A C 1
ATOM 2668 O O . ALA A 1 333 ? 8.655 -9.846 -31.543 1.00 82.88 333 ALA A O 1
ATOM 2669 N N . ALA A 1 334 ? 7.204 -11.512 -31.198 1.00 73.62 334 ALA A N 1
ATOM 2670 C CA . ALA A 1 334 ? 8.100 -12.280 -30.348 1.00 73.62 334 ALA A CA 1
ATOM 2671 C C . ALA A 1 334 ? 8.990 -13.264 -31.122 1.00 73.62 334 ALA A C 1
ATOM 2673 O O . ALA A 1 334 ? 10.094 -13.545 -30.668 1.00 73.62 334 ALA A O 1
ATOM 2674 N N . PHE A 1 335 ? 8.531 -13.779 -32.268 1.00 58.41 335 PHE A N 1
ATOM 2675 C CA . PHE A 1 335 ? 9.359 -14.580 -33.173 1.00 58.41 335 PHE A CA 1
ATOM 2676 C C . PHE A 1 335 ? 10.409 -13.736 -33.894 1.00 58.41 335 PHE A C 1
ATOM 2678 O O . PHE A 1 335 ? 11.543 -14.176 -34.018 1.00 58.41 335 PHE A O 1
ATOM 2685 N N . ASP A 1 336 ? 10.072 -12.498 -34.260 1.00 55.69 336 ASP A N 1
ATOM 2686 C CA . ASP A 1 336 ? 11.026 -11.553 -34.857 1.00 55.69 336 ASP A CA 1
ATOM 2687 C C . ASP A 1 336 ? 12.133 -11.120 -33.871 1.00 55.69 336 ASP A C 1
ATOM 2689 O O . ASP A 1 336 ? 13.115 -10.498 -34.270 1.00 55.69 336 ASP A O 1
ATOM 2693 N N . ALA A 1 337 ? 11.977 -11.426 -32.576 1.00 55.38 337 ALA A N 1
ATOM 2694 C CA . ALA A 1 337 ? 12.925 -11.066 -31.526 1.00 55.38 337 ALA A CA 1
ATOM 2695 C C . ALA A 1 337 ? 13.975 -12.155 -31.212 1.00 55.38 337 ALA A C 1
ATOM 2697 O O . ALA A 1 337 ? 14.773 -11.928 -30.310 1.00 55.38 337 ALA A O 1
ATOM 2698 N N . ASP A 1 338 ? 13.980 -13.310 -31.902 1.00 48.03 338 ASP A N 1
ATOM 2699 C CA . ASP A 1 338 ? 14.939 -14.443 -31.788 1.00 48.03 338 ASP A CA 1
ATOM 2700 C C . ASP A 1 338 ? 15.193 -15.050 -30.376 1.00 48.03 338 ASP A C 1
ATOM 2702 O O . ASP A 1 338 ? 15.830 -16.095 -30.248 1.00 48.03 338 ASP A O 1
ATOM 2706 N N . ASP A 1 339 ? 14.663 -14.477 -29.293 1.00 51.03 339 ASP A N 1
ATOM 2707 C CA . ASP A 1 339 ? 15.207 -14.677 -27.939 1.00 51.03 339 ASP A CA 1
ATOM 2708 C C . ASP A 1 339 ? 14.692 -15.911 -27.164 1.00 51.03 339 ASP A C 1
ATOM 2710 O O . ASP A 1 339 ? 15.215 -16.218 -26.091 1.00 51.03 339 ASP A O 1
ATOM 2714 N N . TYR A 1 340 ? 13.675 -16.641 -27.650 1.00 56.72 340 TYR A N 1
ATOM 2715 C CA . TYR A 1 340 ? 12.997 -17.662 -26.820 1.00 56.72 340 TYR A CA 1
ATOM 2716 C C . TYR A 1 340 ? 12.842 -19.063 -27.422 1.00 56.72 340 TYR A C 1
ATOM 2718 O O . TYR A 1 340 ? 12.336 -19.943 -26.725 1.00 56.72 340 TYR A O 1
ATOM 2726 N N . GLY A 1 341 ? 13.262 -19.304 -28.671 1.00 58.88 341 GLY A N 1
ATOM 2727 C CA . GLY A 1 341 ? 13.248 -20.651 -29.271 1.00 58.88 341 GLY A CA 1
ATOM 2728 C C . GLY A 1 341 ? 11.889 -21.367 -29.214 1.00 58.88 341 GLY A C 1
ATOM 2729 O O . GLY A 1 341 ? 11.838 -22.591 -29.088 1.00 58.88 341 GLY A O 1
ATOM 2730 N N . VAL A 1 342 ? 10.780 -20.617 -29.234 1.00 65.69 342 VAL A N 1
ATOM 2731 C CA . VAL A 1 342 ? 9.432 -21.196 -29.148 1.00 65.69 342 VAL A CA 1
ATOM 2732 C C . VAL A 1 342 ? 9.152 -21.970 -30.447 1.00 65.69 342 VAL A C 1
ATOM 2734 O O . VAL A 1 342 ? 9.398 -21.432 -31.523 1.00 65.69 342 VAL A O 1
ATOM 2737 N N . PRO A 1 343 ? 8.661 -23.219 -30.405 1.00 69.94 343 PRO A N 1
ATOM 2738 C CA . PRO A 1 343 ? 8.297 -23.942 -31.623 1.00 69.94 343 PRO A CA 1
ATOM 2739 C C . PRO A 1 343 ? 7.160 -23.236 -32.376 1.00 69.94 343 PRO A C 1
ATOM 2741 O O . PRO A 1 343 ? 6.194 -22.792 -31.754 1.00 69.94 343 PRO A O 1
ATOM 2744 N N . ASP A 1 344 ? 7.214 -23.172 -33.709 1.00 75.56 344 ASP A N 1
ATOM 2745 C CA . ASP A 1 344 ? 6.067 -22.707 -34.501 1.00 75.56 344 ASP A CA 1
ATOM 2746 C C . ASP A 1 344 ? 4.979 -23.792 -34.540 1.00 75.56 344 ASP A C 1
ATOM 2748 O O . ASP A 1 344 ? 4.962 -24.680 -35.393 1.00 75.56 344 ASP A O 1
ATOM 2752 N N . LEU A 1 345 ? 4.097 -23.777 -33.540 1.00 81.50 345 LEU A N 1
ATOM 2753 C CA . LEU A 1 345 ? 2.957 -24.684 -33.472 1.00 81.50 345 LEU A CA 1
ATOM 2754 C C . LEU A 1 345 ? 1.855 -24.257 -34.465 1.00 81.50 345 LEU A C 1
ATOM 2756 O O . LEU A 1 345 ? 1.321 -23.146 -34.347 1.00 81.50 345 LEU A O 1
ATOM 2760 N N . PRO A 1 346 ? 1.439 -25.133 -35.400 1.00 83.25 346 PRO A N 1
ATOM 2761 C CA . PRO A 1 346 ? 0.465 -24.778 -36.425 1.00 83.25 346 PRO A CA 1
ATOM 2762 C C . PRO A 1 346 ? -0.950 -24.573 -35.860 1.00 83.25 346 PRO A C 1
ATOM 2764 O O . PRO A 1 346 ? -1.349 -25.135 -34.837 1.00 83.25 346 PRO A O 1
ATOM 2767 N N . GLY A 1 347 ? -1.749 -23.790 -36.589 1.00 88.62 347 GLY A N 1
ATOM 2768 C CA . GLY A 1 347 ? -3.171 -23.575 -36.306 1.00 88.62 347 GLY A CA 1
ATOM 2769 C C . GLY A 1 347 ? -3.470 -22.594 -35.163 1.00 88.62 347 GLY A C 1
ATOM 2770 O O . GLY A 1 347 ? -2.586 -22.015 -34.534 1.00 88.62 347 GLY A O 1
ATOM 2771 N N . GLU A 1 348 ? -4.761 -22.368 -34.898 1.00 88.06 348 GLU A N 1
ATOM 2772 C CA . GLU A 1 348 ? -5.206 -21.386 -33.895 1.00 88.06 348 GLU A CA 1
ATOM 2773 C C . GLU A 1 348 ? -4.829 -21.786 -32.461 1.00 88.06 348 GLU A C 1
ATOM 2775 O O . GLU A 1 348 ? -4.420 -20.926 -31.676 1.00 88.06 348 GLU A O 1
ATOM 2780 N N . LEU A 1 349 ? -4.916 -23.079 -32.133 1.00 90.56 349 LEU A N 1
ATOM 2781 C CA . LEU A 1 349 ? -4.517 -23.609 -30.828 1.00 90.56 349 LEU A CA 1
ATOM 2782 C C . LEU A 1 349 ? -3.003 -23.479 -30.608 1.00 90.56 349 LEU A C 1
ATOM 2784 O O . LEU A 1 349 ? -2.577 -23.040 -29.540 1.00 90.56 349 LEU A O 1
ATOM 2788 N N . GLY A 1 350 ? -2.201 -23.795 -31.632 1.00 90.81 350 GLY A N 1
ATOM 2789 C CA . GLY A 1 350 ? -0.747 -23.643 -31.596 1.00 90.81 350 GLY A CA 1
ATOM 2790 C C . GLY A 1 350 ? -0.322 -22.200 -31.324 1.00 90.81 350 GLY A C 1
ATOM 2791 O O . GLY A 1 350 ? 0.485 -21.946 -30.434 1.00 90.81 350 GLY A O 1
ATOM 2792 N N . ARG A 1 351 ? -0.978 -21.227 -31.970 1.00 91.19 351 ARG A N 1
ATOM 2793 C CA . ARG A 1 351 ? -0.762 -19.795 -31.694 1.00 91.19 351 ARG A CA 1
ATOM 2794 C C . ARG A 1 351 ? -1.096 -19.410 -30.254 1.00 91.19 351 ARG A C 1
ATOM 2796 O O . ARG A 1 351 ? -0.336 -18.663 -29.641 1.00 91.19 351 ARG A O 1
ATOM 2803 N N . THR A 1 352 ? -2.206 -19.911 -29.703 1.00 94.06 352 THR A N 1
ATOM 2804 C CA . THR A 1 352 ? -2.547 -19.684 -28.288 1.00 94.06 352 THR A CA 1
ATOM 2805 C C . THR A 1 352 ? -1.451 -20.215 -27.373 1.00 94.06 352 THR A C 1
ATOM 2807 O O . THR A 1 352 ? -1.051 -19.524 -26.439 1.00 94.06 352 THR A O 1
ATOM 2810 N N . MET A 1 353 ? -0.937 -21.412 -27.658 1.00 91.50 353 MET A N 1
ATOM 2811 C CA . MET A 1 353 ? 0.158 -22.006 -26.897 1.00 91.50 353 MET A CA 1
ATOM 2812 C C . MET A 1 353 ? 1.441 -21.185 -27.001 1.00 91.50 353 MET A C 1
ATOM 2814 O O . MET A 1 353 ? 2.030 -20.885 -25.968 1.00 91.50 353 MET A O 1
ATOM 2818 N N . ASN A 1 354 ? 1.821 -20.734 -28.198 1.00 89.44 354 ASN A N 1
ATOM 2819 C CA . ASN A 1 354 ? 2.995 -19.877 -28.390 1.00 89.44 354 ASN A CA 1
ATOM 2820 C C . ASN A 1 354 ? 2.896 -18.585 -27.574 1.00 89.44 354 ASN A C 1
ATOM 2822 O O . ASN A 1 354 ? 3.853 -18.195 -26.908 1.00 89.44 354 ASN A O 1
ATOM 2826 N N . PHE A 1 355 ? 1.717 -17.955 -27.563 1.00 91.06 355 PHE A N 1
ATOM 2827 C CA . PHE A 1 355 ? 1.470 -16.792 -26.715 1.00 91.06 355 PHE A CA 1
ATOM 2828 C C . PHE A 1 355 ? 1.596 -17.140 -25.226 1.00 91.06 355 PHE A C 1
ATOM 2830 O O . PHE A 1 355 ? 2.308 -16.457 -24.492 1.00 91.06 355 PHE A O 1
ATOM 2837 N N . LEU A 1 356 ? 0.940 -18.209 -24.766 1.00 90.56 356 LEU A N 1
ATOM 2838 C CA . LEU A 1 356 ? 0.940 -18.604 -23.356 1.00 90.56 356 LEU A CA 1
ATOM 2839 C C . LEU A 1 356 ? 2.315 -19.058 -22.853 1.00 90.56 356 LEU A C 1
ATOM 2841 O O . LEU A 1 356 ? 2.615 -18.822 -21.690 1.00 90.56 356 LEU A O 1
ATOM 2845 N N . ILE A 1 357 ? 3.173 -19.640 -23.692 1.00 86.62 357 ILE A N 1
ATOM 2846 C CA . ILE A 1 357 ? 4.557 -19.984 -23.321 1.00 86.62 357 ILE A CA 1
ATOM 28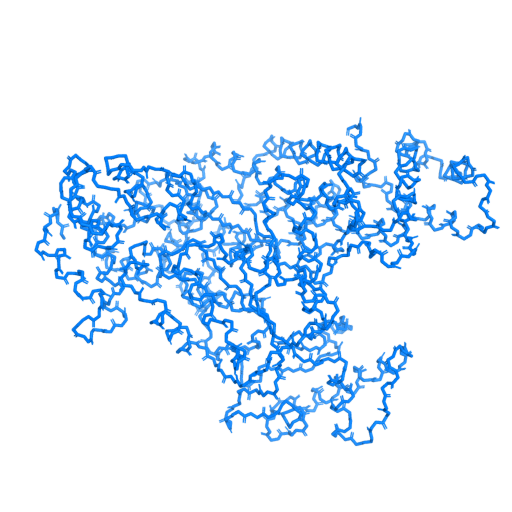47 C C . ILE A 1 357 ? 5.328 -18.733 -22.871 1.00 86.62 357 ILE A C 1
ATOM 2849 O O . ILE A 1 357 ? 6.088 -18.782 -21.906 1.00 86.62 357 ILE A O 1
ATOM 2853 N N . GLN A 1 358 ? 5.088 -17.593 -23.518 1.00 83.19 358 GLN A N 1
ATOM 2854 C CA . GLN A 1 358 ? 5.765 -16.329 -23.211 1.00 83.19 358 GLN A CA 1
ATOM 2855 C C . GLN A 1 358 ? 5.020 -15.488 -22.167 1.00 83.19 358 GLN A C 1
ATOM 2857 O O . GLN A 1 358 ? 5.624 -14.767 -21.367 1.00 83.19 358 GLN A O 1
ATOM 2862 N N . ALA A 1 359 ? 3.691 -15.575 -22.184 1.00 88.56 359 ALA A N 1
ATOM 2863 C CA . ALA A 1 359 ? 2.790 -14.742 -21.404 1.00 88.56 359 ALA A CA 1
ATOM 2864 C C . ALA A 1 359 ? 1.993 -15.530 -20.363 1.00 88.56 359 ALA A C 1
ATOM 2866 O O . ALA A 1 359 ? 0.881 -15.129 -20.012 1.00 88.56 359 ALA A O 1
ATOM 2867 N N . TRP A 1 360 ? 2.551 -16.640 -19.865 1.00 91.00 360 TRP A N 1
ATOM 2868 C CA . TRP A 1 360 ? 1.851 -17.498 -18.916 1.00 91.00 360 TRP A CA 1
ATOM 2869 C C . TRP A 1 360 ? 1.395 -16.678 -17.705 1.00 91.00 360 TRP A C 1
ATOM 2871 O O . TRP A 1 360 ? 2.234 -16.048 -17.050 1.00 91.00 360 TRP A O 1
ATOM 2881 N N . PRO A 1 361 ? 0.090 -16.633 -17.405 1.00 92.19 361 PRO A N 1
ATOM 2882 C CA . PRO A 1 361 ? -0.434 -15.728 -16.399 1.00 92.19 361 PRO A CA 1
ATOM 2883 C C . PRO A 1 361 ? -0.093 -16.161 -14.974 1.00 92.19 361 PRO A C 1
ATOM 2885 O O . PRO A 1 361 ? -0.147 -17.342 -14.623 1.00 92.19 361 PRO A O 1
ATOM 2888 N N . GLY A 1 362 ? 0.179 -15.177 -14.120 1.00 93.06 362 GLY A N 1
ATOM 2889 C CA . GLY A 1 362 ? 0.312 -15.381 -12.682 1.00 93.06 362 GLY A CA 1
ATOM 2890 C C . GLY A 1 362 ? -0.429 -14.338 -11.849 1.00 93.06 362 GLY A C 1
ATOM 2891 O O . GLY A 1 362 ? -0.801 -13.269 -12.336 1.00 93.06 362 GLY A O 1
ATOM 2892 N N . GLN A 1 363 ? -0.606 -14.652 -10.567 1.00 95.00 363 GLN A N 1
ATOM 2893 C CA . GLN A 1 363 ? -1.189 -13.775 -9.553 1.00 95.00 363 GLN A CA 1
ATOM 2894 C C . GLN A 1 363 ? -0.323 -13.771 -8.294 1.00 95.00 363 GLN A C 1
ATOM 2896 O O . GLN A 1 363 ? 0.185 -14.813 -7.881 1.00 95.00 363 GLN A O 1
ATOM 2901 N N . VAL A 1 364 ? -0.186 -12.607 -7.656 1.00 95.00 364 VAL A N 1
ATOM 2902 C CA . VAL A 1 364 ? 0.587 -12.455 -6.419 1.00 95.00 364 VAL A CA 1
ATOM 2903 C C . VAL A 1 364 ? -0.252 -11.836 -5.305 1.00 95.00 364 VAL A C 1
ATOM 2905 O O . VAL A 1 364 ? -1.057 -10.939 -5.553 1.00 95.00 364 VAL A O 1
ATOM 2908 N N . VAL A 1 365 ? -0.044 -12.311 -4.075 1.00 97.12 365 VAL A N 1
ATOM 2909 C CA . VAL A 1 365 ? -0.569 -11.699 -2.846 1.00 97.12 365 VAL A CA 1
ATOM 2910 C C . VAL A 1 365 ? 0.565 -10.962 -2.138 1.00 97.12 365 VAL A C 1
ATOM 2912 O O . VAL A 1 365 ? 1.605 -11.556 -1.836 1.00 97.12 365 VAL A O 1
ATOM 2915 N N . GLN A 1 366 ? 0.361 -9.677 -1.860 1.00 97.44 366 GLN A N 1
ATOM 2916 C CA . GLN A 1 366 ? 1.352 -8.784 -1.270 1.00 97.44 366 GLN A CA 1
ATOM 2917 C C . GLN A 1 366 ? 0.840 -8.105 0.003 1.00 97.44 366 GLN A C 1
ATOM 2919 O O . GLN A 1 366 ? -0.345 -7.810 0.141 1.00 97.44 366 GLN A O 1
ATOM 2924 N N . SER A 1 367 ? 1.757 -7.820 0.929 1.00 97.75 367 SER A N 1
ATOM 2925 C CA . SER A 1 367 ? 1.532 -6.930 2.079 1.00 97.75 367 SER A CA 1
ATOM 2926 C C . SER A 1 367 ? 2.366 -5.658 1.948 1.00 97.75 367 SER A C 1
ATOM 2928 O O . SER A 1 367 ? 3.314 -5.633 1.168 1.00 97.75 367 SER A O 1
ATOM 2930 N N . GLY A 1 368 ? 2.105 -4.649 2.783 1.00 96.06 368 GLY A N 1
ATOM 2931 C CA . GLY A 1 368 ? 2.855 -3.387 2.730 1.00 96.06 368 GLY A CA 1
ATOM 2932 C C . GLY A 1 368 ? 2.399 -2.497 1.574 1.00 96.06 368 GLY A C 1
ATOM 2933 O O . GLY A 1 368 ? 3.186 -1.730 1.028 1.00 96.06 368 GLY A O 1
ATOM 2934 N N . THR A 1 369 ? 1.128 -2.620 1.200 1.00 96.44 369 THR A N 1
ATOM 2935 C CA . THR A 1 369 ? 0.477 -1.864 0.129 1.00 96.44 369 THR A CA 1
ATOM 2936 C C . THR A 1 369 ? -0.525 -0.859 0.696 1.00 96.44 369 THR A C 1
ATOM 2938 O O . THR A 1 369 ? -0.760 -0.799 1.906 1.00 96.44 369 THR A O 1
ATOM 2941 N N . SER A 1 370 ? -1.076 -0.017 -0.175 1.00 95.69 370 SER A N 1
ATOM 2942 C CA . SER A 1 370 ? -2.161 0.902 0.146 1.00 95.69 370 SER A CA 1
ATOM 2943 C C . SER A 1 370 ? -2.968 1.269 -1.098 1.00 95.69 370 SER A C 1
ATOM 2945 O O . SER A 1 370 ? -2.447 1.751 -2.101 1.00 95.69 370 SER A O 1
ATOM 2947 N N . SER A 1 371 ? -4.280 1.130 -0.996 1.00 94.88 371 SER A N 1
ATOM 2948 C CA . SER A 1 371 ? -5.245 1.624 -1.980 1.00 94.88 371 SER A CA 1
ATOM 2949 C C . SER A 1 371 ? -5.305 3.155 -2.085 1.00 94.88 371 SER A C 1
ATOM 2951 O O . SER A 1 371 ? -5.823 3.675 -3.073 1.00 94.88 371 SER A O 1
ATOM 2953 N N . PHE A 1 372 ? -4.760 3.893 -1.112 1.00 95.81 372 PHE A N 1
ATOM 2954 C CA . PHE A 1 372 ? -4.702 5.357 -1.117 1.00 95.81 372 PHE A CA 1
ATOM 2955 C C . PHE A 1 372 ? -3.507 5.851 -1.946 1.00 95.81 372 PHE A C 1
ATOM 2957 O O . PHE A 1 372 ? -2.542 6.406 -1.416 1.00 95.81 372 PHE A O 1
ATOM 2964 N N . ARG A 1 373 ? -3.563 5.598 -3.258 1.00 96.81 373 ARG A N 1
ATOM 2965 C CA . ARG A 1 373 ? -2.539 5.977 -4.249 1.00 96.81 373 ARG A CA 1
ATOM 2966 C C . ARG A 1 373 ? -2.400 7.500 -4.352 1.00 96.81 373 ARG A C 1
ATOM 2968 O O . ARG A 1 373 ? -3.395 8.214 -4.229 1.00 96.81 373 ARG A O 1
ATOM 2975 N N . LEU A 1 374 ? -1.180 8.013 -4.548 1.00 98.12 374 LEU A N 1
ATOM 2976 C CA . LEU A 1 374 ? -0.909 9.458 -4.493 1.00 98.12 374 LEU A CA 1
ATOM 2977 C C . LEU A 1 374 ? -1.684 10.250 -5.555 1.00 98.12 374 LEU A C 1
ATOM 2979 O O . LEU A 1 374 ? -2.185 11.334 -5.269 1.00 98.12 374 LEU A O 1
ATOM 2983 N N . ASP A 1 375 ? -1.795 9.718 -6.768 1.00 96.75 375 ASP A N 1
ATOM 2984 C CA . ASP A 1 375 ? -2.563 10.341 -7.850 1.00 96.75 375 ASP A CA 1
ATOM 2985 C C . ASP A 1 375 ? -4.055 10.463 -7.496 1.00 96.75 375 ASP A C 1
ATOM 2987 O O . ASP A 1 375 ? -4.637 11.542 -7.619 1.00 96.75 375 ASP A O 1
ATOM 2991 N N . ARG A 1 376 ? -4.653 9.393 -6.962 1.00 96.12 376 ARG A N 1
ATOM 2992 C CA . ARG A 1 376 ? -6.053 9.370 -6.515 1.00 96.12 376 ARG A CA 1
ATOM 2993 C C . ARG A 1 376 ? -6.294 10.246 -5.300 1.00 96.12 376 ARG A C 1
ATOM 2995 O O . ARG A 1 376 ? -7.301 10.938 -5.246 1.00 96.12 376 ARG A O 1
ATOM 3002 N N . LEU A 1 377 ? -5.370 10.278 -4.346 1.00 97.69 377 LEU A N 1
ATOM 3003 C CA . LEU A 1 377 ? -5.456 11.192 -3.208 1.00 97.69 377 LEU A CA 1
ATOM 3004 C C . LEU A 1 377 ? -5.421 12.656 -3.654 1.00 97.69 377 LEU A C 1
ATOM 3006 O O . LEU A 1 377 ? -6.234 13.447 -3.182 1.00 97.69 377 LEU A O 1
ATOM 3010 N N . ALA A 1 378 ? -4.516 13.015 -4.570 1.00 97.81 378 ALA A N 1
ATOM 3011 C CA . ALA A 1 378 ? -4.452 14.365 -5.126 1.00 97.81 378 ALA A CA 1
ATOM 3012 C C . ALA A 1 378 ? -5.763 14.738 -5.840 1.00 97.81 378 ALA A C 1
ATOM 3014 O O . ALA A 1 378 ? -6.274 15.844 -5.670 1.00 97.81 378 ALA A O 1
ATOM 3015 N N . GLU A 1 379 ? -6.340 13.794 -6.585 1.00 96.75 379 GLU A N 1
ATOM 3016 C CA . GLU A 1 379 ? -7.630 13.955 -7.250 1.00 96.75 379 GLU A CA 1
ATOM 3017 C C . GLU A 1 379 ? -8.790 14.124 -6.255 1.00 96.75 379 GLU A C 1
ATOM 3019 O O . GLU A 1 379 ? -9.560 15.082 -6.360 1.00 96.75 379 GLU A O 1
ATOM 3024 N N . TYR A 1 380 ? -8.909 13.247 -5.257 1.00 97.25 380 TYR A N 1
ATOM 3025 C CA . TYR A 1 380 ? -10.019 13.260 -4.301 1.00 97.25 380 TYR A CA 1
ATOM 3026 C C . TYR A 1 380 ? -9.926 14.406 -3.282 1.00 97.25 380 TYR A C 1
ATOM 3028 O O . TYR A 1 380 ? -10.951 14.824 -2.749 1.00 97.25 380 TYR A O 1
ATOM 3036 N N . LEU A 1 381 ? -8.739 14.967 -3.034 1.00 97.75 381 LEU A N 1
ATOM 3037 C CA . LEU A 1 381 ? -8.536 16.158 -2.188 1.00 97.75 381 LEU A CA 1
ATOM 3038 C C . LEU A 1 381 ? -8.550 17.481 -2.979 1.00 97.75 381 LEU A C 1
ATOM 3040 O O . LEU A 1 381 ? -8.272 18.555 -2.425 1.00 97.75 381 LEU A O 1
ATOM 3044 N N . SER A 1 382 ? -8.888 17.429 -4.268 1.00 97.06 382 SER A N 1
ATOM 3045 C CA . SER A 1 382 ? -9.159 18.619 -5.078 1.00 97.06 382 SER A CA 1
ATOM 3046 C C . SER A 1 382 ? -10.538 19.224 -4.750 1.00 97.06 382 SER A C 1
ATOM 3048 O O . SER A 1 382 ? -11.379 18.550 -4.148 1.00 97.06 382 SER A O 1
ATOM 3050 N N . PRO A 1 383 ? -10.818 20.481 -5.146 1.00 96.19 383 PRO A N 1
ATOM 3051 C CA . PRO A 1 383 ? -12.143 21.092 -4.989 1.00 96.19 383 PRO A CA 1
ATOM 3052 C C . PRO A 1 383 ? -13.301 20.252 -5.554 1.00 96.19 383 PRO A C 1
ATOM 3054 O O . PRO A 1 383 ? -14.370 20.217 -4.946 1.00 96.19 383 PRO A O 1
ATOM 3057 N N . ASP A 1 384 ? -13.060 19.528 -6.652 1.00 95.56 384 ASP A N 1
ATOM 3058 C CA . ASP A 1 384 ? -14.037 18.653 -7.318 1.00 95.56 384 ASP A CA 1
ATOM 3059 C C . ASP A 1 384 ? -13.935 17.186 -6.874 1.00 95.56 384 ASP A C 1
ATOM 3061 O O . ASP A 1 384 ? -14.587 16.307 -7.441 1.00 95.56 384 ASP A O 1
ATOM 3065 N N . GLY A 1 385 ? -13.104 16.890 -5.875 1.00 95.44 385 GLY A N 1
ATOM 3066 C CA . GLY A 1 385 ? -12.722 15.526 -5.530 1.00 95.44 385 GLY A CA 1
ATOM 3067 C C . GLY A 1 385 ? -13.899 14.625 -5.156 1.00 95.44 385 GLY A C 1
ATOM 3068 O O . GLY A 1 385 ? -13.950 13.486 -5.611 1.00 95.44 385 GLY A O 1
ATOM 3069 N N . ALA A 1 386 ? -14.894 15.142 -4.427 1.00 94.44 386 ALA A N 1
ATOM 3070 C CA . ALA A 1 386 ? -16.118 14.397 -4.129 1.00 94.44 386 ALA A CA 1
ATOM 3071 C C . ALA A 1 386 ? -16.911 14.056 -5.401 1.00 94.44 386 ALA A C 1
ATOM 3073 O O . ALA A 1 386 ? -17.321 12.912 -5.579 1.00 94.44 386 ALA A O 1
ATOM 3074 N N . LYS A 1 387 ? -17.072 15.011 -6.326 1.00 94.00 387 LYS A N 1
ATOM 3075 C CA . LYS A 1 387 ? -17.753 14.769 -7.607 1.00 94.00 387 LYS A CA 1
ATOM 3076 C C . LYS A 1 387 ? -17.026 13.699 -8.422 1.00 94.00 387 LYS A C 1
ATOM 3078 O O . LYS A 1 387 ? -17.675 12.838 -9.001 1.00 94.00 387 LYS A O 1
ATOM 3083 N N . ARG A 1 388 ? -15.691 13.730 -8.447 1.00 93.38 388 ARG A N 1
ATOM 3084 C CA . ARG A 1 388 ? -14.879 12.727 -9.152 1.00 93.38 388 ARG A CA 1
ATOM 3085 C C . ARG A 1 388 ? -14.975 11.350 -8.501 1.00 93.38 388 ARG A C 1
ATOM 3087 O O . ARG A 1 388 ? -15.167 10.359 -9.195 1.00 93.38 388 ARG A O 1
ATOM 3094 N N . TYR A 1 389 ? -14.893 11.283 -7.178 1.00 93.31 389 TYR A N 1
ATOM 3095 C CA . TYR A 1 389 ? -15.007 10.020 -6.460 1.00 93.31 389 TYR A CA 1
ATOM 3096 C C . TYR A 1 389 ? -16.395 9.392 -6.634 1.00 93.31 389 TYR A C 1
ATOM 3098 O O . TYR A 1 389 ? -16.503 8.295 -7.173 1.00 93.31 389 TYR A O 1
ATOM 3106 N N . PHE A 1 390 ? -17.463 10.094 -6.250 1.00 91.19 390 PHE A N 1
ATOM 3107 C CA . PHE A 1 390 ? -18.812 9.535 -6.338 1.00 91.19 390 PHE A CA 1
ATOM 3108 C C . PHE A 1 390 ? -19.258 9.380 -7.794 1.00 91.19 390 PHE A C 1
ATOM 3110 O O . PHE A 1 390 ? -19.668 8.296 -8.177 1.00 91.19 390 PHE A O 1
ATOM 3117 N N . GLY A 1 391 ? -19.099 10.407 -8.632 1.00 88.06 391 GLY A N 1
ATOM 3118 C CA . GLY A 1 391 ? -19.628 10.395 -9.997 1.00 88.06 391 GLY A CA 1
ATOM 3119 C C . GLY A 1 391 ? -18.831 9.543 -10.984 1.00 88.06 391 GLY A C 1
ATOM 3120 O O . GLY A 1 391 ? -19.433 8.885 -11.820 1.00 88.06 391 GLY A O 1
ATOM 3121 N N . VAL A 1 392 ? -17.494 9.543 -10.904 1.00 81.19 392 VAL A N 1
ATOM 3122 C CA . VAL A 1 392 ? -16.643 8.816 -11.869 1.00 81.19 392 VAL A CA 1
ATOM 3123 C C . VAL A 1 392 ? -16.190 7.467 -11.321 1.00 81.19 392 VAL A C 1
ATOM 3125 O O . VAL A 1 392 ? -16.105 6.510 -12.076 1.00 81.19 392 VAL A O 1
ATOM 3128 N N . SER A 1 393 ? -15.874 7.371 -10.025 1.00 81.88 393 SER A N 1
ATOM 3129 C CA . SER A 1 393 ? -15.336 6.119 -9.463 1.00 81.88 393 SER A CA 1
ATOM 3130 C C . SER A 1 393 ? -16.419 5.182 -8.937 1.00 81.88 393 SER A C 1
ATOM 3132 O O . SER A 1 393 ? -16.245 3.969 -9.032 1.00 81.88 393 SER A O 1
ATOM 3134 N N . LEU A 1 394 ? -17.503 5.724 -8.369 1.00 84.19 394 LEU A N 1
ATOM 3135 C CA . LEU A 1 394 ? -18.628 4.941 -7.844 1.00 84.19 394 LEU A CA 1
ATOM 3136 C C . LEU A 1 394 ? -19.873 4.965 -8.738 1.00 84.19 394 LEU A C 1
ATOM 3138 O O . LEU A 1 394 ? -20.808 4.227 -8.447 1.00 84.19 394 LEU A O 1
ATOM 3142 N N . GLU A 1 395 ? -19.905 5.811 -9.773 1.00 84.44 395 GLU A N 1
ATOM 3143 C CA . GLU A 1 395 ? -21.079 6.031 -10.637 1.00 84.44 395 GLU A CA 1
ATOM 3144 C C . GLU A 1 395 ? -22.350 6.403 -9.840 1.00 84.44 395 GLU A C 1
ATOM 3146 O O . GLU A 1 395 ? -23.472 6.006 -10.146 1.00 84.44 395 GLU A O 1
ATOM 3151 N N . GLN A 1 396 ? -22.166 7.187 -8.775 1.00 84.81 396 GLN A N 1
ATOM 3152 C CA . GLN A 1 396 ? -23.192 7.606 -7.822 1.00 84.81 396 GLN A CA 1
ATOM 3153 C C . GLN A 1 396 ? -23.227 9.130 -7.657 1.00 84.81 396 GLN A C 1
ATOM 3155 O O . GLN A 1 396 ? -22.239 9.838 -7.861 1.00 84.81 396 GLN A O 1
ATOM 3160 N N . HIS A 1 397 ? -24.374 9.653 -7.223 1.00 80.00 397 HIS A N 1
ATOM 3161 C CA . HIS A 1 397 ? -24.498 11.066 -6.873 1.00 80.00 397 HIS A CA 1
ATOM 3162 C C . HIS A 1 397 ? -23.839 11.359 -5.518 1.00 80.00 397 HIS A C 1
ATOM 3164 O O . HIS A 1 397 ? -23.982 10.609 -4.551 1.00 80.00 397 HIS A O 1
ATOM 3170 N N . ALA A 1 398 ? -23.101 12.469 -5.453 1.00 80.38 398 ALA A N 1
ATOM 3171 C CA . ALA A 1 398 ? -22.437 12.913 -4.235 1.00 80.38 398 ALA A CA 1
ATOM 3172 C C . ALA A 1 398 ? -23.422 13.658 -3.322 1.00 80.38 398 ALA A C 1
ATOM 3174 O O . ALA A 1 398 ? -23.678 14.844 -3.523 1.00 80.38 398 ALA A O 1
ATOM 3175 N N . GLU A 1 399 ? -23.911 12.992 -2.278 1.00 82.75 399 GLU A N 1
ATOM 3176 C CA . GLU A 1 399 ? -24.595 13.684 -1.183 1.00 82.75 399 GLU A CA 1
ATOM 3177 C C . GLU A 1 399 ? -23.589 14.539 -0.384 1.00 82.75 399 GLU A C 1
ATOM 3179 O O . GLU A 1 399 ? -22.485 14.060 -0.088 1.00 82.75 399 GLU A O 1
ATOM 3184 N N . PRO A 1 400 ? -23.928 15.779 0.024 1.00 82.69 400 PRO A N 1
ATOM 3185 C CA . PRO A 1 400 ? -23.000 16.662 0.741 1.00 82.69 400 PRO A CA 1
ATOM 3186 C C . PRO A 1 400 ? -22.404 16.041 2.010 1.00 82.69 400 PRO A C 1
ATOM 3188 O O . PRO A 1 400 ? -21.226 16.237 2.314 1.00 82.69 400 PRO A O 1
ATOM 3191 N N . ASP A 1 401 ? -23.190 15.254 2.746 1.00 81.44 401 ASP A N 1
ATOM 3192 C CA . ASP A 1 401 ? -22.700 14.561 3.936 1.00 81.44 401 ASP A CA 1
ATOM 3193 C C . ASP A 1 401 ? -21.695 13.461 3.578 1.00 81.44 401 ASP A C 1
ATOM 3195 O O . ASP A 1 401 ? -20.638 13.392 4.205 1.00 81.44 401 ASP A O 1
ATOM 3199 N N . HIS A 1 402 ? -21.953 12.666 2.534 1.00 84.38 402 HIS A N 1
ATOM 3200 C CA . HIS A 1 402 ? -21.005 11.659 2.047 1.00 84.38 402 HIS A CA 1
ATOM 3201 C C . HIS A 1 402 ? -19.701 12.291 1.553 1.00 84.38 402 HIS A C 1
ATOM 3203 O O . HIS A 1 402 ? -18.625 11.739 1.784 1.00 84.38 402 HIS A O 1
ATOM 3209 N N . ALA A 1 403 ? -19.770 13.477 0.943 1.00 89.44 403 ALA A N 1
ATOM 3210 C CA . ALA A 1 403 ? -18.586 14.235 0.557 1.00 89.44 403 ALA A CA 1
ATOM 3211 C C . ALA A 1 403 ? -17.713 14.592 1.772 1.00 89.44 403 ALA A C 1
ATOM 3213 O O . ALA A 1 403 ? -16.507 14.358 1.755 1.00 89.44 403 ALA A O 1
ATOM 3214 N N . HIS A 1 404 ? -18.293 15.095 2.864 1.00 88.62 404 HIS A N 1
ATOM 3215 C CA . HIS A 1 404 ? -17.523 15.384 4.080 1.00 88.62 404 HIS A CA 1
ATOM 3216 C C . HIS A 1 404 ? -16.969 14.124 4.757 1.00 88.62 404 HIS A C 1
ATOM 3218 O O . HIS A 1 404 ? -15.850 14.146 5.265 1.00 88.62 404 HIS A O 1
ATOM 3224 N N . GLU A 1 405 ? -17.720 13.021 4.747 1.00 87.12 405 GLU A N 1
ATOM 3225 C CA . GLU A 1 405 ? -17.245 11.736 5.272 1.00 87.12 405 GLU A CA 1
ATOM 3226 C C . GLU A 1 405 ? -16.069 11.169 4.465 1.00 87.12 405 GLU A C 1
ATOM 3228 O O . GLU A 1 405 ? -15.111 10.655 5.050 1.00 87.12 405 GLU A O 1
ATOM 3233 N N . LEU A 1 406 ? -16.110 11.307 3.134 1.00 91.00 406 LEU A N 1
ATOM 3234 C CA . LEU A 1 406 ? -14.979 11.002 2.262 1.00 91.00 406 LEU A CA 1
ATOM 3235 C C . LEU A 1 406 ? -13.764 11.852 2.652 1.00 91.00 406 LEU A C 1
ATOM 3237 O O . LEU A 1 406 ? -12.697 11.293 2.892 1.00 91.00 406 LEU A O 1
ATOM 3241 N N . ALA A 1 407 ? -13.913 13.177 2.776 1.00 93.75 407 ALA A N 1
ATOM 3242 C CA . ALA A 1 407 ? -12.810 14.049 3.195 1.00 93.75 407 ALA A CA 1
ATOM 3243 C C . ALA A 1 407 ? -12.216 13.612 4.539 1.00 93.75 407 ALA A C 1
ATOM 3245 O O . ALA A 1 407 ? -11.000 13.472 4.648 1.00 93.75 407 ALA A O 1
ATOM 3246 N N . ASP A 1 408 ? -13.053 13.353 5.547 1.00 91.94 408 ASP A N 1
ATOM 3247 C CA . ASP A 1 408 ? -12.597 12.921 6.871 1.00 91.94 408 ASP A CA 1
ATOM 3248 C C . ASP A 1 408 ? -11.805 11.610 6.804 1.00 91.94 408 ASP A C 1
ATOM 3250 O O . ASP A 1 408 ? -10.787 11.466 7.483 1.00 91.94 408 ASP A O 1
ATOM 3254 N N . GLN A 1 409 ? -12.231 10.669 5.961 1.00 90.88 409 GLN A N 1
ATOM 3255 C CA . GLN A 1 409 ? -11.504 9.426 5.719 1.00 90.88 409 GLN A CA 1
ATOM 3256 C C . GLN A 1 409 ? -10.143 9.673 5.056 1.00 90.88 409 GLN A C 1
ATOM 3258 O O . GLN A 1 409 ? -9.142 9.088 5.469 1.00 90.88 409 GLN A O 1
ATOM 3263 N N . LEU A 1 410 ? -10.083 10.539 4.044 1.00 95.50 410 LEU A N 1
ATOM 3264 C CA . LEU A 1 410 ? -8.827 10.877 3.375 1.00 95.50 410 LEU A CA 1
ATOM 3265 C C . LEU A 1 410 ? -7.871 11.591 4.343 1.00 95.50 410 LEU A C 1
ATOM 3267 O O . LEU A 1 410 ? -6.691 11.248 4.410 1.00 95.50 410 LEU A O 1
ATOM 3271 N N . PHE A 1 411 ? -8.371 12.519 5.163 1.00 96.12 411 PHE A N 1
ATOM 3272 C CA . PHE A 1 411 ? -7.571 13.207 6.178 1.00 96.12 411 PHE A CA 1
ATOM 3273 C C . PHE A 1 411 ? -7.056 12.272 7.271 1.00 96.12 411 PHE A C 1
ATOM 3275 O O . PHE A 1 411 ? -5.904 12.404 7.689 1.00 96.12 411 PHE A O 1
ATOM 3282 N N . GLU A 1 412 ? -7.858 11.293 7.698 1.00 93.38 412 GLU A N 1
ATOM 3283 C CA . GLU A 1 412 ? -7.397 10.232 8.595 1.00 93.38 412 GLU A CA 1
ATOM 3284 C C . GLU A 1 412 ? -6.182 9.500 8.019 1.00 93.38 412 GLU A C 1
ATOM 3286 O O . GLU A 1 412 ? -5.296 9.125 8.780 1.00 93.38 412 GLU A O 1
ATOM 3291 N N . GLU A 1 413 ? -6.110 9.264 6.710 1.00 95.25 413 GLU A N 1
ATOM 3292 C CA . GLU A 1 413 ? -4.979 8.556 6.099 1.00 95.25 413 GLU A CA 1
ATOM 3293 C C . GLU A 1 413 ? -3.760 9.449 5.853 1.00 95.25 413 GLU A C 1
ATOM 3295 O O . GLU A 1 413 ? -2.638 9.012 6.106 1.00 95.25 413 GLU A O 1
ATOM 3300 N N . ILE A 1 414 ? -3.947 10.699 5.413 1.00 97.75 414 ILE A N 1
ATOM 3301 C CA . ILE A 1 414 ? -2.818 11.583 5.067 1.00 97.75 414 ILE A CA 1
ATOM 3302 C C . ILE A 1 414 ? -2.261 12.369 6.265 1.00 97.75 414 ILE A C 1
ATOM 3304 O O . ILE A 1 414 ? -1.144 12.879 6.177 1.00 97.75 414 ILE A O 1
ATOM 3308 N N . LEU A 1 415 ? -3.013 12.504 7.368 1.00 96.88 415 LEU A N 1
ATOM 3309 C CA . LEU A 1 415 ? -2.589 13.211 8.594 1.00 96.88 415 LEU A CA 1
ATOM 3310 C C . LEU A 1 415 ? -2.525 12.300 9.832 1.00 96.88 415 LEU A C 1
ATOM 3312 O O . LEU A 1 415 ? -1.954 12.690 10.856 1.00 96.88 415 LEU A O 1
ATOM 3316 N N . GLY A 1 416 ? -3.101 11.096 9.757 1.00 93.19 416 GLY A N 1
ATOM 3317 C CA . GLY A 1 416 ? -3.235 10.167 10.876 1.00 93.19 416 GLY A CA 1
ATOM 3318 C C . GLY A 1 416 ? -4.319 10.597 11.859 1.00 93.19 416 GLY A C 1
ATOM 3319 O O . GLY A 1 416 ? -5.457 10.133 11.802 1.00 93.19 416 GLY A O 1
ATOM 3320 N N . ASP A 1 417 ? -3.956 11.500 12.764 1.00 88.56 417 ASP A N 1
ATOM 3321 C CA . ASP A 1 417 ? -4.897 12.181 13.658 1.00 88.56 417 ASP A CA 1
ATOM 3322 C C . ASP A 1 417 ? -5.038 13.642 13.210 1.00 88.56 417 ASP A C 1
ATOM 3324 O O . ASP A 1 417 ? -4.053 14.252 12.792 1.00 88.56 417 ASP A O 1
ATOM 3328 N N . PHE A 1 418 ? -6.241 14.209 13.241 1.00 92.75 418 PHE A N 1
ATOM 3329 C CA . PHE A 1 418 ? -6.471 15.570 12.751 1.00 92.75 418 PHE A CA 1
ATOM 3330 C C . PHE A 1 418 ? -7.656 16.246 13.447 1.00 92.75 418 PHE A C 1
ATOM 3332 O O . PHE A 1 418 ? -8.605 15.599 13.900 1.00 92.75 418 PHE A O 1
ATOM 3339 N N . ALA A 1 419 ? -7.591 17.574 13.527 1.00 91.62 419 ALA A N 1
ATOM 3340 C CA . ALA A 1 419 ? -8.657 18.409 14.055 1.00 91.62 419 ALA A CA 1
ATOM 3341 C C . ALA A 1 419 ? -9.733 18.643 12.986 1.00 91.62 419 ALA A C 1
ATOM 3343 O O . ALA A 1 419 ? -9.419 19.010 11.855 1.00 91.62 419 ALA A O 1
ATOM 3344 N N . ARG A 1 420 ? -11.001 18.459 13.354 1.00 89.00 420 ARG A N 1
ATOM 3345 C CA . ARG A 1 420 ? -12.152 18.670 12.465 1.00 89.00 420 ARG A CA 1
ATOM 3346 C C . ARG A 1 420 ? -12.809 20.026 12.763 1.00 89.00 420 ARG A C 1
ATOM 3348 O O . ARG A 1 420 ? -12.907 20.372 13.943 1.00 89.00 420 ARG A O 1
ATOM 3355 N N . PRO A 1 421 ? -13.292 20.763 11.749 1.00 87.50 421 PRO A N 1
ATOM 3356 C CA . PRO A 1 421 ? -14.138 21.934 11.956 1.00 87.50 421 PRO A CA 1
ATOM 3357 C C . PRO A 1 421 ? -15.393 21.592 12.770 1.00 87.50 421 PRO A C 1
ATOM 3359 O O . PRO A 1 421 ? -15.987 20.527 12.594 1.00 87.50 421 PRO A O 1
ATOM 3362 N N . HIS A 1 422 ? -15.812 22.498 13.659 1.00 79.44 422 HIS A N 1
ATOM 3363 C CA . HIS A 1 422 ? -17.027 22.313 14.467 1.00 79.44 422 HIS A CA 1
ATOM 3364 C C . HIS A 1 422 ? -18.312 22.393 13.633 1.00 79.44 422 HIS A C 1
ATOM 3366 O O . HIS A 1 422 ? -19.282 21.699 13.930 1.00 79.44 422 HIS A O 1
ATOM 3372 N N . HIS A 1 423 ? -18.315 23.231 12.597 1.00 78.69 423 HIS A N 1
ATOM 3373 C CA . HIS A 1 423 ? -19.401 23.351 11.633 1.00 78.69 423 HIS A CA 1
ATOM 3374 C C . HIS A 1 423 ? -18.968 22.726 10.307 1.00 78.69 423 HIS A C 1
ATOM 3376 O O . HIS A 1 423 ? -17.833 22.906 9.872 1.00 78.69 423 HIS A O 1
ATOM 3382 N N . ARG A 1 424 ? -19.871 21.986 9.657 1.00 74.88 424 ARG A N 1
ATOM 3383 C CA . ARG A 1 424 ? -19.625 21.486 8.303 1.00 74.88 424 ARG A CA 1
ATOM 3384 C C . ARG A 1 424 ? -19.999 22.568 7.303 1.00 74.88 424 ARG A C 1
ATOM 3386 O O . ARG A 1 424 ? -21.133 23.044 7.281 1.00 74.88 424 ARG A O 1
ATOM 3393 N N . SER A 1 425 ? -19.019 22.963 6.504 1.00 82.12 425 SER A N 1
ATOM 3394 C CA . SER A 1 425 ? -19.212 23.869 5.380 1.00 82.12 425 SER A CA 1
ATOM 3395 C C . SER A 1 425 ? -20.236 23.325 4.382 1.00 82.12 425 SER A C 1
ATOM 3397 O O . SER A 1 425 ? -20.419 22.122 4.260 1.00 82.12 425 SER A O 1
ATOM 3399 N N . ARG A 1 426 ? -20.908 24.211 3.635 1.00 84.12 426 ARG A N 1
ATOM 3400 C CA . ARG A 1 426 ? -21.886 23.791 2.610 1.00 84.12 426 ARG A CA 1
ATOM 3401 C C . ARG A 1 426 ? -21.238 23.148 1.381 1.00 84.12 426 ARG A C 1
ATOM 3403 O O . ARG A 1 426 ? -21.914 22.427 0.659 1.00 84.12 426 ARG A O 1
ATOM 3410 N N . SER A 1 427 ? -19.960 23.430 1.122 1.00 92.00 427 SER A N 1
ATOM 3411 C CA . SER A 1 427 ? -19.233 22.901 -0.031 1.00 92.00 427 SER A CA 1
ATOM 3412 C C . SER A 1 427 ? -18.014 22.091 0.394 1.00 92.00 427 SER A C 1
ATOM 3414 O O . SER A 1 427 ? -17.291 22.459 1.324 1.00 92.00 427 SER A O 1
ATOM 3416 N N . TYR A 1 428 ? -17.752 21.026 -0.365 1.00 94.00 428 TYR A N 1
ATOM 3417 C CA . TYR A 1 428 ? -16.592 20.156 -0.189 1.00 94.00 428 TYR A CA 1
ATOM 3418 C C . TYR A 1 428 ? -15.276 20.948 -0.208 1.00 94.00 428 TYR A C 1
ATOM 3420 O O . TYR A 1 428 ? -14.466 20.841 0.707 1.00 94.00 428 TYR A O 1
ATOM 3428 N N . SER A 1 429 ? -15.098 21.831 -1.197 1.00 95.50 429 SER A N 1
ATOM 3429 C CA . SER A 1 429 ? -13.897 22.667 -1.331 1.00 95.50 429 SER A CA 1
ATOM 3430 C C . SER A 1 429 ? -13.636 23.544 -0.099 1.00 95.50 429 SER A C 1
ATOM 3432 O O . SER A 1 429 ? -12.509 23.589 0.404 1.00 95.50 429 SER A O 1
ATOM 3434 N N . ARG A 1 430 ? -14.679 24.200 0.433 1.00 95.19 430 ARG A N 1
ATOM 3435 C CA . ARG A 1 430 ? -14.555 25.039 1.631 1.00 95.19 430 ARG A CA 1
ATOM 3436 C C . ARG A 1 430 ? -14.215 24.199 2.861 1.00 95.19 430 ARG A C 1
ATOM 3438 O O . ARG A 1 430 ? -13.320 24.583 3.609 1.00 95.19 430 ARG A O 1
ATOM 3445 N N . TYR A 1 431 ? -14.842 23.030 3.009 1.00 94.94 431 TYR A N 1
ATOM 3446 C CA . TYR A 1 431 ? -14.519 22.090 4.083 1.00 94.94 431 TYR A CA 1
ATOM 3447 C C . TYR A 1 431 ? -13.046 21.664 4.054 1.00 94.94 431 TYR A C 1
ATOM 3449 O O . TYR A 1 431 ? -12.361 21.738 5.072 1.00 94.94 431 TYR A O 1
ATOM 3457 N N . LEU A 1 432 ? -12.520 21.290 2.880 1.00 96.69 432 LEU A N 1
ATOM 3458 C CA . LEU A 1 432 ? -11.106 20.936 2.736 1.00 96.69 432 LEU A CA 1
ATOM 3459 C C . LEU A 1 432 ? -10.185 22.090 3.158 1.00 96.69 432 LEU A C 1
ATOM 3461 O O . LEU A 1 432 ? -9.204 21.867 3.866 1.00 96.69 432 LEU A O 1
ATOM 3465 N N . THR A 1 433 ? -10.497 23.320 2.744 1.00 96.69 433 THR A N 1
ATOM 3466 C CA . THR A 1 433 ? -9.720 24.516 3.105 1.00 96.69 433 THR A CA 1
ATOM 3467 C C . THR A 1 433 ? -9.710 24.758 4.614 1.00 96.69 433 THR A C 1
ATOM 3469 O O . THR A 1 433 ? -8.643 24.995 5.180 1.00 96.69 433 THR A O 1
ATOM 3472 N N . GLU A 1 434 ? -10.858 24.635 5.281 1.00 96.19 434 GLU A N 1
ATOM 3473 C CA . GLU A 1 434 ? -10.978 24.784 6.737 1.00 96.19 434 GLU A CA 1
ATOM 3474 C C . GLU A 1 434 ? -10.183 23.702 7.485 1.00 96.19 434 GLU A C 1
ATOM 3476 O O . GLU A 1 434 ? -9.403 24.021 8.388 1.00 96.19 434 GLU A O 1
ATOM 3481 N N . VAL A 1 435 ? -10.290 22.433 7.068 1.00 96.00 435 VAL A N 1
ATOM 3482 C CA . VAL A 1 435 ? -9.516 21.333 7.669 1.00 96.00 435 VAL A CA 1
ATOM 3483 C C . VAL A 1 435 ? -8.010 21.559 7.492 1.00 96.00 435 VAL A C 1
ATOM 3485 O O . VAL A 1 435 ? -7.257 21.433 8.462 1.00 96.00 435 VAL A O 1
ATOM 3488 N N . PHE A 1 436 ? -7.544 21.926 6.293 1.00 97.69 436 PHE A N 1
ATOM 3489 C CA . PHE A 1 436 ? -6.123 22.217 6.071 1.00 97.69 436 PHE A CA 1
ATOM 3490 C C . PHE A 1 436 ? -5.641 23.418 6.882 1.00 97.69 436 PHE A C 1
ATOM 3492 O O . PHE A 1 436 ? -4.540 23.356 7.423 1.00 97.69 436 PHE A O 1
ATOM 3499 N N . ALA A 1 437 ? -6.441 24.479 7.015 1.00 97.00 437 ALA A N 1
ATOM 3500 C CA . ALA A 1 437 ? -6.085 25.638 7.829 1.00 97.00 437 ALA A CA 1
ATOM 3501 C C . ALA A 1 437 ? -5.891 25.249 9.305 1.00 97.00 437 ALA A C 1
ATOM 3503 O O . ALA A 1 437 ? -4.857 25.562 9.897 1.00 97.00 437 ALA A O 1
ATOM 3504 N N . MET A 1 438 ? -6.822 24.475 9.874 1.00 97.38 438 MET A N 1
ATOM 3505 C CA . MET A 1 438 ? -6.737 23.990 11.259 1.00 97.38 438 MET A CA 1
ATOM 3506 C C . MET A 1 438 ? -5.567 23.022 11.494 1.00 97.38 438 MET A C 1
ATOM 3508 O O . MET A 1 438 ? -5.053 22.927 12.607 1.00 97.38 438 MET A O 1
ATOM 3512 N N . ASN A 1 439 ? -5.134 22.299 10.457 1.00 97.75 439 ASN A N 1
ATOM 3513 C CA . ASN A 1 439 ? -4.098 21.267 10.551 1.00 97.75 439 ASN A CA 1
ATOM 3514 C C . ASN A 1 439 ? -2.796 21.631 9.823 1.00 97.75 439 ASN A C 1
ATOM 3516 O O . ASN A 1 439 ? -1.948 20.757 9.633 1.00 97.75 439 ASN A O 1
ATOM 3520 N N . ARG A 1 440 ? -2.595 22.900 9.441 1.00 98.06 440 ARG A N 1
ATOM 3521 C CA . ARG A 1 440 ? -1.510 23.330 8.540 1.00 98.06 440 ARG A CA 1
ATOM 3522 C C . ARG A 1 440 ? -0.130 22.862 9.000 1.00 98.06 440 ARG A C 1
ATOM 3524 O O . ARG A 1 440 ? 0.573 22.193 8.249 1.00 98.06 440 ARG A O 1
ATOM 3531 N N . ARG A 1 441 ? 0.200 23.095 10.278 1.00 97.94 441 ARG A N 1
ATOM 3532 C CA . ARG A 1 441 ? 1.476 22.664 10.887 1.00 97.94 441 ARG A CA 1
ATOM 3533 C C . ARG A 1 441 ? 1.696 21.152 10.786 1.00 97.94 441 ARG A C 1
ATOM 3535 O O . ARG A 1 441 ? 2.810 20.706 10.532 1.00 97.94 441 ARG A O 1
ATOM 3542 N N . ARG A 1 442 ? 0.641 20.356 10.990 1.00 97.81 442 ARG A N 1
ATOM 3543 C CA . ARG A 1 442 ? 0.706 18.892 10.898 1.00 97.81 442 ARG A CA 1
ATOM 3544 C C . ARG A 1 442 ? 0.885 18.446 9.452 1.00 97.81 442 ARG A C 1
ATOM 3546 O O . ARG A 1 442 ? 1.736 17.607 9.192 1.00 97.81 442 ARG A O 1
ATOM 3553 N N . ALA A 1 443 ? 0.120 19.023 8.531 1.00 98.50 443 ALA A N 1
ATOM 3554 C CA . ALA A 1 443 ? 0.226 18.738 7.106 1.00 98.50 443 ALA A CA 1
ATOM 3555 C C . ALA A 1 443 ? 1.637 19.046 6.568 1.00 98.50 443 ALA A C 1
ATOM 3557 O O . ALA A 1 443 ? 2.222 18.206 5.890 1.00 98.50 443 ALA A O 1
ATOM 3558 N N . ASP A 1 444 ? 2.225 20.184 6.952 1.00 98.62 444 ASP A N 1
ATOM 3559 C CA . ASP A 1 444 ? 3.603 20.545 6.586 1.00 98.62 444 ASP A CA 1
ATOM 3560 C C . ASP A 1 444 ? 4.620 19.563 7.177 1.00 98.62 444 ASP A C 1
ATOM 3562 O O . ASP A 1 444 ? 5.514 19.086 6.480 1.00 98.62 444 ASP A O 1
ATOM 3566 N N . HIS A 1 445 ? 4.458 19.202 8.454 1.00 98.44 445 HIS A N 1
ATOM 3567 C CA . HIS A 1 445 ? 5.325 18.224 9.106 1.00 98.44 445 HIS A CA 1
ATOM 3568 C C . HIS A 1 445 ? 5.287 16.856 8.409 1.00 98.44 445 HIS A C 1
ATOM 3570 O O . HIS A 1 445 ? 6.342 16.270 8.155 1.00 98.44 445 HIS A O 1
ATOM 3576 N N . VAL A 1 446 ? 4.091 16.356 8.079 1.00 98.56 446 VAL A N 1
ATOM 3577 C CA . VAL A 1 446 ? 3.930 15.074 7.382 1.00 98.56 446 VAL A CA 1
ATOM 3578 C C . VAL A 1 446 ? 4.541 15.146 5.984 1.00 98.56 446 VAL A C 1
ATOM 3580 O O . VAL A 1 446 ? 5.328 14.271 5.636 1.00 98.56 446 VAL A O 1
ATOM 3583 N N . PHE A 1 447 ? 4.280 16.206 5.215 1.00 98.81 447 PHE A N 1
ATOM 3584 C CA . PHE A 1 447 ? 4.887 16.405 3.896 1.00 98.81 447 PHE A CA 1
ATOM 3585 C C . PHE A 1 447 ? 6.423 16.319 3.940 1.00 98.81 447 PHE A C 1
ATOM 3587 O O . PHE A 1 447 ? 7.031 15.557 3.185 1.00 98.81 447 PHE A O 1
ATOM 3594 N N . LEU A 1 448 ? 7.062 17.036 4.873 1.00 98.75 448 LEU A N 1
ATOM 3595 C CA . LEU A 1 448 ? 8.519 16.997 5.041 1.00 98.75 448 LEU A CA 1
ATOM 3596 C C . LEU A 1 448 ? 9.018 15.606 5.468 1.00 98.75 448 LEU A C 1
ATOM 3598 O O . LEU A 1 448 ? 10.075 15.159 5.015 1.00 98.75 448 LEU A O 1
ATOM 3602 N N . ALA A 1 449 ? 8.277 14.902 6.327 1.00 98.50 449 ALA A N 1
ATOM 3603 C CA . ALA A 1 449 ? 8.617 13.541 6.737 1.00 98.50 449 ALA A CA 1
ATOM 3604 C C . ALA A 1 449 ? 8.549 12.547 5.563 1.00 98.50 449 ALA A C 1
ATOM 3606 O O . ALA A 1 449 ? 9.469 11.742 5.400 1.00 98.50 449 ALA A O 1
ATOM 3607 N N . LEU A 1 450 ? 7.527 12.649 4.710 1.00 98.69 450 LEU A N 1
ATOM 3608 C CA . LEU A 1 450 ? 7.370 11.803 3.524 1.00 98.69 450 LEU A CA 1
ATOM 3609 C C . LEU A 1 450 ? 8.471 12.065 2.490 1.00 98.69 450 LEU A C 1
ATOM 3611 O O . LEU A 1 450 ? 9.027 11.120 1.936 1.00 98.69 450 LEU A O 1
ATOM 3615 N N . LEU A 1 451 ? 8.877 13.322 2.278 1.00 98.56 451 LEU A N 1
ATOM 3616 C CA . LEU A 1 451 ? 10.010 13.625 1.394 1.00 98.56 451 LEU A CA 1
ATOM 3617 C C . LEU A 1 451 ? 11.348 13.116 1.938 1.00 98.56 451 LEU A C 1
ATOM 3619 O O . LEU A 1 451 ? 12.212 12.698 1.164 1.00 98.56 451 LEU A O 1
ATOM 3623 N N . ARG A 1 452 ? 11.518 13.072 3.264 1.00 98.56 452 ARG A N 1
ATOM 3624 C CA . ARG A 1 452 ? 12.671 12.405 3.884 1.00 98.56 452 ARG A CA 1
ATOM 3625 C C . ARG A 1 452 ? 12.656 10.898 3.613 1.00 98.56 452 ARG A C 1
ATOM 3627 O O . ARG A 1 452 ? 13.705 10.330 3.307 1.00 98.56 452 ARG A O 1
ATOM 3634 N N . GLU A 1 453 ? 11.497 10.250 3.721 1.00 98.31 453 GLU A N 1
ATOM 3635 C CA . GLU A 1 453 ? 11.336 8.823 3.413 1.00 98.31 453 GLU A CA 1
ATOM 3636 C C . GLU A 1 453 ? 11.634 8.531 1.936 1.00 98.31 453 GLU A C 1
ATOM 3638 O O . GLU A 1 453 ? 12.473 7.675 1.649 1.00 98.31 453 GLU A O 1
ATOM 3643 N N . LEU A 1 454 ? 11.056 9.315 1.020 1.00 98.19 454 LEU A N 1
ATOM 3644 C CA . LEU A 1 454 ? 11.304 9.232 -0.421 1.00 98.19 454 LEU A CA 1
ATOM 3645 C C . LEU A 1 454 ? 12.795 9.385 -0.752 1.00 98.19 454 LEU A C 1
ATOM 3647 O O . LEU A 1 454 ? 13.360 8.571 -1.481 1.00 98.19 454 LEU A O 1
ATOM 3651 N N . GLY A 1 455 ? 13.461 10.381 -0.158 1.00 97.38 455 GLY A N 1
ATOM 3652 C CA . GLY A 1 455 ? 14.897 10.606 -0.339 1.00 97.38 455 GLY A CA 1
ATOM 3653 C C . GLY A 1 455 ? 15.759 9.477 0.218 1.00 97.38 455 GLY A C 1
ATOM 3654 O O . GLY A 1 455 ? 16.772 9.127 -0.384 1.00 97.38 455 GLY A O 1
ATOM 3655 N N . THR A 1 456 ? 15.348 8.864 1.330 1.00 98.25 456 THR A N 1
ATOM 3656 C CA . THR A 1 456 ? 16.047 7.710 1.919 1.00 98.25 456 THR A CA 1
ATOM 3657 C C . THR A 1 456 ? 15.923 6.473 1.027 1.00 98.25 456 THR A C 1
ATOM 3659 O O . THR A 1 456 ? 16.927 5.822 0.731 1.00 98.25 456 THR A O 1
ATOM 3662 N N . PHE A 1 457 ? 14.714 6.162 0.552 1.00 97.88 457 PHE A N 1
ATOM 3663 C CA . PHE A 1 457 ? 14.473 5.047 -0.367 1.00 97.88 457 PHE A CA 1
ATOM 3664 C C . PHE A 1 457 ? 15.293 5.219 -1.650 1.00 97.88 457 PHE A C 1
ATOM 3666 O O . PHE A 1 457 ? 16.132 4.378 -1.983 1.00 97.88 457 PHE A O 1
ATOM 3673 N N . TRP A 1 458 ? 15.137 6.370 -2.306 1.00 96.81 458 TRP A N 1
ATOM 3674 C CA . TRP A 1 458 ? 15.812 6.685 -3.561 1.00 96.81 458 TRP A CA 1
ATOM 3675 C C . TRP A 1 458 ? 17.335 6.766 -3.417 1.00 96.81 458 TRP A C 1
ATOM 3677 O O . TRP A 1 458 ? 18.065 6.243 -4.254 1.00 96.81 458 TRP A O 1
ATOM 3687 N N . GLY A 1 459 ? 17.841 7.356 -2.329 1.00 95.75 459 GLY A N 1
ATOM 3688 C CA . GLY A 1 459 ? 19.277 7.416 -2.051 1.00 95.75 459 GLY A CA 1
ATOM 3689 C C . GLY A 1 459 ? 19.904 6.038 -1.830 1.00 95.75 459 GLY A C 1
ATOM 3690 O O . GLY A 1 459 ? 21.039 5.809 -2.254 1.00 95.75 459 GLY A O 1
ATOM 3691 N N . THR A 1 460 ? 19.167 5.106 -1.215 1.00 97.31 460 THR A N 1
ATOM 3692 C CA . THR A 1 460 ? 19.631 3.719 -1.032 1.00 97.31 460 THR A CA 1
ATOM 3693 C C . THR A 1 460 ? 19.731 3.030 -2.387 1.00 97.31 460 THR A C 1
ATOM 3695 O O . THR A 1 460 ? 20.800 2.529 -2.734 1.00 97.31 460 THR A O 1
ATOM 3698 N N . LEU A 1 461 ? 18.652 3.091 -3.178 1.00 96.44 461 LEU A N 1
ATOM 3699 C CA . LEU A 1 461 ? 18.569 2.513 -4.520 1.00 96.44 461 LEU A CA 1
ATOM 3700 C C . LEU A 1 461 ? 19.682 3.033 -5.441 1.00 96.44 461 LEU A C 1
ATOM 3702 O O . LEU A 1 461 ? 20.440 2.251 -6.014 1.00 96.44 461 LEU A O 1
ATOM 3706 N N . ALA A 1 462 ? 19.859 4.354 -5.491 1.00 91.94 462 ALA A N 1
ATOM 3707 C CA . ALA A 1 462 ? 20.895 4.995 -6.290 1.00 91.94 462 ALA A CA 1
ATOM 3708 C C . ALA A 1 462 ? 22.315 4.553 -5.901 1.00 91.94 462 ALA A C 1
ATOM 3710 O O . ALA A 1 462 ? 23.184 4.405 -6.763 1.00 91.94 462 ALA A O 1
ATOM 3711 N N . THR A 1 463 ? 22.576 4.337 -4.608 1.00 92.62 463 THR A N 1
ATOM 3712 C CA . THR A 1 463 ? 23.918 3.958 -4.137 1.00 92.62 463 THR A CA 1
ATOM 3713 C C . THR A 1 463 ? 24.283 2.536 -4.526 1.00 92.62 463 THR A C 1
ATOM 3715 O O . THR A 1 463 ? 25.428 2.279 -4.892 1.00 92.62 463 THR A O 1
ATOM 3718 N N . VAL A 1 464 ? 23.309 1.626 -4.513 1.00 93.75 464 VAL A N 1
ATOM 3719 C CA . VAL A 1 464 ? 23.505 0.242 -4.969 1.00 93.75 464 VAL A CA 1
ATOM 3720 C C . VAL A 1 464 ? 23.428 0.097 -6.491 1.00 93.75 464 VAL A C 1
ATOM 3722 O O . VAL A 1 464 ? 23.412 -1.019 -6.998 1.00 93.75 464 VAL A O 1
ATOM 3725 N N . LYS A 1 465 ? 23.397 1.223 -7.220 1.00 92.31 465 LYS A N 1
ATOM 3726 C CA . LYS A 1 465 ? 23.235 1.304 -8.680 1.00 92.31 465 LYS A CA 1
ATOM 3727 C C . LYS A 1 465 ? 21.989 0.571 -9.181 1.00 92.31 465 LYS A C 1
ATOM 3729 O O . LYS A 1 465 ? 22.003 -0.006 -10.264 1.00 92.31 465 LYS A O 1
ATOM 3734 N N . GLY A 1 466 ? 20.932 0.582 -8.376 1.00 94.06 466 GLY A N 1
ATOM 3735 C CA . GLY A 1 466 ? 19.616 0.162 -8.822 1.00 94.06 466 GLY A CA 1
ATOM 3736 C C . GLY A 1 466 ? 18.832 1.325 -9.418 1.00 94.06 466 GLY A C 1
ATOM 3737 O O . GLY A 1 466 ? 19.163 2.492 -9.190 1.00 94.06 466 GLY A O 1
ATOM 3738 N N . TYR A 1 467 ? 17.800 0.992 -10.180 1.00 95.06 467 TYR A N 1
ATOM 3739 C CA . TYR A 1 467 ? 16.847 1.942 -10.754 1.00 95.06 467 TYR A CA 1
ATOM 3740 C C . TYR A 1 467 ? 15.524 1.239 -11.064 1.00 95.06 467 TYR A C 1
ATOM 3742 O O . TYR A 1 467 ? 15.485 0.012 -11.101 1.00 95.06 467 TYR A O 1
ATOM 3750 N N . THR A 1 468 ? 14.452 2.003 -11.280 1.00 94.88 468 THR A N 1
ATOM 3751 C CA . THR A 1 468 ? 13.098 1.453 -11.518 1.00 94.88 468 THR A CA 1
ATOM 3752 C C . THR A 1 468 ? 12.472 1.896 -12.840 1.00 94.88 468 THR A C 1
ATOM 3754 O O . THR A 1 468 ? 11.284 1.691 -13.062 1.00 94.88 468 THR A O 1
ATOM 3757 N N . ASN A 1 469 ? 13.237 2.616 -13.673 1.00 92.31 469 ASN A N 1
ATOM 3758 C CA . ASN A 1 469 ? 12.743 3.360 -14.843 1.00 92.31 469 ASN A CA 1
ATOM 3759 C C . ASN A 1 469 ? 11.530 4.261 -14.530 1.00 92.31 469 ASN A C 1
ATOM 3761 O O . ASN A 1 469 ? 10.762 4.637 -15.415 1.00 92.31 469 ASN A O 1
ATOM 3765 N N . GLY A 1 470 ? 11.380 4.661 -13.267 1.00 92.19 470 GLY A N 1
ATOM 3766 C CA . GLY A 1 470 ? 10.263 5.435 -12.759 1.00 92.19 470 GLY A CA 1
ATOM 3767 C C . GLY A 1 470 ? 9.081 4.649 -12.200 1.00 92.19 470 GLY A C 1
ATOM 3768 O O . GLY A 1 470 ? 8.282 5.267 -11.497 1.00 92.19 470 GLY A O 1
ATOM 3769 N N . GLU A 1 471 ? 8.940 3.343 -12.452 1.00 91.38 471 GLU A N 1
ATOM 3770 C CA . GLU A 1 471 ? 7.713 2.604 -12.099 1.00 91.38 471 GLU A CA 1
ATOM 3771 C C . GLU A 1 471 ? 7.486 2.503 -10.587 1.00 91.38 471 GLU A C 1
ATOM 3773 O O . GLU A 1 471 ? 6.342 2.549 -10.135 1.00 91.38 471 GLU A O 1
ATOM 3778 N N . SER A 1 472 ? 8.540 2.499 -9.768 1.00 94.50 472 SER A N 1
ATOM 3779 C CA . SER A 1 472 ? 8.371 2.552 -8.308 1.00 94.50 472 SER A CA 1
ATOM 3780 C C . SER A 1 472 ? 8.136 3.967 -7.775 1.00 94.50 472 SER A C 1
ATOM 3782 O O . SER A 1 472 ? 7.764 4.122 -6.615 1.00 94.50 472 SER A O 1
ATOM 3784 N N . PHE A 1 473 ? 8.349 5.007 -8.589 1.00 96.81 473 PHE A N 1
ATOM 3785 C CA . PHE A 1 473 ? 8.232 6.415 -8.185 1.00 96.81 473 PHE A CA 1
ATOM 3786 C C . PHE A 1 473 ? 7.059 7.159 -8.825 1.00 96.81 473 PHE A C 1
ATOM 3788 O O . PHE A 1 473 ? 6.771 8.303 -8.456 1.00 96.81 473 PHE A O 1
ATOM 3795 N N . VAL A 1 474 ? 6.372 6.550 -9.790 1.00 95.62 474 VAL A N 1
ATOM 3796 C CA . VAL A 1 474 ? 5.170 7.133 -10.378 1.00 95.62 474 VAL A CA 1
ATOM 3797 C C . VAL A 1 474 ? 4.061 7.184 -9.326 1.00 95.62 474 VAL A C 1
ATOM 3799 O O . VAL A 1 474 ? 3.821 6.227 -8.594 1.00 95.62 474 VAL A O 1
ATOM 3802 N N . SER A 1 475 ? 3.369 8.318 -9.246 1.00 96.56 475 SER A N 1
ATOM 3803 C CA . SER A 1 475 ? 2.342 8.594 -8.226 1.00 96.56 475 SER A CA 1
ATOM 3804 C C . SER A 1 475 ? 1.243 7.526 -8.122 1.00 96.56 475 SER A C 1
ATOM 3806 O O . SER A 1 475 ? 0.783 7.247 -7.018 1.00 96.56 475 SER A O 1
ATOM 3808 N N . ARG A 1 476 ? 0.875 6.866 -9.230 1.00 95.19 476 ARG A N 1
ATOM 3809 C CA . ARG A 1 476 ? -0.080 5.742 -9.226 1.00 95.19 476 ARG A CA 1
ATOM 3810 C C . ARG A 1 476 ? 0.420 4.497 -8.482 1.00 95.19 476 ARG A C 1
ATOM 3812 O O . ARG A 1 476 ? -0.399 3.689 -8.063 1.00 95.19 476 ARG A O 1
ATOM 3819 N N . ASN A 1 477 ? 1.733 4.327 -8.318 1.00 95.88 477 ASN A N 1
ATOM 3820 C CA . ASN A 1 477 ? 2.371 3.136 -7.735 1.00 95.88 477 ASN A CA 1
ATOM 3821 C C . ASN A 1 477 ? 2.902 3.369 -6.313 1.00 95.88 477 ASN A C 1
ATOM 3823 O O . ASN A 1 477 ? 3.442 2.452 -5.688 1.00 95.88 477 ASN A O 1
ATOM 3827 N N . ILE A 1 478 ? 2.697 4.575 -5.776 1.00 97.56 478 ILE A N 1
ATOM 3828 C CA . ILE A 1 478 ? 2.945 4.891 -4.373 1.00 97.56 478 ILE A CA 1
ATOM 3829 C C . ILE A 1 478 ? 1.618 5.162 -3.678 1.00 97.56 478 ILE A C 1
ATOM 3831 O O . ILE A 1 478 ? 0.799 5.939 -4.165 1.00 97.56 478 ILE A O 1
ATOM 3835 N N . GLY A 1 479 ? 1.419 4.547 -2.517 1.00 97.25 479 GLY A N 1
ATOM 3836 C CA . GLY A 1 479 ? 0.304 4.846 -1.625 1.00 97.25 479 GLY A CA 1
ATOM 3837 C C . GLY A 1 479 ? 0.739 5.599 -0.370 1.00 97.25 479 GLY A C 1
ATOM 3838 O O . GLY A 1 479 ? 1.904 5.543 0.025 1.00 97.25 479 GLY A O 1
ATOM 3839 N N . LEU A 1 480 ? -0.204 6.273 0.286 1.00 98.06 480 LEU A N 1
ATOM 3840 C CA . LEU A 1 480 ? -0.060 6.700 1.681 1.00 98.06 480 LEU A CA 1
ATOM 3841 C C . LEU A 1 480 ? -0.807 5.745 2.590 1.00 98.06 480 LEU A C 1
ATOM 3843 O O . LEU A 1 480 ? -1.874 5.247 2.240 1.00 98.06 480 LEU A O 1
ATOM 3847 N N . ARG A 1 481 ? -0.269 5.497 3.778 1.00 96.44 481 ARG A N 1
ATOM 3848 C CA . ARG A 1 481 ? -0.998 4.754 4.800 1.00 96.44 481 ARG A CA 1
ATOM 3849 C C . ARG A 1 481 ? -0.769 5.357 6.165 1.00 96.44 481 ARG A C 1
ATOM 3851 O O . ARG A 1 481 ? 0.379 5.622 6.529 1.00 96.44 481 ARG A O 1
ATOM 3858 N N . SER A 1 482 ? -1.850 5.517 6.929 1.00 96.19 482 SER A N 1
ATOM 3859 C CA . SER A 1 482 ? -1.729 5.789 8.352 1.00 96.19 482 SER A CA 1
ATOM 3860 C C . SER A 1 482 ? -1.794 4.507 9.179 1.00 96.19 482 SER A C 1
ATOM 3862 O O . SER A 1 482 ? -2.790 3.780 9.179 1.00 96.19 482 SER A O 1
ATOM 3864 N N . GLU A 1 483 ? -0.736 4.263 9.942 1.00 95.00 483 GLU A N 1
ATOM 3865 C CA . GLU A 1 483 ? -0.579 3.089 10.791 1.00 95.00 483 GLU A CA 1
ATOM 3866 C C . GLU A 1 483 ? -0.504 3.475 12.263 1.00 95.00 483 GLU A C 1
ATOM 3868 O O . GLU A 1 483 ? 0.059 4.507 12.638 1.00 95.00 483 GLU A O 1
ATOM 3873 N N . TRP A 1 484 ? -1.077 2.623 13.113 1.00 95.31 484 TRP A N 1
ATOM 3874 C CA . TRP A 1 484 ? -0.916 2.752 14.552 1.00 95.31 484 TRP A CA 1
ATOM 3875 C C . TRP A 1 484 ? 0.426 2.143 14.937 1.00 95.31 484 TRP A C 1
ATOM 3877 O O . TRP A 1 484 ? 0.607 0.930 14.864 1.00 95.31 484 TRP A O 1
ATOM 3887 N N . SER A 1 485 ? 1.377 2.981 15.329 1.00 93.81 485 SER A N 1
ATOM 3888 C CA . SER A 1 485 ? 2.703 2.533 15.733 1.00 93.81 485 SER A CA 1
ATOM 3889 C C . SER A 1 485 ? 3.241 3.412 16.841 1.00 93.81 485 SER A C 1
ATOM 3891 O O . SER A 1 485 ? 3.165 4.640 16.797 1.00 93.81 485 SER A O 1
ATOM 3893 N N . GLY A 1 486 ? 3.781 2.772 17.873 1.00 92.88 486 GLY A N 1
ATOM 3894 C CA . GLY A 1 486 ? 4.321 3.478 19.017 1.00 92.88 486 GLY A CA 1
ATOM 3895 C C . GLY A 1 486 ? 3.288 4.342 19.744 1.00 92.88 486 GLY A C 1
ATOM 3896 O O . GLY A 1 486 ? 3.614 5.458 20.142 1.00 92.88 486 GLY A O 1
ATOM 3897 N N . ALA A 1 487 ? 2.064 3.831 19.901 1.00 92.81 487 ALA A N 1
ATOM 3898 C CA . ALA A 1 487 ? 0.946 4.495 20.576 1.00 92.81 487 ALA A CA 1
ATOM 3899 C C . ALA A 1 487 ? 0.437 5.800 19.925 1.00 92.81 487 ALA A C 1
ATOM 3901 O O . ALA A 1 487 ? -0.231 6.606 20.592 1.00 92.81 487 ALA A O 1
ATOM 3902 N N . GLN A 1 488 ? 0.738 5.996 18.637 1.00 94.56 488 GLN A N 1
ATOM 3903 C CA . GLN A 1 488 ? 0.306 7.136 17.830 1.00 94.56 488 GLN A CA 1
ATOM 3904 C C . GLN A 1 488 ? 0.021 6.730 16.378 1.00 94.56 488 GLN A C 1
ATOM 3906 O O . GLN A 1 488 ? 0.473 5.688 15.905 1.00 94.56 488 GLN A O 1
ATOM 3911 N N . TRP A 1 489 ? -0.723 7.577 15.668 1.00 95.19 489 TRP A N 1
ATOM 3912 C CA . TRP A 1 489 ? -0.927 7.444 14.228 1.00 95.19 489 TRP A CA 1
ATOM 3913 C C . TRP A 1 489 ? 0.258 8.050 13.478 1.00 95.19 489 TRP A C 1
ATOM 3915 O O . TRP A 1 489 ? 0.581 9.221 13.669 1.00 95.19 489 TRP A O 1
ATOM 3925 N N . HIS A 1 490 ? 0.897 7.254 12.628 1.00 95.75 490 HIS A N 1
ATOM 3926 C CA . HIS A 1 490 ? 1.999 7.674 11.770 1.00 95.75 490 HIS A CA 1
ATOM 3927 C C . HIS A 1 490 ? 1.605 7.512 10.305 1.00 95.75 490 HIS A C 1
ATOM 3929 O O . HIS A 1 490 ? 0.954 6.531 9.965 1.00 95.75 490 HIS A O 1
ATOM 3935 N N . VAL A 1 491 ? 1.991 8.459 9.454 1.00 98.06 491 VAL A N 1
ATOM 3936 C CA . VAL A 1 491 ? 1.732 8.426 8.009 1.00 98.06 491 VAL A CA 1
ATOM 3937 C C . VAL A 1 491 ? 3.040 8.119 7.294 1.00 98.06 491 VAL A C 1
ATOM 3939 O O . VAL A 1 491 ? 4.040 8.782 7.566 1.00 98.06 491 VAL A O 1
ATOM 3942 N N . GLY A 1 492 ? 3.029 7.139 6.390 1.00 97.94 492 GLY A N 1
ATOM 3943 C CA . GLY A 1 492 ? 4.201 6.753 5.600 1.00 97.94 492 GLY A CA 1
ATOM 3944 C C . GLY A 1 492 ? 3.863 6.423 4.148 1.00 97.94 492 GLY A C 1
ATOM 3945 O O . GLY A 1 492 ? 2.703 6.164 3.812 1.00 97.94 492 GLY A O 1
ATOM 3946 N N . LEU A 1 493 ? 4.890 6.424 3.296 1.00 98.38 493 LEU A N 1
ATOM 3947 C CA . LEU A 1 493 ? 4.796 6.021 1.886 1.00 98.38 493 LEU A CA 1
ATOM 3948 C C . LEU A 1 493 ? 4.739 4.498 1.756 1.00 98.38 493 LEU A C 1
ATOM 3950 O O . LEU A 1 493 ? 5.338 3.798 2.558 1.00 98.38 493 LEU A O 1
ATOM 3954 N N . ARG A 1 494 ? 4.073 3.957 0.738 1.00 98.00 494 ARG A N 1
ATOM 3955 C CA . ARG A 1 494 ? 4.089 2.526 0.392 1.00 98.00 494 ARG A CA 1
ATOM 3956 C C . ARG A 1 494 ? 4.430 2.377 -1.087 1.00 98.00 494 ARG A C 1
ATOM 3958 O O . ARG A 1 494 ? 3.647 2.804 -1.927 1.00 98.00 494 ARG A O 1
ATOM 3965 N N . PHE A 1 495 ? 5.592 1.809 -1.396 1.00 97.81 495 PHE A N 1
ATOM 3966 C CA . PHE A 1 495 ? 6.096 1.593 -2.755 1.00 97.81 495 PHE A CA 1
ATOM 3967 C C . PHE A 1 495 ? 5.615 0.227 -3.252 1.00 97.81 495 PHE A C 1
ATOM 3969 O O . PHE A 1 495 ? 6.127 -0.809 -2.826 1.00 97.81 495 PHE A O 1
ATOM 3976 N N . MET A 1 496 ? 4.599 0.213 -4.114 1.00 94.81 496 MET A N 1
ATOM 3977 C CA . MET A 1 496 ? 3.815 -1.001 -4.369 1.00 94.81 496 MET A CA 1
ATOM 3978 C C . MET A 1 496 ? 4.189 -1.741 -5.641 1.00 94.81 496 MET A C 1
ATOM 3980 O O . MET A 1 496 ? 3.843 -2.910 -5.763 1.00 94.81 496 MET A O 1
ATOM 3984 N N . ASP A 1 497 ? 4.883 -1.094 -6.576 1.00 90.75 497 ASP A N 1
ATOM 3985 C CA . ASP A 1 497 ? 5.207 -1.693 -7.871 1.00 90.75 497 ASP A CA 1
ATOM 3986 C C . ASP A 1 497 ? 6.712 -1.721 -8.113 1.00 90.75 497 ASP A C 1
ATOM 3988 O O . ASP A 1 497 ? 7.382 -0.686 -8.080 1.00 90.75 497 ASP A O 1
ATOM 3992 N N . GLN A 1 498 ? 7.241 -2.935 -8.258 1.00 92.38 498 GLN A N 1
ATOM 3993 C CA . GLN A 1 498 ? 8.675 -3.225 -8.381 1.00 92.38 498 GLN A CA 1
ATOM 3994 C C . GLN A 1 498 ? 8.951 -4.097 -9.613 1.00 92.38 498 GLN A C 1
ATOM 3996 O O . GLN A 1 498 ? 9.980 -4.767 -9.685 1.00 92.38 498 GLN A O 1
ATOM 4001 N N . ASP A 1 499 ? 8.006 -4.139 -10.553 1.00 86.56 499 ASP A N 1
ATOM 4002 C CA . ASP A 1 499 ? 8.063 -4.962 -11.761 1.00 86.56 499 ASP A CA 1
ATOM 4003 C C . ASP A 1 499 ? 9.145 -4.509 -12.750 1.00 86.56 499 ASP A C 1
ATOM 4005 O O . ASP A 1 499 ? 9.535 -5.286 -13.618 1.00 86.56 499 ASP A O 1
ATOM 4009 N N . ASP A 1 500 ? 9.690 -3.308 -12.552 1.00 90.81 500 ASP A N 1
ATOM 4010 C CA . ASP A 1 500 ? 10.840 -2.776 -13.284 1.00 90.81 500 ASP A CA 1
ATOM 4011 C C . ASP A 1 500 ? 12.007 -2.368 -12.356 1.00 90.81 500 ASP A C 1
ATOM 4013 O O . ASP A 1 500 ? 12.854 -1.554 -12.719 1.00 90.81 500 ASP A O 1
ATOM 4017 N N . LEU A 1 501 ? 12.072 -2.914 -11.131 1.00 94.75 501 LEU A N 1
ATOM 4018 C CA . LEU A 1 501 ? 13.180 -2.680 -10.197 1.00 94.75 501 LEU A CA 1
ATOM 4019 C C . LEU A 1 501 ? 14.431 -3.472 -10.613 1.00 94.75 501 LEU A C 1
ATOM 4021 O O . LEU A 1 501 ? 14.583 -4.657 -10.318 1.00 94.75 501 LEU A O 1
ATOM 4025 N N . HIS A 1 502 ? 15.390 -2.788 -11.229 1.00 94.06 502 HIS A N 1
ATOM 4026 C CA . HIS A 1 502 ? 16.681 -3.359 -11.605 1.00 94.06 502 HIS A CA 1
ATOM 4027 C C . HIS A 1 502 ? 17.683 -3.232 -10.463 1.00 94.06 502 HIS A C 1
ATOM 4029 O O . HIS A 1 502 ? 17.989 -2.131 -10.003 1.00 94.06 502 HIS A O 1
ATOM 4035 N N . LEU A 1 503 ? 18.251 -4.365 -10.048 1.00 92.94 503 LEU A N 1
ATOM 4036 C CA . LEU A 1 503 ? 19.398 -4.434 -9.146 1.00 92.94 503 LEU A CA 1
ATOM 4037 C C . LEU A 1 503 ? 20.530 -5.228 -9.817 1.00 92.94 503 LEU A C 1
ATOM 4039 O O . LEU A 1 503 ? 20.250 -6.278 -10.395 1.00 92.94 503 LEU A O 1
ATOM 4043 N N . PRO A 1 504 ? 21.800 -4.805 -9.695 1.00 89.50 504 PRO A N 1
ATOM 4044 C CA . PRO A 1 504 ? 22.937 -5.512 -10.297 1.00 89.50 504 PRO A CA 1
ATOM 4045 C C . PRO A 1 504 ? 23.018 -6.962 -9.817 1.00 89.50 504 PRO A C 1
ATOM 4047 O O . PRO A 1 504 ? 23.105 -7.169 -8.618 1.00 89.50 504 PRO A O 1
ATOM 4050 N N . ASP A 1 505 ? 22.958 -7.978 -10.670 1.00 82.38 505 ASP A N 1
ATOM 4051 C CA . ASP A 1 505 ? 22.964 -9.385 -10.232 1.00 82.38 505 ASP A CA 1
ATOM 4052 C C . ASP A 1 505 ? 24.362 -9.823 -9.720 1.00 82.38 505 ASP A C 1
ATOM 4054 O O . ASP A 1 505 ? 25.359 -9.485 -10.359 1.00 82.38 505 ASP A O 1
ATOM 4058 N N . PRO A 1 506 ? 24.481 -10.566 -8.594 1.00 81.00 506 PRO A N 1
ATOM 4059 C CA . PRO A 1 506 ? 25.756 -11.140 -8.147 1.00 81.00 506 PRO A CA 1
ATOM 4060 C C . PRO A 1 506 ? 26.470 -12.010 -9.195 1.00 81.00 506 PRO A C 1
ATOM 4062 O O . PRO A 1 506 ? 27.695 -12.098 -9.173 1.00 81.00 506 PRO A O 1
ATOM 4065 N N . SER A 1 507 ? 25.723 -12.649 -10.097 1.00 81.19 507 SER A N 1
ATOM 4066 C CA . SER A 1 507 ? 26.248 -13.481 -11.187 1.00 81.19 507 SER A CA 1
ATOM 4067 C C . SER A 1 507 ? 26.619 -12.678 -12.438 1.00 81.19 507 SER A C 1
ATOM 4069 O O . SER A 1 507 ? 27.406 -13.142 -13.264 1.00 81.19 507 SER A O 1
ATOM 4071 N N . GLN A 1 508 ? 26.102 -11.454 -12.586 1.00 77.06 508 GLN A N 1
ATOM 4072 C CA . GLN A 1 508 ? 26.379 -10.620 -13.751 1.00 77.06 508 GLN A CA 1
ATOM 4073 C C . GLN A 1 508 ? 27.656 -9.797 -13.542 1.00 77.06 508 GLN A C 1
ATOM 4075 O O . GLN A 1 508 ? 27.804 -9.012 -12.602 1.00 77.06 508 GLN A O 1
ATOM 4080 N N . ASN A 1 509 ? 28.593 -9.954 -14.477 1.00 73.50 509 ASN A N 1
ATOM 4081 C CA . ASN A 1 509 ? 29.792 -9.116 -14.576 1.00 73.50 509 ASN A CA 1
ATOM 4082 C C . ASN A 1 509 ? 29.584 -7.891 -15.479 1.00 73.50 509 ASN A C 1
ATOM 4084 O O . ASN A 1 509 ? 30.447 -6.996 -15.520 1.00 73.50 509 ASN A O 1
ATOM 4088 N N . ASP A 1 510 ? 28.470 -7.854 -16.213 1.00 70.31 510 ASP A N 1
ATOM 4089 C CA . ASP A 1 510 ? 28.140 -6.731 -17.070 1.00 70.31 510 ASP A CA 1
ATOM 4090 C C . ASP A 1 510 ? 27.666 -5.536 -16.234 1.00 70.31 510 ASP A C 1
ATOM 4092 O O . ASP A 1 510 ? 26.890 -5.648 -15.287 1.00 70.31 510 ASP A O 1
ATOM 4096 N N . PHE A 1 511 ? 28.198 -4.370 -16.568 1.00 77.75 511 PHE A N 1
ATOM 4097 C CA . PHE A 1 511 ? 27.845 -3.102 -15.954 1.00 77.75 511 PHE A CA 1
ATOM 4098 C C . PHE A 1 511 ? 27.678 -2.126 -17.103 1.00 77.75 511 PHE A C 1
ATOM 4100 O O . PHE A 1 511 ? 28.662 -1.791 -17.764 1.00 77.75 511 PHE A O 1
ATOM 4107 N N . SER A 1 512 ? 26.439 -1.681 -17.325 1.00 81.75 512 SER A N 1
ATOM 4108 C CA . SER A 1 512 ? 26.086 -0.715 -18.365 1.00 81.75 512 SER A CA 1
ATOM 4109 C C . SER A 1 512 ? 25.772 0.652 -17.740 1.00 81.75 512 SER A C 1
ATOM 4111 O O . SER A 1 512 ? 24.638 0.909 -17.327 1.00 81.75 512 SER A O 1
ATOM 4113 N N . PRO A 1 513 ? 26.761 1.560 -17.669 1.00 76.25 513 PRO A N 1
ATOM 4114 C CA . PRO A 1 513 ? 26.588 2.912 -17.148 1.00 76.25 513 PRO A CA 1
ATOM 4115 C C . PRO A 1 513 ? 25.504 3.710 -17.871 1.00 76.25 513 PRO A C 1
ATOM 4117 O O . PRO A 1 513 ? 24.826 4.521 -17.249 1.00 76.25 513 PRO A O 1
ATOM 4120 N N . ASN A 1 514 ? 25.342 3.486 -19.178 1.00 75.56 514 ASN A N 1
ATOM 4121 C CA . ASN A 1 514 ? 24.322 4.148 -19.984 1.00 75.56 514 ASN A CA 1
ATOM 4122 C C . ASN A 1 514 ? 22.915 3.712 -19.556 1.00 75.56 514 ASN A C 1
ATOM 4124 O O . ASN A 1 514 ? 22.073 4.556 -19.260 1.00 75.56 514 ASN A O 1
ATOM 4128 N N . ARG A 1 515 ? 22.676 2.395 -19.453 1.00 82.56 515 ARG A N 1
ATOM 4129 C CA . ARG A 1 515 ? 21.387 1.853 -18.997 1.00 82.56 515 ARG A CA 1
ATOM 4130 C C . ARG A 1 515 ? 21.068 2.314 -17.574 1.00 82.56 515 ARG A C 1
ATOM 4132 O O . ARG A 1 515 ? 19.973 2.804 -17.324 1.00 82.56 515 ARG A O 1
ATOM 4139 N N . LEU A 1 516 ? 22.058 2.237 -16.684 1.00 84.69 516 LEU A N 1
ATOM 4140 C CA . LEU A 1 516 ? 21.965 2.729 -15.312 1.00 84.69 516 LEU A CA 1
ATOM 4141 C C . LEU A 1 516 ? 21.575 4.210 -15.258 1.00 84.69 516 LEU A C 1
ATOM 4143 O O . LEU A 1 516 ? 20.620 4.569 -14.577 1.00 84.69 516 LEU A O 1
ATOM 4147 N N . LEU A 1 517 ? 22.293 5.074 -15.981 1.00 81.12 517 LEU A N 1
ATOM 4148 C CA . LEU A 1 517 ? 22.025 6.507 -15.944 1.00 81.12 517 LEU A CA 1
ATOM 4149 C C . LEU A 1 517 ? 20.650 6.829 -16.527 1.00 81.12 517 LEU A C 1
ATOM 4151 O O . LEU A 1 517 ? 19.918 7.597 -15.915 1.00 81.12 517 LEU A O 1
ATOM 4155 N N . LYS A 1 518 ? 20.261 6.212 -17.649 1.00 82.94 518 LYS A N 1
ATOM 4156 C CA . LYS A 1 518 ? 18.918 6.379 -18.226 1.00 82.94 518 LYS A CA 1
ATOM 4157 C C . LYS A 1 518 ? 17.819 5.998 -17.237 1.00 82.94 518 LYS A C 1
ATOM 4159 O O . LYS A 1 518 ? 16.904 6.789 -17.020 1.00 82.94 518 LYS A O 1
ATOM 4164 N N . GLY A 1 519 ? 17.941 4.837 -16.596 1.00 89.12 519 GLY A N 1
ATOM 4165 C CA . GLY A 1 519 ? 16.976 4.386 -15.599 1.00 89.12 519 GLY A CA 1
ATOM 4166 C C . GLY A 1 519 ? 16.905 5.308 -14.382 1.00 89.12 519 GLY A C 1
ATOM 4167 O O . GLY A 1 519 ? 15.818 5.694 -13.959 1.00 89.12 519 GLY A O 1
ATOM 4168 N N . MET A 1 520 ? 18.056 5.756 -13.871 1.00 87.81 520 MET A N 1
ATOM 4169 C CA . MET A 1 520 ? 18.117 6.732 -12.779 1.00 87.81 520 MET A CA 1
ATOM 4170 C C . MET A 1 520 ? 17.497 8.077 -13.189 1.00 87.81 520 MET A C 1
ATOM 4172 O O . MET A 1 520 ? 16.724 8.653 -12.432 1.00 87.81 520 MET A O 1
ATOM 4176 N N . LEU A 1 521 ? 17.762 8.588 -14.393 1.00 84.94 521 LEU A N 1
ATOM 4177 C CA . LEU A 1 521 ? 17.143 9.825 -14.885 1.00 84.94 521 LEU A CA 1
ATOM 4178 C C . LEU A 1 521 ? 15.616 9.718 -14.964 1.00 84.94 521 LEU A C 1
ATOM 4180 O O . LEU A 1 521 ? 14.915 10.663 -14.587 1.00 84.94 521 LEU A O 1
ATOM 4184 N N . LEU A 1 522 ? 15.097 8.568 -15.399 1.00 90.12 522 LEU A N 1
ATOM 4185 C CA . LEU A 1 522 ? 13.664 8.288 -15.356 1.00 90.12 522 LEU A CA 1
ATOM 4186 C C . LEU A 1 522 ? 13.145 8.257 -13.914 1.00 90.12 522 LEU A C 1
ATOM 4188 O O . LEU A 1 522 ? 12.161 8.937 -13.625 1.00 90.12 522 LEU A O 1
ATOM 4192 N N . ASP A 1 523 ? 13.839 7.595 -12.985 1.00 94.25 523 ASP A N 1
ATOM 4193 C CA . ASP A 1 523 ? 13.482 7.645 -11.562 1.00 94.25 523 ASP A CA 1
ATOM 4194 C C . ASP A 1 523 ? 13.414 9.093 -11.059 1.00 94.25 523 ASP A C 1
ATOM 4196 O O . ASP A 1 523 ? 12.427 9.477 -10.441 1.00 94.25 523 ASP A O 1
ATOM 4200 N N . GLN A 1 524 ? 14.393 9.947 -11.383 1.00 91.19 524 GLN A N 1
ATOM 4201 C CA . GLN A 1 524 ? 14.350 11.366 -11.007 1.00 91.19 524 GLN A CA 1
ATOM 4202 C C . GLN A 1 524 ? 13.108 12.068 -11.565 1.00 91.19 524 GLN A C 1
ATOM 4204 O O . GLN A 1 524 ? 12.442 12.817 -10.845 1.00 91.19 524 GLN A O 1
ATOM 4209 N N . LYS A 1 525 ? 12.797 11.843 -12.847 1.00 91.00 525 LYS A N 1
ATOM 4210 C CA . LYS A 1 525 ? 11.623 12.428 -13.503 1.00 91.00 525 LYS A CA 1
ATOM 4211 C C . LYS A 1 525 ? 10.344 12.090 -12.734 1.00 91.00 525 LYS A C 1
ATOM 4213 O O . LYS A 1 525 ? 9.471 12.951 -12.627 1.00 91.00 525 LYS A O 1
ATOM 4218 N N . TYR A 1 526 ? 10.225 10.884 -12.184 1.00 95.25 526 TYR A N 1
ATOM 4219 C CA . TYR A 1 526 ? 9.061 10.465 -11.396 1.00 95.25 526 TYR A CA 1
ATOM 4220 C C . TYR A 1 526 ? 9.182 10.742 -9.889 1.00 95.25 526 TYR A C 1
ATOM 4222 O O . TYR A 1 526 ? 8.164 10.860 -9.219 1.00 95.25 526 TYR A O 1
ATOM 4230 N N . VAL A 1 527 ? 10.376 10.964 -9.344 1.00 95.38 527 VAL A N 1
ATOM 4231 C CA . VAL A 1 527 ? 10.552 11.437 -7.963 1.00 95.38 527 VAL A CA 1
ATOM 4232 C C . VAL A 1 527 ? 10.187 12.918 -7.848 1.00 95.38 527 VAL A C 1
ATOM 4234 O O . VAL A 1 527 ? 9.325 13.272 -7.045 1.00 95.38 527 VAL A O 1
ATOM 4237 N N . SER A 1 528 ? 10.825 13.780 -8.647 1.00 91.06 528 SER A N 1
ATOM 4238 C CA . SER A 1 528 ? 10.763 15.242 -8.489 1.00 91.06 528 SER A CA 1
ATOM 4239 C C . SER A 1 528 ? 10.371 16.018 -9.749 1.00 91.06 528 SER A C 1
ATOM 4241 O O . SER A 1 528 ? 10.100 17.211 -9.654 1.00 91.06 528 SER A O 1
ATOM 4243 N N . GLY A 1 529 ? 10.383 15.395 -10.932 1.00 87.00 529 GLY A N 1
ATOM 4244 C CA . GLY A 1 529 ? 10.314 16.132 -12.201 1.00 87.00 529 GLY A CA 1
ATOM 4245 C C . GLY A 1 529 ? 11.557 17.007 -12.429 1.00 87.00 529 GLY A C 1
ATOM 4246 O O . GLY A 1 529 ? 12.640 16.702 -11.913 1.00 87.00 529 GLY A O 1
ATOM 4247 N N . SER A 1 530 ? 11.412 18.088 -13.201 1.00 78.31 530 SER A N 1
ATOM 4248 C CA . SER A 1 530 ? 12.420 19.152 -13.324 1.00 78.31 530 SER A CA 1
ATOM 4249 C C . SER A 1 530 ? 11.802 20.530 -13.072 1.00 78.31 530 SER A C 1
ATOM 4251 O O . SER A 1 530 ? 10.599 20.709 -13.246 1.00 78.31 530 SER A O 1
ATOM 4253 N N . GLU A 1 531 ? 12.622 21.516 -12.689 1.00 69.31 531 GLU A N 1
ATOM 4254 C CA . GLU A 1 531 ? 12.157 22.893 -12.434 1.00 69.31 531 GLU A CA 1
ATOM 4255 C C . GLU A 1 531 ? 11.466 23.507 -13.657 1.00 69.31 531 GLU A C 1
ATOM 4257 O O . GLU A 1 531 ? 10.422 24.139 -13.536 1.00 69.31 531 GLU A O 1
ATOM 4262 N N . LYS A 1 532 ? 12.019 23.268 -14.853 1.00 72.94 532 LYS A N 1
ATOM 4263 C CA . LYS A 1 532 ? 11.472 23.779 -16.118 1.00 72.94 532 LYS A CA 1
ATOM 4264 C C . LYS A 1 532 ? 10.271 22.979 -16.626 1.00 72.94 532 LYS A C 1
ATOM 4266 O O . LYS A 1 532 ? 9.523 23.473 -17.463 1.00 72.94 532 LYS A O 1
ATOM 4271 N N . ARG A 1 533 ? 10.131 21.719 -16.202 1.00 76.62 533 ARG A N 1
ATOM 4272 C CA . ARG A 1 533 ? 9.092 20.790 -16.667 1.00 76.62 533 ARG A CA 1
ATOM 4273 C C . ARG A 1 533 ? 8.610 19.939 -15.487 1.00 76.62 533 ARG A C 1
ATOM 4275 O O . ARG A 1 533 ? 9.069 18.801 -15.320 1.00 76.62 533 ARG A O 1
ATOM 4282 N N . PRO A 1 534 ? 7.691 20.473 -14.659 1.00 84.56 534 PRO A N 1
ATOM 4283 C CA . PRO A 1 534 ? 7.036 19.690 -13.624 1.00 84.56 534 PRO A CA 1
ATOM 4284 C C . PRO A 1 534 ? 6.428 18.432 -14.243 1.00 84.56 534 PRO A C 1
ATOM 4286 O O . PRO A 1 534 ? 5.782 18.492 -15.289 1.00 84.56 534 PRO A O 1
ATOM 4289 N N . ASN A 1 535 ? 6.641 17.281 -13.613 1.00 91.31 535 ASN A N 1
ATOM 4290 C CA . ASN A 1 535 ? 6.012 16.045 -14.054 1.00 91.31 535 ASN A CA 1
ATOM 4291 C C . ASN A 1 535 ? 4.755 15.810 -13.205 1.00 91.31 535 ASN A C 1
ATOM 4293 O O . ASN A 1 535 ? 4.907 15.476 -12.024 1.00 91.31 535 ASN A O 1
ATOM 4297 N N . PRO A 1 536 ? 3.536 15.923 -13.768 1.00 94.06 536 PRO A N 1
ATOM 4298 C CA . PRO A 1 536 ? 2.298 15.722 -13.013 1.00 94.06 536 PRO A CA 1
ATOM 4299 C C . PRO A 1 536 ? 2.156 14.291 -12.483 1.00 94.06 536 PRO A C 1
ATOM 4301 O O . PRO A 1 536 ? 1.429 14.054 -11.526 1.00 94.06 536 PRO A O 1
ATOM 4304 N N . LYS A 1 537 ? 2.887 13.335 -13.069 1.00 95.31 537 LYS A N 1
ATOM 4305 C CA . LYS A 1 537 ? 2.921 11.945 -12.609 1.00 95.31 537 LYS A CA 1
ATOM 4306 C C . LYS A 1 537 ? 3.929 11.706 -11.479 1.00 95.31 537 LYS A C 1
ATOM 4308 O O . LYS A 1 537 ? 3.992 10.582 -10.981 1.00 95.31 537 LYS A O 1
ATOM 4313 N N . SER A 1 538 ? 4.727 12.706 -11.094 1.00 96.44 538 SER A N 1
ATOM 4314 C CA . SER A 1 538 ? 5.762 12.536 -10.070 1.00 96.44 538 SER A CA 1
ATOM 4315 C C . SER A 1 538 ? 5.210 12.487 -8.646 1.00 96.44 538 SER A C 1
ATOM 4317 O O . SER A 1 538 ? 4.183 13.089 -8.330 1.00 96.44 538 SER A O 1
ATOM 4319 N N . SER A 1 539 ? 5.944 11.803 -7.770 1.00 97.62 539 SER A N 1
ATOM 4320 C CA . SER A 1 539 ? 5.663 11.708 -6.337 1.00 97.62 539 SER A CA 1
ATOM 4321 C C . SER A 1 539 ? 5.637 13.078 -5.658 1.00 97.62 539 SER A C 1
ATOM 4323 O O . SER A 1 539 ? 4.687 13.391 -4.944 1.00 97.62 539 SER A O 1
ATOM 4325 N N . LEU A 1 540 ? 6.651 13.920 -5.898 1.00 97.31 540 LEU A N 1
ATOM 4326 C CA . LEU A 1 540 ? 6.718 15.264 -5.317 1.00 97.31 540 LEU A CA 1
ATOM 4327 C C . LEU A 1 540 ? 5.530 16.128 -5.751 1.00 97.31 540 LEU A C 1
ATOM 4329 O O . LEU A 1 540 ? 4.951 16.825 -4.916 1.00 97.31 540 LEU A O 1
ATOM 4333 N N . PHE A 1 541 ? 5.158 16.074 -7.033 1.00 97.00 541 PHE A N 1
ATOM 4334 C CA . PHE A 1 541 ? 4.017 16.831 -7.538 1.00 97.00 541 PHE A CA 1
ATOM 4335 C C . PHE A 1 541 ? 2.728 16.406 -6.832 1.00 97.00 541 PHE A C 1
ATOM 4337 O O . PHE A 1 541 ? 2.033 17.251 -6.273 1.00 97.00 541 PHE A O 1
ATOM 4344 N N . ALA A 1 542 ? 2.447 15.102 -6.777 1.00 98.19 542 ALA A N 1
ATOM 4345 C CA . ALA A 1 542 ? 1.252 14.586 -6.117 1.00 98.19 542 ALA A CA 1
ATOM 4346 C C . ALA A 1 542 ? 1.222 14.941 -4.619 1.00 98.19 542 ALA A C 1
ATOM 4348 O O . ALA A 1 542 ? 0.213 15.446 -4.133 1.00 98.19 542 ALA A O 1
ATOM 4349 N N . LEU A 1 543 ? 2.338 14.782 -3.896 1.00 98.62 543 LEU A N 1
ATOM 4350 C CA . LEU A 1 543 ? 2.440 15.181 -2.485 1.00 98.62 543 LEU A CA 1
ATOM 4351 C C . LEU A 1 543 ? 2.209 16.688 -2.288 1.00 98.62 543 LEU A C 1
ATOM 4353 O O . LEU A 1 543 ? 1.533 17.090 -1.344 1.00 98.62 543 LEU A O 1
ATOM 4357 N N . THR A 1 544 ? 2.714 17.527 -3.191 1.00 98.12 544 THR A N 1
ATOM 4358 C CA . THR A 1 544 ? 2.487 18.982 -3.156 1.00 98.12 544 THR A CA 1
ATOM 4359 C C . THR A 1 544 ? 0.997 19.311 -3.274 1.00 98.12 544 THR A C 1
ATOM 4361 O O . THR A 1 544 ? 0.493 20.135 -2.508 1.00 98.12 544 THR A O 1
ATOM 4364 N N . GLN A 1 545 ? 0.284 18.628 -4.177 1.00 98.12 545 GLN A N 1
ATOM 4365 C CA . GLN A 1 545 ? -1.163 18.789 -4.358 1.00 98.12 545 GLN A CA 1
ATOM 4366 C C . GLN A 1 545 ? -1.958 18.275 -3.152 1.00 98.12 545 GLN A C 1
ATOM 4368 O O . GLN A 1 545 ? -2.809 18.995 -2.632 1.00 98.12 545 GLN A O 1
ATOM 4373 N N . ILE A 1 546 ? -1.637 17.071 -2.662 1.00 98.62 546 ILE A N 1
ATOM 4374 C CA . ILE A 1 546 ? -2.281 16.455 -1.492 1.00 98.62 546 ILE A CA 1
ATOM 4375 C C . ILE A 1 546 ? -2.180 17.377 -0.281 1.00 98.62 546 ILE A C 1
ATOM 4377 O O . ILE A 1 546 ? -3.181 17.627 0.377 1.00 98.62 546 ILE A O 1
ATOM 4381 N N . TYR A 1 547 ? -0.988 17.898 0.019 1.00 98.62 547 TYR A N 1
ATOM 4382 C CA . TYR A 1 547 ? -0.761 18.680 1.233 1.00 98.62 547 TYR A CA 1
ATOM 4383 C C . TYR A 1 547 ? -0.985 20.186 1.053 1.00 98.62 547 TYR A C 1
ATOM 4385 O O . TYR A 1 547 ? -0.917 20.913 2.045 1.00 98.62 547 TYR A O 1
ATOM 4393 N N . ARG A 1 548 ? -1.274 20.677 -0.162 1.00 97.62 548 ARG A N 1
ATOM 4394 C CA . ARG A 1 548 ? -1.485 22.108 -0.470 1.00 97.62 548 ARG A CA 1
ATOM 4395 C C . ARG A 1 548 ? -0.383 22.994 0.122 1.00 97.62 548 ARG A C 1
ATOM 4397 O O . ARG A 1 548 ? -0.655 23.924 0.884 1.00 97.62 548 ARG A O 1
ATOM 4404 N N . VAL A 1 549 ? 0.868 22.612 -0.118 1.00 96.56 549 VAL A N 1
ATOM 4405 C CA . VAL A 1 549 ? 2.030 23.256 0.508 1.00 96.56 549 VAL A CA 1
ATOM 4406 C C . VAL A 1 549 ? 2.278 24.641 -0.082 1.00 96.56 549 VAL A C 1
ATOM 4408 O O . VAL A 1 549 ? 2.082 24.870 -1.274 1.00 96.56 549 VAL A O 1
ATOM 4411 N N . THR A 1 550 ? 2.732 25.571 0.755 1.00 97.69 550 THR A N 1
ATOM 4412 C CA . THR A 1 550 ? 3.164 26.893 0.292 1.00 97.69 550 THR A CA 1
ATOM 4413 C C . THR A 1 550 ? 4.505 26.795 -0.448 1.00 97.69 550 THR A C 1
ATOM 4415 O O . THR A 1 550 ? 5.233 25.812 -0.263 1.00 97.69 550 THR A O 1
ATOM 4418 N N . PRO A 1 551 ? 4.903 27.814 -1.235 1.00 97.19 551 PRO A N 1
ATOM 4419 C CA . PRO A 1 551 ? 6.218 27.839 -1.881 1.00 97.19 551 PRO A CA 1
ATOM 4420 C C . PRO A 1 551 ? 7.386 27.636 -0.903 1.00 97.19 551 PRO A C 1
ATOM 4422 O O . PRO A 1 551 ? 8.347 26.938 -1.222 1.00 97.19 551 PRO A O 1
ATOM 4425 N N . GLN A 1 552 ? 7.283 28.180 0.314 1.00 98.00 552 GLN A N 1
ATOM 4426 C CA . GLN A 1 552 ? 8.305 28.035 1.354 1.00 98.00 552 GLN A CA 1
ATOM 4427 C C . GLN A 1 552 ? 8.422 26.582 1.831 1.00 98.00 552 GLN A C 1
ATOM 4429 O O . GLN A 1 552 ? 9.526 26.047 1.923 1.00 98.00 552 GLN A O 1
ATOM 4434 N N . ILE A 1 553 ? 7.289 25.921 2.095 1.00 98.44 553 ILE A N 1
ATOM 4435 C CA . ILE A 1 553 ? 7.275 24.514 2.517 1.00 98.44 553 ILE A CA 1
ATOM 4436 C C . ILE A 1 553 ? 7.708 23.595 1.372 1.00 98.44 553 ILE A C 1
ATOM 4438 O O . ILE A 1 553 ? 8.440 22.637 1.612 1.00 98.44 553 ILE A O 1
ATOM 4442 N N . HIS A 1 554 ? 7.338 23.903 0.128 1.00 96.88 554 HIS A N 1
ATOM 4443 C CA . HIS A 1 554 ? 7.818 23.181 -1.050 1.00 96.88 554 HIS A CA 1
ATOM 4444 C C . HIS A 1 554 ? 9.351 23.253 -1.177 1.00 96.88 554 HIS A C 1
ATOM 4446 O O . HIS A 1 554 ? 10.008 22.219 -1.312 1.00 96.88 554 HIS A O 1
ATOM 4452 N N . ALA A 1 555 ? 9.939 24.449 -1.055 1.00 95.75 555 ALA A N 1
ATOM 4453 C CA . ALA A 1 555 ? 11.390 24.638 -1.080 1.00 95.75 555 ALA A CA 1
ATOM 4454 C C . ALA A 1 555 ? 12.095 23.906 0.079 1.00 95.75 555 ALA A C 1
ATOM 4456 O O . ALA A 1 555 ? 13.087 23.205 -0.137 1.00 95.75 555 ALA A O 1
ATOM 4457 N N . ALA A 1 556 ? 11.548 23.992 1.298 1.00 97.94 556 ALA A N 1
ATOM 4458 C CA . ALA A 1 556 ? 12.043 23.229 2.445 1.00 97.94 556 ALA A CA 1
ATOM 4459 C C . ALA A 1 556 ? 11.957 21.712 2.200 1.00 97.94 556 ALA A C 1
ATOM 4461 O O . ALA A 1 556 ? 12.877 20.969 2.538 1.00 97.94 556 ALA A O 1
ATOM 4462 N N . GLY A 1 557 ? 10.885 21.249 1.557 1.00 97.31 557 GLY A N 1
ATOM 4463 C CA . GLY A 1 557 ? 10.698 19.860 1.156 1.00 97.31 557 GLY A CA 1
ATOM 4464 C C . GLY A 1 557 ? 11.761 19.365 0.182 1.00 97.31 557 GLY A C 1
ATOM 4465 O O . GLY A 1 557 ? 12.350 18.308 0.410 1.00 97.31 557 GLY A O 1
ATOM 4466 N N . LEU A 1 558 ? 12.065 20.142 -0.860 1.00 95.44 558 LEU A N 1
ATOM 4467 C CA . LEU A 1 558 ? 13.151 19.843 -1.800 1.00 95.44 558 LEU A CA 1
ATOM 4468 C C . LEU A 1 558 ? 14.505 19.725 -1.090 1.00 95.44 558 LEU A C 1
ATOM 4470 O O . LEU A 1 558 ? 15.272 18.796 -1.362 1.00 95.44 558 LEU A O 1
ATOM 4474 N N . LEU A 1 559 ? 14.782 20.623 -0.141 1.00 95.75 559 LEU A N 1
ATOM 4475 C CA . LEU A 1 559 ? 15.998 20.564 0.667 1.00 95.75 559 LEU A CA 1
ATOM 4476 C C . LEU A 1 559 ? 16.040 19.293 1.528 1.00 95.75 559 LEU A C 1
ATOM 4478 O O . LEU A 1 559 ? 17.060 18.603 1.543 1.00 95.75 559 LEU A O 1
ATOM 4482 N N . VAL A 1 560 ? 14.935 18.938 2.192 1.00 97.94 560 VAL A N 1
ATOM 4483 C CA . VAL A 1 560 ? 14.830 17.710 2.998 1.00 97.94 560 VAL A CA 1
ATOM 4484 C C . VAL A 1 560 ? 15.017 16.458 2.140 1.00 97.94 560 VAL A C 1
ATOM 4486 O O . VAL A 1 560 ? 15.777 15.568 2.528 1.00 97.94 560 VAL A O 1
ATOM 4489 N N . LEU A 1 561 ? 14.388 16.396 0.964 1.00 96.50 561 LEU A N 1
ATOM 4490 C CA . LEU A 1 561 ? 14.544 15.302 0.003 1.00 96.50 561 LEU A CA 1
ATOM 4491 C C . LEU A 1 561 ? 16.020 15.123 -0.385 1.00 96.50 561 LEU A C 1
ATOM 4493 O O . LEU A 1 561 ? 16.568 14.019 -0.305 1.00 96.50 561 LEU A O 1
ATOM 4497 N N . LYS A 1 562 ? 16.685 16.227 -0.752 1.00 93.69 562 LYS A N 1
ATOM 4498 C CA . LYS A 1 562 ? 18.107 16.260 -1.117 1.00 93.69 562 LYS A CA 1
ATOM 4499 C C . LYS A 1 562 ? 19.003 15.805 0.034 1.00 93.69 562 LYS A C 1
ATOM 4501 O O . LYS A 1 562 ? 19.851 14.936 -0.161 1.00 93.69 562 LYS A O 1
ATOM 4506 N N . GLN A 1 563 ? 18.812 16.363 1.229 1.00 95.88 563 GLN A N 1
ATOM 4507 C CA . GLN A 1 563 ? 19.596 16.032 2.421 1.00 95.88 563 GLN A CA 1
ATOM 4508 C C . GLN A 1 563 ? 19.441 14.558 2.807 1.00 95.88 563 GLN A C 1
ATOM 4510 O O . GLN A 1 563 ? 20.441 13.882 3.058 1.00 95.88 563 GLN A O 1
ATOM 4515 N N . ALA A 1 564 ? 18.210 14.038 2.805 1.00 96.81 564 ALA A N 1
ATOM 4516 C CA . ALA A 1 564 ? 17.922 12.639 3.108 1.00 96.81 564 ALA A CA 1
ATOM 4517 C C . ALA A 1 564 ? 18.597 11.696 2.107 1.00 96.81 564 ALA A C 1
ATOM 4519 O O . ALA A 1 564 ? 19.253 10.732 2.512 1.00 96.81 564 ALA A O 1
ATOM 4520 N N . ARG A 1 565 ? 18.515 12.020 0.810 1.00 94.44 565 ARG A N 1
ATOM 4521 C CA . ARG A 1 565 ? 19.212 11.290 -0.252 1.00 94.44 565 ARG A CA 1
ATOM 4522 C C . ARG A 1 565 ? 20.720 11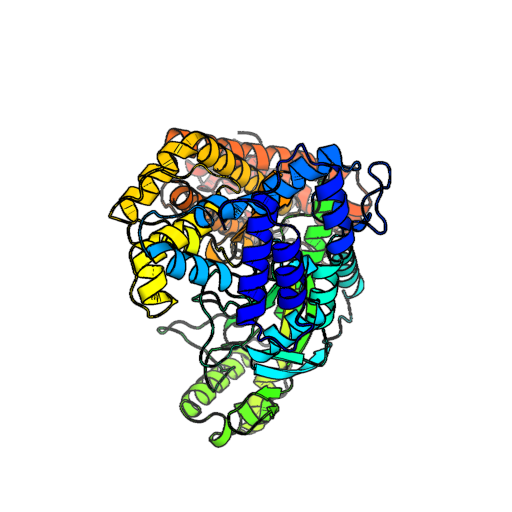.296 -0.031 1.00 94.44 565 ARG A C 1
ATOM 4524 O O . ARG A 1 565 ? 21.323 10.231 0.033 1.00 94.44 565 ARG A O 1
ATOM 4531 N N . THR A 1 566 ? 21.332 12.468 0.123 1.00 91.12 566 THR A N 1
ATOM 4532 C CA . THR A 1 566 ? 22.787 12.607 0.292 1.00 91.12 566 THR A CA 1
ATOM 4533 C C . THR A 1 566 ? 23.295 11.889 1.542 1.00 91.12 566 THR A C 1
ATOM 4535 O O . THR A 1 566 ? 24.284 11.159 1.472 1.00 91.12 566 THR A O 1
ATOM 4538 N N . SER A 1 567 ? 22.615 12.055 2.680 1.00 95.31 567 SER A N 1
ATOM 4539 C CA . SER A 1 567 ? 22.947 11.353 3.927 1.00 95.31 567 SER A CA 1
ATOM 4540 C C . SER A 1 567 ? 22.876 9.837 3.738 1.00 95.31 567 SER A C 1
ATOM 4542 O O . SER A 1 567 ? 23.807 9.109 4.090 1.00 95.31 567 SER A O 1
ATOM 4544 N N . THR A 1 568 ? 21.822 9.362 3.075 1.00 96.25 568 THR A N 1
ATOM 4545 C CA . THR A 1 568 ? 21.639 7.938 2.791 1.00 96.25 568 THR A CA 1
ATOM 4546 C C . THR A 1 568 ? 22.685 7.394 1.829 1.00 96.25 568 THR A C 1
ATOM 4548 O O . THR A 1 568 ? 23.169 6.284 2.036 1.00 96.25 568 THR A O 1
ATOM 4551 N N . VAL A 1 569 ? 23.099 8.171 0.826 1.00 92.88 569 VAL A N 1
ATOM 4552 C CA . VAL A 1 569 ? 24.191 7.786 -0.076 1.00 92.88 569 VAL A CA 1
ATOM 4553 C C . VAL A 1 569 ? 25.489 7.594 0.698 1.00 92.88 569 VAL A C 1
ATOM 4555 O O . VAL A 1 569 ? 26.151 6.566 0.561 1.00 92.88 569 VAL A O 1
ATOM 4558 N N . LYS A 1 570 ? 25.839 8.553 1.565 1.00 93.25 570 LYS A N 1
ATOM 4559 C CA . LYS A 1 570 ? 27.031 8.454 2.421 1.00 93.25 570 LYS A CA 1
ATOM 4560 C C . LYS A 1 570 ? 26.958 7.221 3.323 1.00 93.25 570 LYS A C 1
ATOM 4562 O O . LYS A 1 570 ? 27.908 6.443 3.362 1.00 93.25 570 LYS A O 1
ATOM 4567 N N . LYS A 1 571 ? 25.821 7.010 3.990 1.00 96.69 571 LYS A N 1
ATOM 4568 C CA . LYS A 1 571 ? 25.594 5.858 4.869 1.00 96.69 571 LYS A CA 1
ATOM 4569 C C . LYS A 1 571 ? 25.718 4.529 4.119 1.00 96.69 571 LYS A C 1
ATOM 4571 O O . LYS A 1 571 ? 26.499 3.675 4.520 1.00 96.69 571 LYS A O 1
ATOM 4576 N N . THR A 1 572 ? 25.013 4.383 3.000 1.00 95.69 572 THR A N 1
ATOM 4577 C CA . THR A 1 572 ? 24.999 3.152 2.195 1.00 95.69 572 THR A CA 1
ATOM 4578 C C . THR A 1 572 ? 26.386 2.834 1.633 1.00 95.69 572 THR A C 1
ATOM 4580 O O . THR A 1 572 ? 26.801 1.681 1.655 1.00 95.69 572 THR A O 1
ATOM 4583 N N . ARG A 1 573 ? 27.158 3.844 1.200 1.00 92.69 573 ARG A N 1
ATOM 4584 C CA . ARG A 1 573 ? 28.558 3.651 0.779 1.00 92.69 573 ARG A CA 1
ATOM 4585 C C . ARG A 1 573 ? 29.453 3.170 1.919 1.00 92.69 573 ARG A C 1
ATOM 4587 O O . ARG A 1 573 ? 30.326 2.339 1.689 1.00 92.69 573 ARG A O 1
ATOM 4594 N N . THR A 1 574 ? 29.272 3.701 3.127 1.00 94.88 574 THR A N 1
ATOM 4595 C CA . THR A 1 574 ? 30.022 3.249 4.307 1.00 94.88 574 THR A CA 1
ATOM 4596 C C . THR A 1 574 ? 29.707 1.791 4.626 1.00 94.88 574 THR A C 1
ATOM 4598 O O . THR A 1 574 ? 30.632 1.004 4.818 1.00 94.88 574 THR A O 1
ATOM 4601 N N . GLU A 1 575 ? 28.429 1.412 4.597 1.00 96.69 575 GLU A N 1
ATOM 4602 C CA . GLU A 1 575 ? 28.009 0.023 4.798 1.00 96.69 575 GLU A CA 1
ATOM 4603 C C . GLU A 1 575 ? 28.552 -0.896 3.702 1.00 96.69 575 GLU A C 1
ATOM 4605 O O . GLU A 1 575 ? 29.127 -1.929 4.016 1.00 96.69 575 GLU A O 1
ATOM 4610 N N . LEU A 1 576 ? 28.506 -0.500 2.425 1.00 93.56 576 LEU A N 1
ATOM 4611 C CA . LEU A 1 576 ? 29.081 -1.291 1.325 1.00 93.56 576 LEU A CA 1
ATOM 4612 C C . LEU A 1 576 ? 30.586 -1.549 1.483 1.00 93.56 576 LEU A C 1
ATOM 4614 O O . LEU A 1 576 ? 31.096 -2.523 0.941 1.00 93.56 576 LEU A O 1
ATOM 4618 N N . LYS A 1 577 ? 31.316 -0.699 2.212 1.00 92.69 577 LYS A N 1
ATOM 4619 C CA . LYS A 1 577 ? 32.742 -0.920 2.498 1.00 92.69 577 LYS A CA 1
ATOM 4620 C C . LYS A 1 577 ? 32.967 -1.881 3.665 1.00 92.69 577 LYS A C 1
ATOM 4622 O O . LYS A 1 577 ? 33.938 -2.629 3.645 1.00 92.69 577 LYS A O 1
ATOM 4627 N N . ARG A 1 578 ? 32.110 -1.827 4.688 1.00 95.50 578 ARG A N 1
ATOM 4628 C CA . ARG A 1 578 ? 32.342 -2.467 5.996 1.00 95.50 578 ARG A CA 1
ATOM 4629 C C . ARG A 1 578 ? 31.541 -3.749 6.212 1.00 95.50 578 ARG A C 1
ATOM 4631 O O . ARG A 1 578 ? 31.982 -4.624 6.945 1.00 95.50 578 ARG A O 1
ATOM 4638 N N . ASN A 1 579 ? 30.370 -3.857 5.598 1.00 96.75 579 ASN A N 1
ATOM 4639 C CA . ASN A 1 579 ? 29.382 -4.885 5.882 1.00 96.75 579 ASN A CA 1
ATOM 4640 C C . ASN A 1 579 ? 29.497 -6.026 4.862 1.00 96.75 579 ASN A C 1
ATOM 4642 O O . ASN A 1 579 ? 29.068 -5.885 3.716 1.00 96.75 579 ASN A O 1
ATOM 4646 N N . ILE A 1 580 ? 30.103 -7.144 5.275 1.00 94.88 580 ILE A N 1
ATOM 4647 C CA . ILE A 1 580 ? 30.300 -8.327 4.418 1.00 94.88 580 ILE A CA 1
ATOM 4648 C C . ILE A 1 580 ? 28.954 -8.854 3.882 1.00 94.88 580 ILE A C 1
ATOM 4650 O O . ILE A 1 580 ? 28.811 -8.887 2.661 1.00 94.88 580 ILE A O 1
ATOM 4654 N N . PRO A 1 581 ? 27.920 -9.100 4.719 1.00 93.25 581 PRO A N 1
ATOM 4655 C CA . PRO A 1 581 ? 26.606 -9.518 4.223 1.00 93.25 581 PRO A CA 1
ATOM 4656 C C . PRO A 1 581 ? 25.989 -8.597 3.163 1.00 93.25 581 PRO A C 1
ATOM 4658 O O . PRO A 1 581 ? 25.265 -9.062 2.286 1.00 93.25 581 PRO A O 1
ATOM 4661 N N . LEU A 1 582 ? 26.234 -7.283 3.235 1.00 94.69 582 LEU A N 1
ATOM 4662 C CA . LEU A 1 582 ? 25.768 -6.351 2.207 1.00 94.69 582 LEU A CA 1
ATOM 4663 C C . LEU A 1 582 ? 26.546 -6.508 0.896 1.00 94.69 582 LEU A C 1
ATOM 4665 O O . LEU A 1 582 ? 25.954 -6.416 -0.177 1.00 94.69 582 LEU A O 1
ATOM 4669 N N . ARG A 1 583 ? 27.863 -6.718 0.974 1.00 93.50 583 ARG A N 1
ATOM 4670 C CA . ARG A 1 583 ? 28.739 -6.896 -0.192 1.00 93.50 583 ARG A CA 1
ATOM 4671 C C . ARG A 1 583 ? 28.442 -8.185 -0.945 1.00 93.50 583 ARG A C 1
ATOM 4673 O O . ARG A 1 583 ? 28.513 -8.158 -2.166 1.00 93.50 583 ARG A O 1
ATOM 4680 N N . ASP A 1 584 ? 28.040 -9.243 -0.246 1.00 91.44 584 ASP A N 1
ATOM 4681 C CA . ASP A 1 584 ? 27.694 -10.546 -0.838 1.00 91.44 584 ASP A CA 1
ATOM 4682 C C . ASP A 1 584 ? 26.481 -10.474 -1.776 1.00 91.44 584 ASP A C 1
ATOM 4684 O O . ASP A 1 584 ? 26.255 -11.355 -2.602 1.00 91.44 584 ASP A O 1
ATOM 4688 N N . HIS A 1 585 ? 25.713 -9.385 -1.712 1.00 90.81 585 HIS A N 1
ATOM 4689 C CA . HIS A 1 585 ? 24.696 -9.102 -2.712 1.00 90.81 585 HIS A CA 1
ATOM 4690 C C . HIS A 1 585 ? 25.273 -8.643 -4.053 1.00 90.81 585 HIS A C 1
ATOM 4692 O O . HIS A 1 585 ? 24.482 -8.385 -4.948 1.00 90.81 585 HIS A O 1
ATOM 4698 N N . PHE A 1 586 ? 26.582 -8.494 -4.237 1.00 92.25 586 PHE A N 1
ATOM 4699 C CA . PHE A 1 586 ? 27.159 -7.922 -5.450 1.00 92.25 586 PHE A CA 1
ATOM 4700 C C . PHE A 1 586 ? 28.428 -8.662 -5.877 1.00 92.25 586 PHE A C 1
ATOM 4702 O O . PHE A 1 586 ? 29.226 -9.073 -5.037 1.00 92.25 586 PHE A O 1
ATOM 4709 N N . SER A 1 587 ? 28.675 -8.763 -7.187 1.00 91.19 587 SER A N 1
ATOM 4710 C CA . SER A 1 587 ? 29.946 -9.306 -7.672 1.00 91.19 587 SER A CA 1
ATOM 4711 C C . SER A 1 587 ? 31.112 -8.364 -7.319 1.00 91.19 587 SER A C 1
ATOM 4713 O O . SER A 1 587 ? 30.960 -7.135 -7.377 1.00 91.19 587 SER A O 1
ATOM 4715 N N . PRO A 1 588 ? 32.313 -8.886 -6.999 1.00 90.31 588 PRO A N 1
ATOM 4716 C CA . PRO A 1 588 ? 33.498 -8.050 -6.786 1.00 90.31 588 PRO A CA 1
ATOM 4717 C C . PRO A 1 588 ? 33.804 -7.144 -7.989 1.00 90.31 588 PRO A C 1
ATOM 4719 O O . PRO A 1 588 ? 34.151 -5.971 -7.823 1.00 90.31 588 PRO A O 1
ATOM 4722 N N . THR A 1 589 ? 33.599 -7.664 -9.205 1.00 88.44 589 THR A N 1
ATOM 4723 C CA . THR A 1 589 ? 33.718 -6.914 -10.462 1.00 88.44 589 THR A CA 1
ATOM 4724 C C . THR A 1 589 ? 32.764 -5.726 -10.500 1.00 88.44 589 THR A C 1
ATOM 4726 O O . THR A 1 589 ? 33.188 -4.613 -10.820 1.00 88.44 589 THR A O 1
ATOM 4729 N N . PHE A 1 590 ? 31.490 -5.934 -10.154 1.00 88.38 590 PHE A N 1
ATOM 4730 C CA . PHE A 1 590 ? 30.507 -4.860 -10.086 1.00 88.38 590 PHE A CA 1
ATOM 4731 C C . PHE A 1 590 ? 30.909 -3.805 -9.052 1.00 88.38 590 PHE A C 1
ATOM 4733 O O . PHE A 1 590 ? 30.885 -2.616 -9.366 1.00 88.38 590 PHE A O 1
ATOM 4740 N N . LEU A 1 591 ? 31.317 -4.208 -7.842 1.00 88.94 591 LEU A N 1
ATOM 4741 C CA . LEU A 1 591 ? 31.710 -3.263 -6.791 1.00 88.94 591 LEU A CA 1
ATOM 4742 C C . LEU A 1 591 ? 32.873 -2.370 -7.246 1.00 88.94 591 LEU A C 1
ATOM 4744 O O . LEU A 1 591 ? 32.826 -1.154 -7.046 1.00 88.94 591 LEU A O 1
ATOM 4748 N N . ARG A 1 592 ? 33.873 -2.943 -7.930 1.00 87.88 592 ARG A N 1
ATOM 4749 C CA . ARG A 1 592 ? 34.980 -2.183 -8.530 1.00 87.88 592 ARG A CA 1
ATOM 4750 C C . ARG A 1 592 ? 34.483 -1.190 -9.589 1.00 87.88 592 ARG A C 1
ATOM 4752 O O . ARG A 1 592 ? 34.748 0.005 -9.468 1.00 87.88 592 ARG A O 1
ATOM 4759 N N . LYS A 1 593 ? 33.707 -1.655 -10.577 1.00 84.06 593 LYS A N 1
ATOM 4760 C CA . LYS A 1 593 ? 33.167 -0.805 -11.659 1.00 84.06 593 LYS A CA 1
ATOM 4761 C C . LYS A 1 593 ? 32.228 0.293 -11.136 1.00 84.06 593 LYS A C 1
ATOM 4763 O O . LYS A 1 593 ? 32.223 1.412 -11.642 1.00 84.06 593 LYS A O 1
ATOM 4768 N N . SER A 1 594 ? 31.460 0.005 -10.088 1.00 84.06 594 SER A N 1
ATOM 4769 C CA . SER A 1 594 ? 30.579 0.963 -9.415 1.00 84.06 594 SER A CA 1
ATOM 4770 C C . SER A 1 594 ? 31.370 2.112 -8.775 1.00 84.06 594 SER A C 1
ATOM 4772 O O . SER A 1 594 ? 30.979 3.275 -8.901 1.00 84.06 594 SER A O 1
ATOM 4774 N N . LEU A 1 595 ? 32.521 1.812 -8.159 1.00 83.69 595 LEU A N 1
ATOM 4775 C CA . LEU A 1 595 ? 33.431 2.821 -7.606 1.00 83.69 595 LEU A CA 1
ATOM 4776 C C . LEU A 1 595 ? 34.091 3.675 -8.697 1.00 83.69 595 LEU A C 1
ATOM 4778 O O . LEU A 1 595 ? 34.214 4.888 -8.526 1.00 83.69 595 LEU A O 1
ATOM 4782 N N . GLU A 1 596 ? 34.494 3.075 -9.818 1.00 81.69 596 GLU A N 1
ATOM 4783 C CA . GLU A 1 596 ? 34.993 3.813 -10.990 1.00 81.69 596 GLU A CA 1
ATOM 4784 C C . GLU A 1 596 ? 33.923 4.766 -11.534 1.00 81.69 596 GLU A C 1
ATOM 4786 O O . GLU A 1 596 ? 34.183 5.949 -11.757 1.00 81.69 596 GLU A O 1
ATOM 4791 N N . CYS A 1 597 ? 32.687 4.279 -11.654 1.00 79.31 597 CYS A N 1
ATOM 4792 C CA . CYS A 1 597 ? 31.540 5.069 -12.079 1.00 79.31 597 CYS A CA 1
ATOM 4793 C C . CYS A 1 597 ? 31.246 6.233 -11.114 1.00 79.31 597 CYS A C 1
ATOM 4795 O O . CYS A 1 597 ? 31.011 7.356 -11.555 1.00 79.31 597 CYS A O 1
ATOM 4797 N N . ASP A 1 598 ? 31.338 6.006 -9.799 1.00 81.12 598 ASP A N 1
ATOM 4798 C CA . ASP A 1 598 ? 31.225 7.061 -8.785 1.00 81.12 598 ASP A CA 1
ATOM 4799 C C . ASP A 1 598 ? 32.299 8.149 -8.944 1.00 81.12 598 ASP A C 1
ATOM 4801 O O . ASP A 1 598 ? 31.991 9.340 -8.832 1.00 81.12 598 ASP A O 1
ATOM 4805 N N . ARG A 1 599 ? 33.554 7.764 -9.220 1.00 81.25 599 ARG A N 1
ATOM 4806 C CA . ARG A 1 599 ? 34.651 8.714 -9.478 1.00 81.25 599 ARG A CA 1
ATOM 4807 C C . ARG A 1 599 ? 34.389 9.524 -10.744 1.00 81.25 599 ARG A C 1
ATOM 4809 O O . ARG A 1 599 ? 34.567 10.743 -10.718 1.00 81.25 599 ARG A O 1
ATOM 4816 N N . LEU A 1 600 ? 33.921 8.865 -11.807 1.00 76.81 600 LEU A N 1
ATOM 4817 C CA . LEU A 1 600 ? 33.551 9.513 -13.062 1.00 76.81 600 LEU A CA 1
ATOM 4818 C C . LEU A 1 600 ? 32.461 10.561 -12.848 1.00 76.81 600 LEU A C 1
ATOM 4820 O O . LEU A 1 600 ? 32.615 11.710 -13.253 1.00 76.81 600 LEU A O 1
ATOM 4824 N N . TRP A 1 601 ? 31.374 10.184 -12.181 1.00 77.19 601 TRP A N 1
ATOM 4825 C CA . TRP A 1 601 ? 30.255 11.084 -11.916 1.00 77.19 601 TRP A CA 1
ATOM 4826 C C . TRP A 1 601 ? 30.653 12.262 -11.030 1.00 77.19 601 TRP A C 1
ATOM 4828 O O . TRP A 1 601 ? 30.257 13.393 -11.302 1.00 77.19 601 TRP A O 1
ATOM 4838 N N . ALA A 1 602 ? 31.488 12.029 -10.015 1.00 77.44 602 ALA A N 1
ATOM 4839 C CA . ALA A 1 602 ? 32.014 13.104 -9.183 1.00 77.44 602 ALA A CA 1
ATOM 4840 C C . ALA A 1 602 ? 32.901 14.076 -9.979 1.00 77.44 602 ALA A C 1
ATOM 4842 O O . ALA A 1 602 ? 32.837 15.284 -9.751 1.00 77.44 602 ALA A O 1
ATOM 4843 N N . ALA A 1 603 ? 33.721 13.569 -10.904 1.00 78.38 603 ALA A N 1
ATOM 4844 C CA . ALA A 1 603 ? 34.555 14.398 -11.768 1.00 78.38 603 ALA A CA 1
ATOM 4845 C C . ALA A 1 603 ? 33.715 15.201 -12.771 1.00 78.38 603 ALA A C 1
ATOM 4847 O O . ALA A 1 603 ? 33.906 16.410 -12.883 1.00 78.38 603 ALA A O 1
ATOM 4848 N N . TYR A 1 604 ? 32.728 14.565 -13.409 1.00 75.81 604 TYR A N 1
ATOM 4849 C CA . TYR A 1 604 ? 31.784 15.244 -14.295 1.00 75.81 604 TYR A CA 1
ATOM 4850 C C . TYR A 1 604 ? 31.029 16.359 -13.578 1.00 75.81 604 TYR A C 1
ATOM 4852 O O . TYR A 1 604 ? 30.929 17.458 -14.104 1.00 75.81 604 TYR A O 1
ATOM 4860 N N . SER A 1 605 ? 30.551 16.123 -12.356 1.00 73.12 605 SER A N 1
ATOM 4861 C CA . SER A 1 605 ? 29.833 17.149 -11.594 1.00 73.12 605 SER A CA 1
ATOM 4862 C C . SER A 1 605 ? 30.639 18.397 -11.301 1.00 73.12 605 SER A C 1
ATOM 4864 O O . SER A 1 605 ? 30.069 19.483 -11.305 1.00 73.12 605 SER A O 1
ATOM 4866 N N . ARG A 1 606 ? 31.947 18.260 -11.053 1.00 80.44 606 ARG A N 1
ATOM 4867 C CA . ARG A 1 606 ? 32.830 19.415 -10.837 1.00 80.44 606 ARG A CA 1
ATOM 4868 C C . ARG A 1 606 ? 33.012 20.238 -12.108 1.00 80.44 606 ARG A C 1
ATOM 4870 O O . ARG A 1 606 ? 33.084 21.455 -12.036 1.00 80.44 606 ARG A O 1
ATOM 4877 N N . GLU A 1 607 ? 33.040 19.574 -13.258 1.00 79.69 607 GLU A N 1
ATOM 4878 C CA . GLU A 1 607 ? 33.233 20.208 -14.564 1.00 79.69 607 GLU A CA 1
ATOM 4879 C C . GLU A 1 607 ? 31.904 20.503 -15.285 1.00 79.69 607 GLU A C 1
ATOM 4881 O O . GLU A 1 607 ? 31.923 20.989 -16.410 1.00 79.69 607 GLU A O 1
ATOM 4886 N N . ARG A 1 608 ? 30.742 20.224 -14.674 1.00 77.50 608 ARG A N 1
ATOM 4887 C CA . ARG A 1 608 ? 29.435 20.195 -15.359 1.00 77.50 608 ARG A CA 1
ATOM 4888 C C . ARG A 1 608 ? 29.105 21.498 -16.074 1.00 77.50 608 ARG A C 1
ATOM 4890 O O . ARG A 1 608 ? 28.725 21.450 -17.237 1.00 77.50 608 ARG A O 1
ATOM 4897 N N . GLU A 1 609 ? 29.255 22.643 -15.408 1.00 77.12 609 GLU A N 1
ATOM 4898 C CA . GLU A 1 609 ? 28.965 23.942 -16.032 1.00 77.12 609 GLU A CA 1
ATOM 4899 C C . GLU A 1 609 ? 29.938 24.245 -17.174 1.00 77.12 609 GLU A C 1
ATOM 4901 O O . GLU A 1 609 ? 29.523 24.682 -18.243 1.00 77.12 609 GLU A O 1
ATOM 4906 N N . ARG A 1 610 ? 31.223 23.906 -17.018 1.00 80.75 610 ARG A N 1
ATOM 4907 C CA . ARG A 1 610 ? 32.209 24.050 -18.098 1.00 80.75 610 ARG A CA 1
ATOM 4908 C C . ARG A 1 610 ? 31.894 23.136 -19.277 1.00 80.75 610 ARG A C 1
ATOM 4910 O O . ARG A 1 610 ? 31.949 23.581 -20.414 1.00 80.75 610 ARG A O 1
ATOM 4917 N N . ILE A 1 611 ? 31.514 21.886 -19.020 1.00 76.62 611 ILE A N 1
ATOM 4918 C CA . ILE A 1 611 ? 31.106 20.923 -20.051 1.00 76.62 611 ILE A CA 1
ATOM 4919 C C . ILE A 1 611 ? 29.809 21.368 -20.730 1.00 76.62 611 ILE A C 1
ATOM 4921 O O . ILE A 1 611 ? 29.663 21.198 -21.934 1.00 76.62 611 ILE A O 1
ATOM 4925 N N . ARG A 1 612 ? 28.872 21.965 -19.992 1.00 74.19 612 ARG A N 1
ATOM 4926 C CA . ARG A 1 612 ? 27.644 22.526 -20.561 1.00 74.19 612 ARG A CA 1
ATOM 4927 C C . ARG A 1 612 ? 27.948 23.684 -21.515 1.00 74.19 612 ARG A C 1
ATOM 4929 O O . ARG A 1 612 ? 27.334 23.754 -22.574 1.00 74.19 612 ARG A O 1
ATOM 4936 N N . MET A 1 613 ? 28.892 24.556 -21.161 1.00 80.25 613 MET A N 1
ATOM 4937 C CA . MET A 1 613 ? 29.327 25.674 -22.010 1.00 80.25 613 MET A CA 1
ATOM 4938 C C . MET A 1 613 ? 30.240 25.222 -23.159 1.00 80.25 613 MET A C 1
ATOM 4940 O O . MET A 1 613 ? 30.255 25.832 -24.224 1.00 80.25 613 MET A O 1
ATOM 4944 N N . THR A 1 614 ? 30.995 24.140 -22.968 1.00 84.31 614 THR A N 1
ATOM 4945 C CA . THR A 1 614 ? 31.924 23.585 -23.957 1.00 84.31 614 THR A CA 1
ATOM 4946 C C . THR A 1 614 ? 31.807 22.053 -23.986 1.00 84.31 614 THR A C 1
ATOM 4948 O O . THR A 1 614 ? 32.612 21.353 -23.363 1.00 84.31 614 THR A O 1
ATOM 4951 N N . PRO A 1 615 ? 30.833 21.493 -24.734 1.00 77.25 615 PRO A N 1
ATOM 4952 C CA . PRO A 1 615 ? 30.546 20.052 -24.750 1.00 77.25 615 PRO A CA 1
ATOM 4953 C C . PRO A 1 615 ? 31.730 19.150 -25.119 1.00 77.25 615 PRO A C 1
ATOM 4955 O O . PRO A 1 615 ? 31.771 17.998 -24.686 1.00 77.25 615 PRO A O 1
ATOM 4958 N N . ALA A 1 616 ? 32.715 19.664 -25.866 1.00 78.81 616 ALA A N 1
ATOM 4959 C CA . ALA A 1 616 ? 33.950 18.956 -26.217 1.00 78.81 616 ALA A CA 1
ATOM 4960 C C . ALA A 1 616 ? 34.830 18.604 -24.996 1.00 78.81 616 ALA A C 1
ATOM 4962 O O . ALA A 1 616 ? 35.596 17.640 -25.039 1.00 78.81 616 ALA A O 1
ATOM 4963 N N . LEU A 1 617 ? 34.689 19.324 -23.873 1.00 80.75 617 LEU A N 1
ATOM 4964 C CA . LEU A 1 617 ? 35.415 19.029 -22.631 1.00 80.75 617 LEU A CA 1
ATOM 4965 C C . LEU A 1 617 ? 35.031 17.673 -22.027 1.00 80.75 617 LEU A C 1
ATOM 4967 O O . LEU A 1 617 ? 35.798 17.115 -21.243 1.00 80.75 617 LEU A O 1
ATOM 4971 N N . ILE A 1 618 ? 33.878 17.106 -22.401 1.00 78.06 618 ILE A N 1
ATOM 4972 C CA . ILE A 1 618 ? 33.473 15.789 -21.907 1.00 78.06 618 ILE A CA 1
ATOM 4973 C C . ILE A 1 618 ? 34.408 14.682 -22.395 1.00 78.06 618 ILE A C 1
ATOM 4975 O O . ILE A 1 618 ? 34.720 13.770 -21.635 1.00 78.06 618 ILE A O 1
ATOM 4979 N N . ASP A 1 619 ? 34.899 14.783 -23.631 1.00 74.69 619 ASP A N 1
ATOM 4980 C CA . ASP A 1 619 ? 35.779 13.775 -24.215 1.00 74.69 619 ASP A CA 1
ATOM 4981 C C . ASP A 1 619 ? 37.175 13.873 -23.583 1.00 74.69 619 ASP A C 1
ATOM 4983 O O . ASP A 1 619 ? 37.813 12.855 -23.325 1.00 74.69 619 ASP A O 1
ATOM 4987 N N . GLN A 1 620 ? 37.616 15.087 -23.229 1.00 78.56 620 GLN A N 1
ATOM 4988 C CA . GLN A 1 620 ? 38.845 15.310 -22.457 1.00 78.56 620 GLN A CA 1
ATOM 4989 C C . GLN A 1 620 ? 38.734 14.763 -21.027 1.00 78.56 620 GLN A C 1
ATOM 4991 O O . GLN A 1 620 ? 39.654 14.105 -20.539 1.00 78.56 620 GLN A O 1
ATOM 4996 N N . LEU A 1 621 ? 37.597 14.996 -20.362 1.00 76.25 621 LEU A N 1
ATOM 4997 C CA . LEU A 1 621 ? 37.317 14.448 -19.037 1.00 76.25 621 LEU A CA 1
ATOM 4998 C C . LEU A 1 621 ? 37.317 12.914 -19.066 1.00 76.25 621 LEU A C 1
ATOM 5000 O O . LEU A 1 621 ? 37.933 12.283 -18.210 1.00 76.25 621 LEU A O 1
ATOM 5004 N N . LEU A 1 622 ? 36.658 12.312 -20.058 1.00 71.62 622 LEU A N 1
ATOM 5005 C CA . LEU A 1 622 ? 36.578 10.861 -20.195 1.00 71.62 622 LEU A CA 1
ATOM 5006 C C . LEU A 1 622 ? 37.935 10.236 -20.519 1.00 71.62 622 LEU A C 1
ATOM 5008 O O . LEU A 1 622 ? 38.270 9.229 -19.905 1.00 71.62 622 LEU A O 1
ATOM 5012 N N . LYS A 1 623 ? 38.748 10.852 -21.387 1.00 73.44 623 LYS A N 1
ATOM 5013 C CA . LYS A 1 623 ? 40.129 10.409 -21.659 1.00 73.44 623 LYS A CA 1
ATOM 5014 C C . LYS A 1 623 ? 41.021 10.464 -20.416 1.00 73.44 623 LYS A C 1
ATOM 5016 O O . LYS A 1 623 ? 41.837 9.577 -20.218 1.00 73.44 623 LYS A O 1
ATOM 5021 N N . ARG A 1 624 ? 40.842 11.462 -19.541 1.00 74.12 624 ARG A N 1
ATOM 5022 C CA . ARG A 1 624 ? 41.581 11.550 -18.266 1.00 74.12 624 ARG A CA 1
ATOM 5023 C C . ARG A 1 624 ? 41.200 10.436 -17.287 1.00 74.12 624 ARG A C 1
ATOM 5025 O O . ARG A 1 624 ? 42.015 10.032 -16.467 1.00 74.12 624 ARG A O 1
ATOM 5032 N N . ILE A 1 625 ? 39.948 9.987 -17.333 1.00 65.62 625 ILE A N 1
ATOM 5033 C CA . ILE A 1 625 ? 39.401 8.990 -16.402 1.00 65.62 625 ILE A CA 1
ATOM 5034 C C . ILE A 1 625 ? 39.604 7.564 -16.927 1.00 65.62 625 ILE A C 1
ATOM 5036 O O . ILE A 1 625 ? 39.757 6.642 -16.130 1.00 65.62 625 ILE A O 1
ATOM 5040 N N . TYR A 1 626 ? 39.648 7.401 -18.249 1.00 66.81 626 TYR A N 1
ATOM 5041 C CA . TYR A 1 626 ? 39.883 6.144 -18.950 1.00 66.81 626 TYR A CA 1
ATOM 5042 C C . TYR A 1 626 ? 41.059 6.280 -19.933 1.00 66.81 626 TYR A C 1
ATOM 5044 O O . TYR A 1 626 ? 40.832 6.235 -21.145 1.00 66.81 626 TYR A O 1
ATOM 5052 N N . PRO A 1 627 ? 42.299 6.467 -19.440 1.00 59.84 627 PRO A N 1
ATOM 5053 C CA . PRO A 1 627 ? 43.466 6.641 -20.308 1.00 59.84 627 PRO A CA 1
ATOM 5054 C C . PRO A 1 627 ? 43.699 5.430 -21.226 1.00 59.84 627 PRO A C 1
ATOM 5056 O O . PRO A 1 627 ? 44.100 5.612 -22.370 1.00 59.84 627 PRO A O 1
ATOM 5059 N N . ASP A 1 628 ? 43.330 4.229 -20.764 1.00 58.84 628 ASP A N 1
ATOM 5060 C CA . ASP A 1 628 ? 43.620 2.954 -21.435 1.00 58.84 628 ASP A CA 1
ATOM 5061 C C . ASP A 1 628 ? 42.371 2.252 -22.004 1.00 58.84 628 ASP A C 1
ATOM 5063 O O . ASP A 1 628 ? 42.383 1.039 -22.202 1.00 58.84 628 ASP A O 1
ATOM 5067 N N . ALA A 1 629 ? 41.246 2.954 -22.215 1.00 58.53 629 ALA A N 1
ATOM 5068 C CA . ALA A 1 629 ? 40.043 2.320 -22.772 1.00 58.53 629 ALA A CA 1
ATOM 5069 C C . ALA A 1 629 ? 40.271 1.917 -24.247 1.00 58.53 629 ALA A C 1
ATOM 5071 O O . ALA A 1 629 ? 40.294 2.808 -25.098 1.00 58.53 629 ALA A O 1
ATOM 5072 N N . PRO A 1 630 ? 40.367 0.610 -24.577 1.00 44.47 630 PRO A N 1
ATOM 5073 C CA . PRO A 1 630 ? 40.809 0.160 -25.904 1.00 44.47 630 PRO A CA 1
ATOM 5074 C C . PRO A 1 630 ? 39.788 0.446 -27.010 1.00 44.47 630 PRO A C 1
ATOM 5076 O O . PRO A 1 630 ? 40.150 0.593 -28.169 1.00 44.47 630 PRO A O 1
ATOM 5079 N N . ASP A 1 631 ? 38.512 0.585 -26.636 1.00 54.31 631 ASP A N 1
ATOM 5080 C CA . ASP A 1 631 ? 37.407 0.840 -27.551 1.00 54.31 631 ASP A CA 1
ATOM 5081 C C . ASP A 1 631 ? 36.695 2.144 -27.195 1.00 54.31 631 ASP A C 1
ATOM 5083 O O . ASP A 1 631 ? 36.011 2.265 -26.168 1.00 54.31 631 ASP A O 1
ATOM 5087 N N . GLY A 1 632 ? 36.756 3.115 -28.110 1.00 56.50 632 GLY A N 1
ATOM 5088 C CA . GLY A 1 632 ? 36.023 4.381 -28.021 1.00 56.50 632 GLY A CA 1
ATOM 5089 C C . GLY A 1 632 ? 34.499 4.228 -27.855 1.00 56.50 632 GLY A C 1
ATOM 5090 O O . GLY A 1 632 ? 33.819 5.211 -27.563 1.00 56.50 632 GLY A O 1
ATOM 5091 N N . GLY A 1 633 ? 33.944 3.017 -27.985 1.00 60.94 633 GLY A N 1
ATOM 5092 C CA . GLY A 1 633 ? 32.538 2.702 -27.724 1.00 60.94 633 GLY A CA 1
ATOM 5093 C C . GLY A 1 633 ? 32.095 2.975 -26.280 1.00 60.94 633 GLY A C 1
ATOM 5094 O O . GLY A 1 633 ? 31.057 3.609 -26.077 1.00 60.94 633 GLY A O 1
ATOM 5095 N N . ARG A 1 634 ? 32.887 2.590 -25.265 1.00 59.66 634 ARG A N 1
ATOM 5096 C CA . ARG A 1 634 ? 32.534 2.834 -23.846 1.00 59.66 634 ARG A CA 1
ATOM 5097 C C . ARG A 1 634 ? 32.558 4.322 -23.502 1.00 59.66 634 ARG A C 1
ATOM 5099 O O . ARG A 1 634 ? 31.632 4.824 -22.865 1.00 59.66 634 ARG A O 1
ATOM 5106 N N . ILE A 1 635 ? 33.576 5.036 -23.984 1.00 63.81 635 ILE A N 1
ATOM 5107 C CA . ILE A 1 635 ? 33.700 6.493 -23.835 1.00 63.81 635 ILE A CA 1
ATOM 5108 C C . ILE A 1 635 ? 32.503 7.192 -24.490 1.00 63.81 635 ILE A C 1
ATOM 5110 O O . ILE A 1 635 ? 31.853 8.007 -23.843 1.00 63.81 635 ILE A O 1
ATOM 5114 N N . LYS A 1 636 ? 32.136 6.818 -25.723 1.00 66.25 636 LYS A N 1
ATOM 5115 C CA . LYS A 1 636 ? 30.969 7.381 -26.426 1.00 66.25 636 LYS A CA 1
ATOM 5116 C C . LYS A 1 636 ? 29.652 7.127 -25.684 1.00 66.25 636 LYS A C 1
ATOM 5118 O O . LYS A 1 636 ? 28.823 8.031 -25.602 1.00 66.25 636 LYS A O 1
ATOM 5123 N N . GLN A 1 637 ? 29.459 5.938 -25.107 1.00 65.44 637 GLN A N 1
ATOM 5124 C CA . GLN A 1 637 ? 28.262 5.619 -24.319 1.00 65.44 637 GLN A CA 1
ATOM 5125 C C . GLN A 1 637 ? 28.174 6.453 -23.033 1.00 65.44 637 GLN A C 1
ATOM 5127 O O . GLN A 1 637 ? 27.115 7.007 -22.741 1.00 65.44 637 GLN A O 1
ATOM 5132 N N . HIS A 1 638 ? 29.279 6.594 -22.296 1.00 66.00 638 HIS A N 1
ATOM 5133 C CA . HIS A 1 638 ? 29.346 7.465 -21.122 1.00 66.00 638 HIS A CA 1
ATOM 5134 C C . HIS A 1 638 ? 29.159 8.943 -21.480 1.00 66.00 638 HIS A C 1
ATOM 5136 O O . HIS A 1 638 ? 28.421 9.637 -20.787 1.00 66.00 638 HIS A O 1
ATOM 5142 N N . ALA A 1 639 ? 29.781 9.418 -22.564 1.00 66.38 639 ALA A N 1
ATOM 5143 C CA . ALA A 1 639 ? 29.654 10.791 -23.048 1.00 66.38 639 ALA A CA 1
ATOM 5144 C C . ALA A 1 639 ? 28.207 11.120 -23.414 1.00 66.38 639 ALA A C 1
ATOM 5146 O O . ALA A 1 639 ? 27.675 12.136 -22.974 1.00 66.38 639 ALA A O 1
ATOM 5147 N N . LYS A 1 640 ? 27.554 10.240 -24.182 1.00 69.25 640 LYS A N 1
ATOM 5148 C CA . LYS A 1 640 ? 26.146 10.382 -24.563 1.00 69.25 640 LYS A CA 1
ATOM 5149 C C . LYS A 1 640 ? 25.251 10.449 -23.329 1.00 69.25 640 LYS A C 1
ATOM 5151 O O . LYS A 1 640 ? 24.503 11.408 -23.178 1.00 69.25 640 LYS A O 1
ATOM 5156 N N . ALA A 1 641 ? 25.398 9.486 -22.421 1.00 66.38 641 ALA A N 1
ATOM 5157 C CA . ALA A 1 641 ? 24.595 9.421 -21.209 1.00 66.38 641 ALA A CA 1
ATOM 5158 C C . ALA A 1 641 ? 24.794 10.684 -20.342 1.00 66.38 641 ALA A C 1
ATOM 5160 O O . ALA A 1 641 ? 23.830 11.289 -19.880 1.00 66.38 641 ALA A O 1
ATOM 5161 N N . LEU A 1 642 ? 26.041 11.133 -20.165 1.00 68.25 642 LEU A N 1
ATOM 5162 C CA . LEU A 1 642 ? 26.352 12.327 -19.382 1.00 68.25 642 LEU A CA 1
ATOM 5163 C C . LEU A 1 642 ? 25.829 13.619 -20.037 1.00 68.25 642 LEU A C 1
ATOM 5165 O O . LEU A 1 642 ? 25.265 14.449 -19.327 1.00 68.25 642 LEU A O 1
ATOM 5169 N N . ARG A 1 643 ? 25.933 13.771 -21.367 1.00 67.12 643 ARG A N 1
ATOM 5170 C CA . ARG A 1 643 ? 25.339 14.896 -22.122 1.00 67.12 643 ARG A CA 1
ATOM 5171 C C . ARG A 1 643 ? 23.816 14.937 -21.964 1.00 67.12 643 ARG A C 1
ATOM 5173 O O . ARG A 1 643 ? 23.276 15.996 -21.669 1.00 67.12 643 ARG A O 1
ATOM 5180 N N . GLU A 1 644 ? 23.147 13.790 -22.076 1.00 63.75 644 GLU A N 1
ATOM 5181 C CA . GLU A 1 644 ? 21.695 13.656 -21.863 1.00 63.75 644 GLU A CA 1
ATOM 5182 C C . GLU A 1 644 ? 21.294 13.931 -20.396 1.00 63.75 644 GLU A C 1
ATOM 5184 O O . GLU A 1 644 ? 20.196 14.406 -20.120 1.00 63.75 644 GLU A O 1
ATOM 5189 N N . SER A 1 645 ? 22.199 13.692 -19.439 1.00 61.06 645 SER A N 1
ATOM 5190 C CA . SER A 1 645 ? 21.971 13.909 -18.002 1.00 61.06 645 SER A CA 1
ATOM 5191 C C . SER A 1 645 ? 22.307 15.316 -17.493 1.00 61.06 645 SER A C 1
ATOM 5193 O O . SER A 1 645 ? 22.050 15.616 -16.326 1.00 61.06 645 SER A O 1
ATOM 5195 N N . ALA A 1 646 ? 22.889 16.179 -18.333 1.00 53.94 646 ALA A N 1
ATOM 5196 C CA . ALA A 1 646 ? 23.478 17.459 -17.935 1.00 53.94 646 ALA A CA 1
ATOM 5197 C C . ALA A 1 646 ? 22.475 18.460 -17.338 1.00 53.94 646 ALA A C 1
ATOM 5199 O O . ALA A 1 646 ? 22.895 19.456 -16.755 1.00 53.94 646 ALA A O 1
ATOM 5200 N N . GLU A 1 647 ? 21.168 18.209 -17.430 1.00 51.38 647 GLU A N 1
ATOM 5201 C CA . GLU A 1 647 ? 20.097 19.007 -16.815 1.00 51.38 647 GLU A CA 1
ATOM 5202 C C . GLU A 1 647 ? 19.621 18.453 -15.457 1.00 51.38 647 GLU A C 1
ATOM 5204 O O . GLU A 1 647 ? 18.868 19.108 -14.737 1.00 51.38 647 GLU A O 1
ATOM 5209 N N . HIS A 1 648 ? 20.093 17.274 -15.051 1.00 52.97 648 HIS A N 1
ATOM 5210 C CA . HIS A 1 648 ? 19.489 16.480 -13.987 1.00 52.97 648 HIS A CA 1
ATOM 5211 C C . HIS A 1 648 ? 20.339 16.401 -12.701 1.00 52.97 648 HIS A C 1
ATOM 5213 O O . HIS A 1 648 ? 21.548 16.615 -12.672 1.00 52.97 648 HIS A O 1
ATOM 5219 N N . PHE A 1 649 ? 19.669 16.134 -11.581 1.00 52.22 649 PHE A N 1
ATOM 5220 C CA . PHE A 1 649 ? 20.096 16.370 -10.193 1.00 52.22 649 PHE A CA 1
ATOM 5221 C C . PHE A 1 649 ? 20.994 15.246 -9.637 1.00 52.22 649 PHE A C 1
ATOM 5223 O O . PHE A 1 649 ? 21.349 15.228 -8.452 1.00 52.22 649 PHE A O 1
ATOM 5230 N N . PHE A 1 650 ? 21.308 14.252 -10.469 1.00 52.22 650 PHE A N 1
ATOM 5231 C CA . PHE A 1 650 ? 21.867 12.975 -10.038 1.00 52.22 650 PHE A CA 1
ATOM 5232 C C . PHE A 1 650 ? 23.351 13.009 -9.694 1.00 52.22 650 PHE A C 1
ATOM 5234 O O . PHE A 1 650 ? 23.812 12.194 -8.897 1.00 52.22 650 PHE A O 1
ATOM 5241 N N . LEU A 1 651 ? 24.107 13.946 -10.257 1.00 49.75 651 LEU A N 1
ATOM 5242 C CA . LEU A 1 651 ? 25.556 13.794 -10.255 1.00 49.75 651 LEU A CA 1
ATOM 5243 C C . LEU A 1 651 ? 26.245 14.459 -9.053 1.00 49.75 651 LEU A C 1
ATOM 5245 O O . LEU A 1 651 ? 27.425 14.191 -8.828 1.00 49.75 651 LEU A O 1
ATOM 5249 N N . ASN A 1 652 ? 25.553 15.252 -8.225 1.00 44.16 652 ASN A N 1
ATOM 5250 C CA . ASN A 1 652 ? 26.213 15.984 -7.139 1.00 44.16 652 ASN A CA 1
ATOM 5251 C C . ASN A 1 652 ? 25.711 15.600 -5.730 1.00 44.16 652 ASN A C 1
ATOM 5253 O O . ASN A 1 652 ? 24.701 16.127 -5.262 1.00 44.16 652 ASN A O 1
ATOM 5257 N N . PRO A 1 653 ? 26.398 14.682 -5.021 1.00 42.03 653 PRO A N 1
ATOM 5258 C CA . PRO A 1 653 ? 26.167 14.453 -3.595 1.00 42.03 653 PRO A CA 1
ATOM 5259 C C . PRO A 1 653 ? 26.826 15.517 -2.693 1.00 42.03 653 PRO A C 1
ATOM 5261 O O . PRO A 1 653 ? 26.611 15.473 -1.483 1.00 42.03 653 PRO A O 1
ATOM 5264 N N . ASN A 1 654 ? 27.624 16.444 -3.245 1.00 36.34 654 ASN A N 1
ATOM 5265 C CA . ASN A 1 654 ? 28.423 17.421 -2.489 1.00 36.34 654 ASN A CA 1
ATOM 5266 C C . ASN A 1 654 ? 28.028 18.894 -2.718 1.00 36.34 654 ASN A C 1
ATOM 5268 O O . ASN A 1 654 ? 28.701 19.775 -2.194 1.00 36.34 654 ASN A O 1
ATOM 5272 N N . THR A 1 655 ? 26.940 19.167 -3.437 1.00 38.47 655 THR A N 1
ATOM 5273 C CA . THR A 1 655 ? 26.289 20.492 -3.482 1.00 38.47 655 THR A CA 1
ATOM 5274 C C . THR A 1 655 ? 24.868 20.363 -3.026 1.00 38.47 655 THR A C 1
ATOM 5276 O O . THR A 1 655 ? 24.224 19.406 -3.513 1.00 38.47 655 THR A O 1
#

pLDDT: mean 88.77, std 11.57, range [36.34, 98.81]

Sequence (655 aa):
MRSYDRAAGLRLLLIARGRAGHTWEVRREAALMLQRQLLLLPPSRIAEHDFWFVKLALKRRKGIDLPLNRDVLREGFRARDVKEFVGEWRRRLKRPAGLLQRSASGQCAVRWQYLAQGEYRVFLARYLFSPEEVVNRVLSRVRVSKGEELPFPQDSDLIQAEARLAAKALPKYEARILKLLCDPSKIYWVSEQPDTAVNSLVAYPPGTVVLVVKPPGSCVEFEIKRAGTPSSRPLSVKFEQNGEEVPPSHRLQGGSLGWHLRFEGRAGARFSRIYRTVHGRVPAIAVTHGLKSIHTLPTAKGERPIIEFLSSRELFGDGFEAMRGALRHCVRAAFDADDYGVPDLPGELGRTMNFLIQAWPGQVVQSGTSSFRLDRLAEYLSPDGAKRYFGVSLEQHAEPDHAHELADQLFEEILGDFARPHHRSRSYSRYLTEVFAMNRRRADHVFLALLRELGTFWGTLATVKGYTNGESFVSRNIGLRSEWSGAQWHVGLRFMDQDDLHLPDPSQNDFSPNRLLKGMLLDQKYVSGSEKRPNPKSSLFALTQIYRVTPQIHAAGLLVLKQARTSTVKKTRTELKRNIPLRDHFSPTFLRKSLECDRLWAAYSRERERIRMTPALIDQLLKRIYPDAPDGGRIKQHAKALRESAEHFFLNPNT

Radius of gyration: 26.79 Å; chains: 1; bounding box: 75×53×74 Å

Secondary structure (DSSP, 8-state):
--S--HHHHHHHHHHHTTTT---HHHHHHHHHHHHHHHHHS-TT-HHHHHHHHHHTTSSSS--TTSPPPHHHHTTT----SHHHHHHHHHHHHTTTHHHHSPPSSTTHHHHHHHHHH-GGG-TTGGGTS-HHHHHHHHHTTSEEEEEEE---TTTHHHHHHHHHHHHHHS-HHHHHHHHHHT-TTEEEE--SS----TT-SEE--TT-SEEEE--TT-S--EEEE----SSS-S-EE-SEETTEEPPGGGSEETSEEHHHHHHHHHHHHHHHHHHHHHHSS--SB-EEEEEEEE-EEEETTEEEEHHHHHH-HHHH-TTHHHHHHHHHHHHHHHHTT--S------HHHHHHHHHHHHH-EEEEEEES--S-BHHHHHHHTSTTHHHIIIIIIS-S---HHHHHHHHHHHHHHHHSS-PPPSS--SSHHHHHHHHHHHTHHHHHHHHHHHHHHHHHHHHHHHHTT-B-TTTTTBGGGEEEEEEEETTEEEEEEEE---TT-B---TT-----HHHHHHHHHHHHHHHT--SSS--TTBHHHHHHHHHT--HHHHHHHHHHHHHHHHHHHHHHHHHHHH-HHHHTTS-HHHHHHHHHHHHHHHHHHHHHHHHHH-TTHHHHHHHHH-TT-S-HHHHHHHHHHHHHHTTSTTS-S--